Protein 3FY7 (pdb70)

Secondary structure (DSSP, 8-state):
--EEE---EEEEEEBPTTSSSBPS-HHHHHHHHHHHHHT---EEEEE---S-EEEETTEEE--HHHHHHHHHHHS-TTTS-----SSHHHHHTTTTHHHHHHHHHH---GGGHHHHHHHHHHHHHHHHHHHHSPPHHHHHH-TT--S---SSSSSSS--HHHHHHHHHHHHHHHHHHHHHS-PPPTT-HHHHHHHHHHHTSHHHHTTPPPHHHHHHHH-/-EEEE--EEEEEEBPTTSSSB-S-HHHHHHHHHHHHHT--EEEEEE----S-EEEETTEEE--HHHHHHHHHHHS-TTTS-----S-GGGGTTTTTHHHHHHHHHT---GGGHHHHHHHHHHHHHHHHHHHHSPPHHHHHH-TT--S---SSSSSSS--HHHHHHHHHHHHHHHHHHHHHS-PPPTT-HHHHHHHHHHTTSHHHHTTPPPHHHHHHHH-

Solvent-accessible surface area: 21817 Å² total; per-residue (Å²): 125,75,102,86,81,83,147,226,11,45,0,50,1,73,17,5,140,108,15,122,32,26,3,46,12,27,39,3,11,36,0,14,0,0,0,42,32,5,60,12,87,8,21,1,13,14,57,149,112,116,43,2,38,0,52,81,122,112,88,49,51,51,44,26,29,68,0,9,50,38,0,36,148,54,10,20,102,141,115,40,64,63,10,54,24,139,45,84,15,1,60,5,6,7,34,8,0,43,74,48,0,32,39,8,35,132,35,118,53,118,70,19,40,112,17,33,41,85,44,2,37,90,1,4,34,50,0,12,55,3,1,59,16,31,11,129,71,24,75,91,65,65,110,162,25,226,69,5,162,4,101,0,1,2,1,82,173,10,13,19,12,0,0,30,15,0,1,66,0,29,5,1,25,21,0,4,37,110,72,104,138,18,72,8,29,79,124,22,146,0,0,67,75,1,15,85,19,0,73,148,35,153,49,1,89,144,2,31,13,128,59,68,29,1,35,45,50,33,253,190,73,96,93,88,91,212,11,42,0,60,0,96,1,5,160,105,13,133,60,25,4,42,21,24,33,7,10,33,0,12,0,0,0,48,31,3,60,13,77,9,28,5,11,13,64,138,67,66,114,72,2,37,0,55,72,91,99,75,71,31,54,15,22,25,88,0,11,48,39,0,34,145,57,19,23,102,132,110,46,64,63,12,57,24,140,36,97,21,1,53,8,2,5,55,12,0,42,61,43,0,24,43,8,21,160,28,119,72,108,89,46,41,104,14,39,32,78,47,1,40,94,0,4,38,58,0,7,55,4,13,76,19,30,14,135,82,25,69,90,67,76,89,141,29,212,117,20,145,10,119,0,1,6,6,87,202,12,13,17,14,0,0,29,12,0,1,63,0,27,5,0,21,20,0,2,40,88,53,86,156,19,68,5,34,78,125,22,128,9,0,59,102,2,7,62,12,0,84,146,32,135,14,2,127,167,2,34,11,130,48,56,36,1,25,65,58,60,199

Radius of gyration: 23.02 Å; Cα contacts (8 Å, |Δi|>4): 706; chains: 2; bounding box: 49×56×67 Å

B-factor: mean 13.4, std 4.85, range [2.0, 45.85]

Organism: Homo sapiens (NCBI:txid9606)

CATH classification: 3.40.30.10 (+1 more: 1.20.1050.10)

Sequence (438 aa):
HHHHHHSKLQLFVKASEDGESVGHCPSCQRLFMVLLLKGVPFTLTTVDSQLPILLYDSDAKTDTLQIEDFLEETLGPPDFPSLAPRYRESNTAGNNDVFHHKFSAFIKNPVPAQDEALYQQLLRALARLDSYLRAPLEHELAGEPQLRESRRRFLDGDRLTLADCSLLPKLHIVDTVCAHFRQAPIPAELRGVRRYLDSAMQEKEFKYTCPHSAEILAAYRHHHHHSKLQLFVKASEDGESVGHCPSCQRLFMVLLLKGVPFTLTTVDGSQLPILLYDSDAKTDTLQIEDFLEETLGPPDFPSLAPRYRESNTAGNDVFHKFSAFIKNPVPAQDEALYQQLLRALARLDSYLRAPLEHELAGEPQLREESRRRFLDGDRLTLADCSLLPKLHIVDTVCAHFRQQAPIPAELRGVRRYLDSAMQEKEFKYYTCPHSAEILAAYR

Nearest PDB structures (foldseek):
  3fy7-assembly2_B  TM=1.005E+00  e=4.704E-42  Homo sapiens
  3fy7-assembly1_A  TM=9.879E-01  e=2.888E-37  Homo sapiens
  3kjy-assembly2_B  TM=9.935E-01  e=8.189E-37  Homo sapiens
  3kjy-assembly1_A  TM=9.927E-01  e=3.601E-36  Homo sapiens
  6erz-assembly2_B  TM=9.511E-01  e=1.221E-23  Mus musculus

Structure (mmCIF, N/CA/C/O backbone):
data_3FY7
#
_entry.id   3FY7
#
_cell.length_a   48.289
_cell.length_b   48.673
_cell.length_c   60.154
_cell.angle_alpha   69.11
_cell.angle_beta   80.97
_cell.angle_gamma   74.80
#
_symmetry.space_group_name_H-M   'P 1'
#
loop_
_entity.id
_entity.type
_entity.pdbx_description
1 polymer 'Chloride intracellular channel protein 3'
2 non-polymer 'SULFATE ION'
3 water water
#
loop_
_atom_site.group_PDB
_atom_site.id
_atom_site.type_symbol
_atom_site.label_atom_id
_atom_site.label_alt_id
_atom_site.label_comp_id
_atom_site.label_asym_id
_atom_site.label_entity_id
_atom_site.label_seq_id
_atom_site.pdbx_PDB_ins_code
_atom_site.Cartn_x
_atom_site.Cartn_y
_atom_site.Cartn_z
_atom_site.occupancy
_atom_site.B_iso_or_equiv
_atom_site.auth_seq_id
_atom_site.auth_comp_id
_atom_site.auth_asym_id
_atom_site.auth_atom_id
_atom_site.pdbx_PDB_model_num
ATOM 1 N N . HIS A 1 3 ? 7.369 -12.981 -19.334 1.00 34.43 -17 HIS A N 1
ATOM 2 C CA . HIS A 1 3 ? 5.928 -12.653 -19.515 1.00 33.52 -17 HIS A CA 1
ATOM 3 C C . HIS A 1 3 ? 5.687 -11.163 -19.320 1.00 32.95 -17 HIS A C 1
ATOM 4 O O . HIS A 1 3 ? 5.307 -10.464 -20.256 1.00 33.93 -17 HIS A O 1
ATOM 6 N N . HIS A 1 4 ? 5.914 -10.690 -18.098 1.00 30.93 -16 HIS A N 1
ATOM 7 C CA . HIS A 1 4 ? 5.562 -9.327 -17.688 1.00 28.83 -16 HIS A CA 1
ATOM 8 C C . HIS A 1 4 ? 6.491 -8.257 -18.276 1.00 27.90 -16 HIS A C 1
ATOM 9 O O . HIS A 1 4 ? 7.706 -8.433 -18.354 1.00 28.10 -16 HIS A O 1
ATOM 16 N N . HIS A 1 5 ? 5.893 -7.157 -18.715 1.00 26.80 -15 HIS A N 1
ATOM 17 C CA . HIS A 1 5 ? 6.587 -6.156 -19.524 1.00 25.46 -15 HIS A CA 1
ATOM 18 C C . HIS A 1 5 ? 6.474 -4.753 -18.900 1.00 25.19 -15 HIS A C 1
ATOM 19 O O . HIS A 1 5 ? 5.390 -4.175 -18.807 1.00 24.80 -15 HIS A O 1
ATOM 26 N N . HIS A 1 6 ? 7.602 -4.222 -18.447 1.00 24.63 -14 HIS A N 1
ATOM 27 C CA . HIS A 1 6 ? 7.642 -2.888 -17.858 1.00 23.72 -14 HIS A CA 1
ATOM 28 C C . HIS A 1 6 ? 8.238 -1.931 -18.889 1.00 23.68 -14 HIS A C 1
ATOM 29 O O . HIS A 1 6 ? 9.033 -2.342 -19.732 1.00 23.89 -14 HIS A O 1
ATOM 36 N N . HIS A 1 7 ? 7.834 -0.666 -18.857 1.00 23.60 -13 HIS A N 1
ATOM 37 C CA . HIS A 1 7 ? 8.170 0.239 -19.957 1.00 23.49 -13 HIS A CA 1
ATOM 38 C C . HIS A 1 7 ? 8.053 1.735 -19.611 1.00 23.53 -13 HIS A C 1
ATOM 39 O O . HIS A 1 7 ? 6.982 2.228 -19.260 1.00 23.78 -13 HIS A O 1
ATOM 46 N N . HIS A 1 8 ? 9.172 2.448 -19.691 1.00 23.40 -12 HIS A N 1
ATOM 47 C CA . HIS A 1 8 ? 9.169 3.892 -19.476 1.00 23.06 -12 HIS A CA 1
ATOM 48 C C . HIS A 1 8 ? 9.912 4.638 -20.585 1.00 23.19 -12 HIS A C 1
ATOM 49 O O . HIS A 1 8 ? 10.379 4.036 -21.554 1.00 22.97 -12 HIS A O 1
ATOM 56 N N . SER A 1 9 ? 10.018 5.953 -20.437 1.00 23.25 -11 SER A N 1
ATOM 57 C CA . SER A 1 9 ? 10.663 6.775 -21.449 1.00 23.32 -11 SER A CA 1
ATOM 58 C C . SER A 1 9 ? 10.948 8.182 -20.930 1.00 23.25 -11 SER A C 1
ATOM 59 O O . SER A 1 9 ? 11.993 8.762 -21.224 1.00 23.14 -11 SER A O 1
ATOM 62 N N . LYS A 1 25 ? -4.008 -7.585 -24.656 1.00 13.16 5 LYS A N 1
ATOM 63 C CA . LYS A 1 25 ? -2.976 -6.946 -23.861 1.00 13.39 5 LYS A CA 1
ATOM 64 C C . LYS A 1 25 ? -3.544 -6.107 -22.716 1.00 13.39 5 LYS A C 1
ATOM 65 O O . LYS A 1 25 ? -4.375 -5.220 -22.927 1.00 13.90 5 LYS A O 1
ATOM 71 N N . LEU A 1 26 ? -3.088 -6.409 -21.506 1.00 12.75 6 LEU A N 1
ATOM 72 C CA . LEU A 1 26 ? -3.374 -5.599 -20.339 1.00 12.25 6 LEU A CA 1
ATOM 73 C C . LEU A 1 26 ? -2.251 -4.582 -20.146 1.00 11.68 6 LEU A C 1
ATOM 74 O O . LEU A 1 26 ? -1.068 -4.933 -20.200 1.00 11.23 6 LEU A O 1
ATOM 79 N N . GLN A 1 27 ? -2.618 -3.326 -19.915 1.00 11.06 7 GLN A N 1
ATOM 80 C CA . GLN A 1 27 ? -1.624 -2.281 -19.674 1.00 10.37 7 GLN A CA 1
ATOM 81 C C . GLN A 1 27 ? -1.969 -1.411 -18.461 1.00 9.84 7 GLN A C 1
ATOM 82 O O . GLN A 1 27 ? -3.023 -0.783 -18.411 1.00 9.78 7 GLN A O 1
ATOM 88 N N . LEU A 1 28 ? -1.074 -1.383 -17.479 1.00 9.16 8 LEU A N 1
ATOM 89 C CA . LEU A 1 28 ? -1.283 -0.585 -16.280 1.00 8.49 8 LEU A CA 1
ATOM 90 C C . LEU A 1 28 ? -0.425 0.679 -16.292 1.00 8.47 8 LEU A C 1
ATOM 91 O O . LEU A 1 28 ? 0.794 0.610 -16.415 1.00 8.49 8 LEU A O 1
ATOM 96 N N . PHE A 1 29 ? -1.075 1.834 -16.197 1.00 8.68 9 PHE A N 1
ATOM 97 C CA . PHE A 1 29 ? -0.381 3.121 -16.123 1.00 8.24 9 PHE A CA 1
ATOM 98 C C . PHE A 1 29 ? -0.232 3.524 -14.672 1.00 7.83 9 PHE A C 1
ATOM 99 O O . PHE A 1 29 ? -1.219 3.564 -13.946 1.00 7.64 9 PHE A O 1
ATOM 107 N N . VAL A 1 30 ? 0.994 3.835 -14.262 1.00 7.37 10 VAL A N 1
ATOM 108 C CA . VAL A 1 30 ? 1.290 4.159 -12.865 1.00 7.41 10 VAL A CA 1
ATOM 109 C C . VAL A 1 30 ? 2.187 5.400 -12.801 1.00 7.63 10 VAL A C 1
ATOM 110 O O . VAL A 1 30 ? 2.703 5.854 -13.826 1.00 7.60 10 VAL A O 1
ATOM 114 N N . LYS A 1 31 ? 2.368 5.953 -11.609 1.00 7.94 11 LYS A N 1
ATOM 115 C CA . LYS A 1 31 ? 3.245 7.121 -11.454 1.00 8.88 11 LYS A CA 1
ATOM 116 C C . LYS A 1 31 ? 4.716 6.726 -11.571 1.00 9.01 11 LYS A C 1
ATOM 117 O O . LYS A 1 31 ? 5.145 5.698 -11.029 1.00 9.24 11 LYS A O 1
ATOM 123 N N . ALA A 1 32 ? 5.487 7.553 -12.268 1.00 9.42 12 ALA A N 1
ATOM 124 C CA . ALA A 1 32 ? 6.933 7.382 -12.315 1.00 9.90 12 ALA A CA 1
ATOM 125 C C . ALA A 1 32 ? 7.597 8.048 -11.099 1.00 10.30 12 ALA A C 1
ATOM 126 O O . ALA A 1 32 ? 6.951 8.786 -10.350 1.00 9.92 12 ALA A O 1
ATOM 128 N N . SER A 1 33 ? 8.884 7.781 -10.909 1.00 11.05 13 SER A N 1
ATOM 129 C CA . SER A 1 33 ? 9.657 8.414 -9.843 1.00 12.23 13 SER A CA 1
ATOM 130 C C . SER A 1 33 ? 9.985 9.864 -10.211 1.00 12.98 13 SER A C 1
ATOM 131 O O . SER A 1 33 ? 9.806 10.269 -11.352 1.00 13.14 13 SER A O 1
ATOM 134 N N . GLU A 1 34 ? 10.460 10.646 -9.247 1.00 14.48 14 GLU A N 1
ATOM 135 C CA . GLU A 1 34 ? 10.782 12.048 -9.523 1.00 15.57 14 GLU A CA 1
ATOM 136 C C . GLU A 1 34 ? 11.682 12.187 -10.740 1.00 15.81 14 GLU A C 1
ATOM 137 O O . GLU A 1 34 ? 11.395 12.968 -11.647 1.00 15.76 14 GLU A O 1
ATOM 143 N N . ASP A 1 35 ? 12.774 11.431 -10.766 1.00 16.16 15 ASP A N 1
ATOM 144 C CA . ASP A 1 35 ? 13.709 11.520 -11.887 1.00 17.12 15 ASP A CA 1
ATOM 145 C C . ASP A 1 35 ? 13.222 10.780 -13.137 1.00 17.49 15 ASP A C 1
ATOM 146 O O . ASP A 1 35 ? 13.877 10.810 -14.180 1.00 17.86 15 ASP A O 1
ATOM 151 N N . GLY A 1 36 ? 12.072 10.121 -13.031 1.00 18.01 16 GLY A N 1
ATOM 152 C CA . GLY A 1 36 ? 11.488 9.412 -14.167 1.00 18.40 16 GLY A CA 1
ATOM 153 C C . GLY A 1 36 ? 12.143 8.075 -14.454 1.00 18.60 16 GLY A C 1
ATOM 154 O O . GLY A 1 36 ? 11.758 7.378 -15.386 1.00 18.81 16 GLY A O 1
ATOM 155 N N . GLU A 1 37 ? 13.126 7.706 -13.644 1.00 19.04 17 GLU A N 1
ATOM 156 C CA . GLU A 1 37 ? 13.927 6.519 -13.921 1.00 19.36 17 GLU A CA 1
ATOM 157 C C . GLU A 1 37 ? 13.186 5.227 -13.605 1.00 19.04 17 GLU A C 1
ATOM 158 O O . GLU A 1 37 ? 13.334 4.239 -14.327 1.00 19.12 17 GLU A O 1
ATOM 164 N N . SER A 1 38 ? 12.391 5.231 -12.534 1.00 18.27 18 SER A N 1
ATOM 165 C CA . SER A 1 38 ? 11.622 4.049 -12.158 1.00 17.85 18 SER A CA 1
ATOM 166 C C . SER A 1 38 ? 10.225 4.345 -11.612 1.00 17.12 18 SER A C 1
ATOM 167 O O . SER A 1 38 ? 9.647 5.392 -11.870 1.00 16.97 18 SER A O 1
ATOM 170 N N . VAL A 1 39 ? 9.700 3.391 -10.856 1.00 16.98 19 VAL A N 1
ATOM 171 C CA . VAL A 1 39 ? 8.344 3.443 -10.313 1.00 16.82 19 VAL A CA 1
ATOM 172 C C . VAL A 1 39 ? 8.215 4.439 -9.164 1.00 16.21 19 VAL A C 1
ATOM 173 O O . VAL A 1 39 ? 9.037 4.451 -8.249 1.00 16.38 19 VAL A O 1
ATOM 177 N N . GLY A 1 40 ? 7.178 5.271 -9.211 1.00 15.31 20 GLY A N 1
ATOM 178 C CA . GLY A 1 40 ? 6.969 6.286 -8.182 1.00 14.86 20 GLY A CA 1
ATOM 179 C C . GLY A 1 40 ? 6.110 5.836 -7.010 1.00 14.26 20 GLY A C 1
ATOM 180 O O . GLY A 1 40 ? 5.421 4.819 -7.079 1.00 14.05 20 GLY A O 1
ATOM 181 N N . HIS A 1 41 ? 6.174 6.605 -5.930 1.00 13.78 21 HIS A N 1
ATOM 182 C CA . HIS A 1 41 ? 5.320 6.426 -4.765 1.00 14.09 21 HIS A CA 1
ATOM 183 C C . HIS A 1 41 ? 3.833 6.582 -5.104 1.00 13.79 21 HIS A C 1
ATOM 184 O O . HIS A 1 41 ? 3.426 7.558 -5.736 1.00 13.24 21 HIS A O 1
ATOM 191 N N . CYS A 1 42 ? 3.039 5.616 -4.646 1.00 14.17 22 CYS A N 1
ATOM 192 C CA . CYS A 1 42 ? 1.632 5.477 -5.001 1.00 14.05 22 CYS A CA 1
ATOM 193 C C . CYS A 1 42 ? 1.200 4.092 -4.524 1.00 13.55 22 CYS A C 1
ATOM 194 O O . CYS A 1 42 ? 1.398 3.110 -5.244 1.00 12.78 22 CYS A O 1
ATOM 197 N N . PRO A 1 43 ? 0.621 4.006 -3.306 1.00 12.31 23 PRO A N 1
ATOM 198 C CA . PRO A 1 43 ? 0.182 2.729 -2.730 1.00 12.09 23 PRO A CA 1
ATOM 199 C C . PRO A 1 43 ? -0.941 2.040 -3.507 1.00 12.14 23 PRO A C 1
ATOM 200 O O . PRO A 1 43 ? -1.102 0.834 -3.379 1.00 12.77 23 PRO A O 1
ATOM 204 N N . SER A 1 44 ? -1.716 2.788 -4.292 1.00 11.30 24 SER A N 1
ATOM 205 C CA . SER A 1 44 ? -2.761 2.174 -5.101 1.00 11.34 24 SER A CA 1
ATOM 206 C C . SER A 1 44 ? -2.132 1.572 -6.351 1.00 11.05 24 SER A C 1
ATOM 207 O O . SER A 1 44 ? -2.528 0.488 -6.799 1.00 9.31 24 SER A O 1
ATOM 210 N N . CYS A 1 45 ? -1.137 2.271 -6.894 1.00 11.04 25 CYS A N 1
ATOM 211 C CA . CYS A 1 45 ? -0.399 1.768 -8.047 1.00 11.68 25 CYS A CA 1
ATOM 212 C C . CYS A 1 45 ? 0.251 0.447 -7.670 1.00 11.06 25 CYS A C 1
ATOM 213 O O . CYS A 1 45 ? 0.183 -0.519 -8.422 1.00 10.95 25 CYS A O 1
ATOM 216 N N . GLN A 1 46 ? 0.850 0.393 -6.486 1.00 10.39 26 GLN A N 1
ATOM 217 C CA . GLN A 1 46 ? 1.543 -0.819 -6.075 1.00 9.94 26 GLN A CA 1
ATOM 218 C C . GLN A 1 46 ? 0.582 -1.978 -5.840 1.00 9.60 26 GLN A C 1
ATOM 219 O O . GLN A 1 46 ? 0.895 -3.115 -6.176 1.00 10.19 26 GLN A O 1
ATOM 225 N N . ARG A 1 47 ? -0.572 -1.678 -5.240 1.00 9.18 27 ARG A N 1
ATOM 226 C CA . ARG A 1 47 ? -1.614 -2.666 -4.976 1.00 8.43 27 ARG A CA 1
ATOM 227 C C . ARG A 1 47 ? -1.970 -3.443 -6.236 1.00 8.36 27 ARG A C 1
ATOM 228 O O . ARG A 1 47 ? -2.032 -4.680 -6.237 1.00 7.61 27 ARG A O 1
ATOM 236 N N . LEU A 1 48 ? -2.251 -2.704 -7.301 1.00 7.50 28 LEU A N 1
ATOM 237 C CA . LEU A 1 48 ? -2.680 -3.321 -8.537 1.00 8.17 28 LEU A CA 1
ATOM 238 C C . LEU A 1 48 ? -1.507 -4.022 -9.238 1.00 8.11 28 LEU A C 1
ATOM 239 O O . LEU A 1 48 ? -1.675 -5.098 -9.813 1.00 6.69 28 LEU A O 1
ATOM 244 N N . PHE A 1 49 ? -0.327 -3.415 -9.155 1.00 8.34 29 PHE A N 1
ATOM 245 C CA . PHE A 1 49 ? 0.903 -4.032 -9.661 1.00 8.79 29 PHE A CA 1
ATOM 246 C C . PHE A 1 49 ? 0.998 -5.433 -9.073 1.00 9.12 29 PHE A C 1
ATOM 247 O O . PHE A 1 49 ? 1.225 -6.401 -9.798 1.00 10.18 29 PHE A O 1
ATOM 255 N N . MET A 1 50 ? 0.793 -5.533 -7.761 1.00 9.63 30 MET A N 1
ATOM 256 C CA . MET A 1 50 ? 0.853 -6.800 -7.042 1.00 10.61 30 MET A CA 1
ATOM 257 C C . MET A 1 50 ? -0.201 -7.809 -7.511 1.00 10.61 30 MET A C 1
ATOM 258 O O . MET A 1 50 ? 0.123 -8.952 -7.822 1.00 10.61 30 MET A O 1
ATOM 263 N N . VAL A 1 51 ? -1.458 -7.391 -7.544 1.00 10.63 31 VAL A N 1
ATOM 264 C CA . VAL A 1 51 ? -2.522 -8.244 -8.069 1.00 11.11 31 VAL A CA 1
ATOM 265 C C . VAL A 1 51 ? -2.120 -8.859 -9.417 1.00 11.63 31 VAL A C 1
ATOM 266 O O . VAL A 1 51 ? -2.293 -10.061 -9.636 1.00 11.54 31 VAL A O 1
ATOM 270 N N . LEU A 1 52 ? -1.591 -8.035 -10.321 1.00 11.66 32 LEU A N 1
ATOM 271 C CA . LEU A 1 52 ? -1.264 -8.507 -11.668 1.00 11.87 32 LEU A CA 1
ATOM 272 C C . LEU A 1 52 ? -0.146 -9.545 -11.655 1.00 11.75 32 LEU A C 1
ATOM 273 O O . LEU A 1 52 ? -0.229 -10.562 -12.338 1.00 11.75 32 LEU A O 1
ATOM 278 N N . LEU A 1 53 ? 0.888 -9.295 -10.858 1.00 12.05 33 LEU A N 1
ATOM 279 C CA . LEU A 1 53 ? 1.989 -10.241 -10.734 1.00 11.73 33 LEU A CA 1
ATOM 280 C C . LEU A 1 53 ? 1.504 -11.576 -10.180 1.00 11.56 33 LEU A C 1
ATOM 281 O O . LEU A 1 53 ? 1.884 -12.638 -10.672 1.00 11.32 33 LEU A O 1
ATOM 286 N N . LEU A 1 54 ? 0.657 -11.507 -9.161 1.00 10.93 34 LEU A N 1
ATOM 287 C CA . LEU A 1 54 ? 0.153 -12.697 -8.480 1.00 11.00 34 LEU A CA 1
ATOM 288 C C . LEU A 1 54 ? -0.805 -13.515 -9.344 1.00 10.64 34 LEU A C 1
ATOM 289 O O . LEU A 1 54 ? -0.958 -14.728 -9.155 1.00 10.75 34 LEU A O 1
ATOM 294 N N . LYS A 1 55 ? -1.444 -12.866 -10.308 1.00 10.36 35 LYS A N 1
ATOM 295 C CA . LYS A 1 55 ? -2.284 -13.604 -11.239 1.00 9.42 35 LYS A CA 1
ATOM 296 C C . LYS A 1 55 ? -1.411 -14.421 -12.182 1.00 9.28 35 LYS A C 1
ATOM 297 O O . LYS A 1 55 ? -1.836 -15.463 -12.698 1.00 8.14 35 LYS A O 1
ATOM 303 N N . GLY A 1 56 ? -0.189 -13.942 -12.399 1.00 9.00 36 GLY A N 1
ATOM 304 C CA . GLY A 1 56 ? 0.737 -14.577 -13.336 1.00 8.81 36 GLY A CA 1
ATOM 305 C C . GLY A 1 56 ? 0.284 -14.406 -14.771 1.00 8.63 36 GLY A C 1
ATOM 306 O O . GLY A 1 56 ? 0.479 -15.285 -15.601 1.00 9.34 36 GLY A O 1
ATOM 307 N N . VAL A 1 57 ? -0.322 -13.262 -15.061 1.00 8.38 37 VAL A N 1
ATOM 308 C CA . VAL A 1 57 ? -0.845 -12.961 -16.390 1.00 8.17 37 VAL A CA 1
ATOM 309 C C . VAL A 1 57 ? 0.139 -12.047 -17.124 1.00 8.15 37 VAL A C 1
ATOM 310 O O . VAL A 1 57 ? 0.770 -11.195 -16.501 1.00 8.77 37 VAL A O 1
ATOM 314 N N . PRO A 1 58 ? 0.292 -12.227 -18.444 1.00 7.98 38 PRO A N 1
ATOM 315 C CA . PRO A 1 58 ? 1.175 -11.300 -19.144 1.00 7.87 38 PRO A CA 1
ATOM 316 C C . PRO A 1 58 ? 0.619 -9.882 -19.046 1.00 7.92 38 PRO A C 1
ATOM 317 O O . PRO A 1 58 ? -0.582 -9.691 -19.200 1.00 8.00 38 PRO A O 1
ATOM 321 N N . PHE A 1 59 ? 1.467 -8.894 -18.779 1.00 7.57 39 PHE A N 1
ATOM 322 C CA . PHE A 1 59 ? 0.984 -7.515 -18.734 1.00 7.43 39 PHE A CA 1
ATOM 323 C C . PHE A 1 59 ? 2.093 -6.493 -18.948 1.00 8.06 39 PHE A C 1
ATOM 324 O O . PHE A 1 59 ? 3.267 -6.780 -18.714 1.00 8.03 39 PHE A O 1
ATOM 332 N N . THR A 1 60 ? 1.704 -5.303 -19.398 1.00 8.12 40 THR A N 1
ATOM 333 C CA . THR A 1 60 ? 2.623 -4.181 -19.505 1.00 8.34 40 THR A CA 1
ATOM 334 C C . THR A 1 60 ? 2.308 -3.112 -18.447 1.00 8.76 40 THR A C 1
ATOM 335 O O . THR A 1 60 ? 1.151 -2.727 -18.250 1.00 8.46 40 THR A O 1
ATOM 339 N N . LEU A 1 61 ? 3.346 -2.668 -17.746 1.00 8.85 41 LEU A N 1
ATOM 340 C CA . LEU A 1 61 ? 3.232 -1.580 -16.784 1.00 8.73 41 LEU A CA 1
ATOM 341 C C . LEU A 1 61 ? 3.995 -0.388 -17.344 1.00 9.31 41 LEU A C 1
ATOM 342 O O . LEU A 1 61 ? 5.136 -0.521 -17.805 1.00 8.46 41 LEU A O 1
ATOM 347 N N . THR A 1 62 ? 3.355 0.773 -17.326 1.00 9.86 42 THR A N 1
ATOM 348 C CA . THR A 1 62 ? 3.937 1.972 -17.910 1.00 10.74 42 THR A CA 1
ATOM 349 C C . THR A 1 62 ? 3.928 3.097 -16.891 1.00 10.65 42 THR A C 1
ATOM 350 O O . THR A 1 62 ? 2.891 3.391 -16.296 1.00 10.50 42 THR A O 1
ATOM 354 N N . THR A 1 63 ? 5.085 3.718 -16.690 1.00 11.00 43 THR A N 1
ATOM 355 C CA . THR A 1 63 ? 5.223 4.798 -15.720 1.00 11.45 43 THR A CA 1
ATOM 356 C C . THR A 1 63 ? 4.892 6.118 -16.395 1.00 12.10 43 THR A C 1
ATOM 357 O O . THR A 1 63 ? 5.068 6.257 -17.606 1.00 12.04 43 THR A O 1
ATOM 361 N N . VAL A 1 64 ? 4.417 7.086 -15.620 1.00 12.69 44 VAL A N 1
ATOM 362 C CA . VAL A 1 64 ? 4.020 8.369 -16.192 1.00 13.76 44 VAL A CA 1
ATOM 363 C C . VAL A 1 64 ? 4.535 9.556 -15.389 1.00 14.35 44 VAL A C 1
ATOM 364 O O . VAL A 1 64 ? 4.411 9.586 -14.169 1.00 14.19 44 VAL A O 1
ATOM 368 N N . ASP A 1 65 ? 5.095 10.541 -16.082 1.00 14.81 45 ASP A N 1
ATOM 369 C CA . ASP A 1 65 ? 5.515 11.783 -15.437 1.00 15.70 45 ASP A CA 1
ATOM 370 C C . ASP A 1 65 ? 4.342 12.737 -15.241 1.00 15.78 45 ASP A C 1
ATOM 371 O O . ASP A 1 65 ? 3.202 12.403 -15.563 1.00 16.20 45 ASP A O 1
ATOM 376 N N . SER A 1 80 ? -9.680 12.602 -12.813 1.00 16.82 60 SER A N 1
ATOM 377 C CA . SER A 1 80 ? -9.325 11.188 -12.909 1.00 16.76 60 SER A CA 1
ATOM 378 C C . SER A 1 80 ? -7.971 10.987 -12.231 1.00 16.37 60 SER A C 1
ATOM 379 O O . SER A 1 80 ? -7.401 11.932 -11.691 1.00 16.10 60 SER A O 1
ATOM 382 N N . GLN A 1 81 ? -7.428 9.778 -12.256 1.00 16.33 61 GLN A N 1
ATOM 383 C CA . GLN A 1 81 ? -6.175 9.597 -11.536 1.00 16.26 61 GLN A CA 1
ATOM 384 C C . GLN A 1 81 ? -5.557 8.197 -11.548 1.00 15.44 61 GLN A C 1
ATOM 385 O O . GLN A 1 81 ? -6.257 7.183 -11.505 1.00 15.24 61 GLN A O 1
ATOM 391 N N . LEU A 1 82 ? -4.227 8.166 -11.590 1.00 14.63 62 LEU A N 1
ATOM 392 C CA . LEU A 1 82 ? -3.478 6.921 -11.619 1.00 13.72 62 LEU A CA 1
ATOM 393 C C . LEU A 1 82 ? -3.613 6.223 -10.275 1.00 13.59 62 LEU A C 1
ATOM 394 O O . LEU A 1 82 ? -3.675 6.887 -9.240 1.00 13.83 62 LEU A O 1
ATOM 399 N N . PRO A 1 83 ? -3.633 4.880 -10.280 1.00 13.21 63 PRO A N 1
ATOM 400 C CA . PRO A 1 83 ? -3.443 4.016 -11.457 1.00 13.26 63 PRO A CA 1
ATOM 401 C C . PRO A 1 83 ? -4.630 3.941 -12.426 1.00 13.18 63 PRO A C 1
ATOM 402 O O . PRO A 1 83 ? -5.768 4.182 -12.039 1.00 13.64 63 PRO A O 1
ATOM 406 N N . ILE A 1 84 ? -4.338 3.597 -13.679 1.00 13.14 64 ILE A N 1
ATOM 407 C CA . ILE A 1 84 ? -5.352 3.366 -14.704 1.00 13.08 64 ILE A CA 1
ATOM 408 C C . ILE A 1 84 ? -5.010 2.081 -15.457 1.00 13.19 64 ILE A C 1
ATOM 409 O O . ILE A 1 84 ? -3.831 1.746 -15.631 1.00 13.39 64 ILE A O 1
ATOM 414 N N . LEU A 1 85 ? -6.031 1.354 -15.898 1.00 12.64 65 LEU A N 1
ATOM 415 C CA . LEU A 1 85 ? -5.807 0.106 -16.619 1.00 11.96 65 LEU A CA 1
ATOM 416 C C . LEU A 1 85 ? -6.534 0.116 -17.955 1.00 12.27 65 LEU A C 1
ATOM 417 O O . LEU A 1 85 ? -7.685 0.540 -18.037 1.00 11.37 65 LEU A O 1
ATOM 422 N N . LEU A 1 86 ? -5.842 -0.336 -18.997 1.00 12.64 66 LEU A N 1
ATOM 423 C CA . LEU A 1 86 ? -6.454 -0.548 -20.299 1.00 13.71 66 LEU A CA 1
ATOM 424 C C . LEU A 1 86 ? -6.644 -2.042 -20.553 1.00 14.27 66 LEU A C 1
ATOM 425 O O . LEU A 1 86 ? -5.694 -2.818 -20.487 1.00 14.08 66 LEU A O 1
ATOM 430 N N . TYR A 1 87 ? -7.886 -2.437 -20.810 1.00 15.40 67 TYR A N 1
ATOM 431 C CA . TYR A 1 87 ? -8.211 -3.777 -21.293 1.00 16.54 67 TYR A CA 1
ATOM 432 C C . TYR A 1 87 ? -8.934 -3.595 -22.627 1.00 16.61 67 TYR A C 1
ATOM 433 O O . TYR A 1 87 ? -9.971 -2.939 -22.681 1.00 16.87 67 TYR A O 1
ATOM 442 N N . ASP A 1 88 ? -8.395 -4.172 -23.700 1.00 16.92 68 ASP A N 1
ATOM 443 C CA . ASP A 1 88 ? -8.815 -3.802 -25.052 1.00 16.90 68 ASP A CA 1
ATOM 444 C C . ASP A 1 88 ? -8.506 -2.334 -25.331 1.00 16.96 68 ASP A C 1
ATOM 445 O O . ASP A 1 88 ? -7.414 -1.865 -25.009 1.00 16.81 68 ASP A O 1
ATOM 450 N N . SER A 1 89 ? -9.449 -1.607 -25.925 1.00 16.60 69 SER A N 1
ATOM 451 C CA . SER A 1 89 ? -9.300 -0.153 -25.994 1.00 16.50 69 SER A CA 1
ATOM 452 C C . SER A 1 89 ? -9.872 0.462 -24.698 1.00 16.57 69 SER A C 1
ATOM 453 O O . SER A 1 89 ? -9.656 1.643 -24.412 1.00 16.58 69 SER A O 1
ATOM 456 N N . ASP A 1 90 ? -10.557 -0.356 -23.899 1.00 15.83 70 ASP A N 1
ATOM 457 C CA . ASP A 1 90 ? -11.338 0.136 -22.760 1.00 15.38 70 ASP A CA 1
ATOM 458 C C . ASP A 1 90 ? -10.484 0.470 -21.535 1.00 15.16 70 ASP A C 1
ATOM 459 O O . ASP A 1 90 ? -9.487 -0.198 -21.257 1.00 14.55 70 ASP A O 1
ATOM 464 N N . ALA A 1 91 ? -10.894 1.506 -20.809 1.00 14.75 71 ALA A N 1
ATOM 465 C CA . ALA A 1 91 ? -10.182 1.951 -19.619 1.00 14.51 71 ALA A CA 1
ATOM 466 C C . ALA A 1 91 ? -10.971 1.687 -18.343 1.00 14.44 71 ALA A C 1
ATOM 467 O O . ALA A 1 91 ? -12.154 1.362 -18.375 1.00 14.59 71 ALA A O 1
ATOM 469 N N . LYS A 1 92 ? -10.286 1.816 -17.217 1.00 14.39 72 LYS A N 1
ATOM 470 C CA . LYS A 1 92 ? -10.891 1.705 -15.905 1.00 14.26 72 LYS A CA 1
ATOM 471 C C . LYS A 1 92 ? -9.990 2.574 -15.061 1.00 14.13 72 LYS A C 1
ATOM 472 O O . LYS A 1 92 ? -8.770 2.448 -15.145 1.00 14.13 72 LYS A O 1
ATOM 478 N N . THR A 1 93 ? -10.568 3.466 -14.266 1.00 13.81 73 THR A N 1
ATOM 479 C CA . THR A 1 93 ? -9.769 4.494 -13.615 1.00 13.28 73 THR A CA 1
ATOM 480 C C . THR A 1 93 ? -9.836 4.432 -12.099 1.00 13.61 73 THR A C 1
ATOM 481 O O . THR A 1 93 ? -9.092 5.126 -11.402 1.00 14.40 73 THR A O 1
ATOM 485 N N . ASP A 1 94 ? -10.695 3.565 -11.581 1.00 13.19 74 ASP A N 1
ATOM 486 C CA . ASP A 1 94 ? -10.865 3.485 -10.136 1.00 12.85 74 ASP A CA 1
ATOM 487 C C . ASP A 1 94 ? -10.219 2.233 -9.535 1.00 11.73 74 ASP A C 1
ATOM 488 O O . ASP A 1 94 ? -10.523 1.101 -9.904 1.00 11.73 74 ASP A O 1
ATOM 493 N N . THR A 1 95 ? -9.309 2.448 -8.604 1.00 10.87 75 THR A N 1
ATOM 494 C CA . THR A 1 95 ? -8.548 1.348 -8.030 1.00 9.95 75 THR A CA 1
ATOM 495 C C . THR A 1 95 ? -9.401 0.137 -7.636 1.00 9.40 75 THR A C 1
ATOM 496 O O . THR A 1 95 ? -9.089 -0.988 -8.013 1.00 7.87 75 THR A O 1
ATOM 500 N N . LEU A 1 96 ? -10.459 0.367 -6.861 1.00 9.32 76 LEU A N 1
ATOM 501 C CA . LEU A 1 96 ? -11.298 -0.732 -6.378 1.00 9.62 76 LEU A CA 1
ATOM 502 C C . LEU A 1 96 ? -11.957 -1.472 -7.523 1.00 9.53 76 LEU A C 1
ATOM 503 O O . LEU A 1 96 ? -12.010 -2.701 -7.519 1.00 9.92 76 LEU A O 1
ATOM 508 N N . GLN A 1 97 ? -12.476 -0.710 -8.488 1.00 9.57 77 GLN A N 1
ATOM 509 C CA . GLN A 1 97 ? -13.071 -1.247 -9.692 1.00 9.76 77 GLN A CA 1
ATOM 510 C C . GLN A 1 97 ? -12.091 -2.076 -10.521 1.00 10.31 77 GLN A C 1
ATOM 511 O O . GLN A 1 97 ? -12.456 -3.114 -11.086 1.00 10.23 77 GLN A O 1
ATOM 517 N N . ILE A 1 98 ? -10.863 -1.593 -10.646 1.00 10.73 78 ILE A N 1
ATOM 518 C CA . ILE A 1 98 ? -9.877 -2.300 -11.444 1.00 11.81 78 ILE A CA 1
ATOM 519 C C . ILE A 1 98 ? -9.622 -3.648 -10.797 1.00 12.09 78 ILE A C 1
ATOM 520 O O . ILE A 1 98 ? -9.541 -4.675 -11.469 1.00 12.87 78 ILE A O 1
ATOM 525 N N . GLU A 1 99 ? -9.522 -3.634 -9.478 1.00 12.13 79 GLU A N 1
ATOM 526 C CA . GLU A 1 99 ? -9.222 -4.832 -8.725 1.00 12.89 79 GLU A CA 1
ATOM 527 C C . GLU A 1 99 ? -10.307 -5.899 -8.878 1.00 13.57 79 GLU A C 1
ATOM 528 O O . GLU A 1 99 ? -10.007 -7.049 -9.215 1.00 13.42 79 GLU A O 1
ATOM 534 N N . ASP A 1 100 ? -11.563 -5.518 -8.640 1.00 13.53 80 ASP A N 1
ATOM 535 C CA . ASP A 1 100 ? -12.672 -6.465 -8.754 1.00 12.74 80 ASP A CA 1
ATOM 536 C C . ASP A 1 100 ? -12.702 -7.087 -10.147 1.00 13.01 80 ASP A C 1
ATOM 537 O O . ASP A 1 100 ? -12.890 -8.298 -10.292 1.00 12.72 80 ASP A O 1
ATOM 542 N N . PHE A 1 101 ? -12.520 -6.247 -11.166 1.00 12.43 81 PHE A N 1
ATOM 543 C CA . PHE A 1 101 ? -12.416 -6.696 -12.546 1.00 12.41 81 PHE A CA 1
ATOM 544 C C . PHE A 1 101 ? -11.348 -7.777 -12.740 1.00 12.05 81 PHE A C 1
ATOM 545 O O . PHE A 1 101 ? -11.625 -8.831 -13.316 1.00 12.06 81 PHE A O 1
ATOM 553 N N . LEU A 1 102 ? -10.134 -7.512 -12.267 1.00 12.01 82 LEU A N 1
ATOM 554 C CA . LEU A 1 102 ? -9.037 -8.462 -12.436 1.00 11.89 82 LEU A CA 1
ATOM 555 C C . LEU A 1 102 ? -9.308 -9.771 -11.695 1.00 11.95 82 LEU A C 1
ATOM 556 O O . LEU A 1 102 ? -8.883 -10.843 -12.137 1.00 11.32 82 LEU A O 1
ATOM 561 N N . GLU A 1 103 ? -10.023 -9.679 -10.577 1.00 11.92 83 GLU A N 1
ATOM 562 C CA . GLU A 1 103 ? -10.362 -10.864 -9.796 1.00 12.67 83 GLU A CA 1
ATOM 563 C C . GLU A 1 103 ? -11.440 -11.678 -10.508 1.00 13.19 83 GLU A C 1
ATOM 564 O O . GLU A 1 103 ? -11.412 -12.909 -10.501 1.00 12.96 83 GLU A O 1
ATOM 570 N N . GLU A 1 104 ? -12.373 -10.989 -11.154 1.00 13.25 84 GLU A N 1
ATOM 571 C CA . GLU A 1 104 ? -13.444 -11.676 -11.846 1.00 14.19 84 GLU A CA 1
ATOM 572 C C . GLU A 1 104 ? -12.978 -12.227 -13.196 1.00 14.05 84 GLU A C 1
ATOM 573 O O . GLU A 1 104 ? -13.160 -13.404 -13.481 1.00 13.42 84 GLU A O 1
ATOM 579 N N . THR A 1 105 ? -12.359 -11.372 -14.007 1.00 14.23 85 THR A N 1
ATOM 580 C CA . THR A 1 105 ? -11.977 -11.734 -15.370 1.00 14.51 85 THR A CA 1
ATOM 581 C C . THR A 1 105 ? -10.922 -12.840 -15.434 1.00 14.58 85 THR A C 1
ATOM 582 O O . THR A 1 105 ? -10.938 -13.671 -16.344 1.00 14.12 85 THR A O 1
ATOM 586 N N . LEU A 1 106 ? -10.008 -12.837 -14.470 1.00 14.63 86 LEU A N 1
ATOM 587 C CA . LEU A 1 106 ? -8.920 -13.813 -14.417 1.00 14.93 86 LEU A CA 1
ATOM 588 C C . LEU A 1 106 ? -9.141 -14.801 -13.276 1.00 14.65 86 LEU A C 1
ATOM 589 O O . LEU A 1 106 ? -8.810 -14.514 -12.139 1.00 14.35 86 LEU A O 1
ATOM 594 N N . GLY A 1 107 ? -9.705 -15.964 -13.583 1.00 14.66 87 GLY A N 1
ATOM 595 C CA . GLY A 1 107 ? -9.982 -16.959 -12.552 1.00 14.68 87 GLY A CA 1
ATOM 596 C C . GLY A 1 107 ? -9.669 -18.377 -12.987 1.00 14.71 87 GLY A C 1
ATOM 597 O O . GLY A 1 107 ? -9.217 -18.606 -14.112 1.00 14.64 87 GLY A O 1
ATOM 598 N N . PRO A 1 108 ? -9.904 -19.347 -12.091 1.00 14.50 88 PRO A N 1
ATOM 599 C CA . PRO A 1 108 ? -9.654 -20.749 -12.403 1.00 14.38 88 PRO A CA 1
ATOM 600 C C . PRO A 1 108 ? -10.370 -21.172 -13.685 1.00 14.21 88 PRO A C 1
ATOM 601 O O . PRO A 1 108 ? -11.458 -20.671 -13.976 1.00 13.62 88 PRO A O 1
ATOM 605 N N . PRO A 1 109 ? -9.769 -22.106 -14.440 1.00 14.18 89 PRO A N 1
ATOM 606 C CA . PRO A 1 109 ? -8.491 -22.728 -14.092 1.00 14.30 89 PRO A CA 1
ATOM 607 C C . PRO A 1 109 ? -7.262 -21.946 -14.569 1.00 14.43 89 PRO A C 1
ATOM 608 O O . PRO A 1 109 ? -6.160 -22.164 -14.063 1.00 14.15 89 PRO A O 1
ATOM 612 N N . ASP A 1 110 ? -7.451 -21.045 -15.530 1.00 14.69 90 ASP A N 1
ATOM 613 C CA . ASP A 1 110 ? -6.345 -20.235 -16.055 1.00 14.92 90 ASP A CA 1
ATOM 614 C C . ASP A 1 110 ? -5.552 -19.446 -15.001 1.00 14.45 90 ASP A C 1
ATOM 615 O O . ASP A 1 110 ? -4.322 -19.366 -15.083 1.00 14.50 90 ASP A O 1
ATOM 620 N N . PHE A 1 111 ? -6.245 -18.852 -14.031 1.00 13.73 91 PHE A N 1
ATOM 621 C CA . PHE A 1 111 ? -5.596 -17.962 -13.054 1.00 13.08 91 PHE A CA 1
ATOM 622 C C . PHE A 1 111 ? -6.040 -18.201 -11.603 1.00 12.54 91 PHE A C 1
ATOM 623 O O . PHE A 1 111 ? -7.178 -18.578 -11.351 1.00 12.82 91 PHE A O 1
ATOM 631 N N . PRO A 1 112 ? -5.140 -17.962 -10.635 1.00 12.16 92 PRO A N 1
ATOM 632 C CA . PRO A 1 112 ? -5.539 -18.171 -9.250 1.00 11.93 92 PRO A CA 1
ATOM 633 C C . PRO A 1 112 ? -6.523 -17.090 -8.819 1.00 11.61 92 PRO A C 1
ATOM 634 O O . PRO A 1 112 ? -6.378 -15.935 -9.219 1.00 10.52 92 PRO A O 1
ATOM 638 N N . SER A 1 113 ? -7.530 -17.475 -8.037 1.00 11.75 93 SER A N 1
ATOM 639 C CA . SER A 1 113 ? -8.389 -16.507 -7.367 1.00 12.15 93 SER A CA 1
ATOM 640 C C . SER A 1 113 ? -7.621 -15.916 -6.195 1.00 11.91 93 SER A C 1
ATOM 641 O O . SER A 1 113 ? -6.938 -16.640 -5.480 1.00 11.16 93 SER A O 1
ATOM 644 N N . LEU A 1 114 ? -7.729 -14.605 -5.993 1.00 11.94 94 LEU A N 1
ATOM 645 C CA . LEU A 1 114 ? -7.005 -13.957 -4.905 1.00 12.41 94 LEU A CA 1
ATOM 646 C C . LEU A 1 114 ? -7.917 -13.437 -3.797 1.00 12.66 94 LEU A C 1
ATOM 647 O O . LEU A 1 114 ? -7.459 -12.756 -2.888 1.00 12.98 94 LEU A O 1
ATOM 652 N N . ALA A 1 115 ? -9.208 -13.747 -3.860 1.00 13.55 95 ALA A N 1
ATOM 653 C CA . ALA A 1 115 ? -10.098 -13.318 -2.779 1.00 13.04 95 ALA A CA 1
ATOM 654 C C . ALA A 1 115 ? -9.666 -13.984 -1.475 1.00 13.19 95 ALA A C 1
ATOM 655 O O . ALA A 1 115 ? -9.427 -15.190 -1.447 1.00 12.95 95 ALA A O 1
ATOM 657 N N . PRO A 1 116 ? -9.543 -13.201 -0.390 1.00 12.96 96 PRO A N 1
ATOM 658 C CA . PRO A 1 116 ? -9.326 -13.819 0.906 1.00 13.09 96 PRO A CA 1
ATOM 659 C C . PRO A 1 116 ? -10.452 -14.799 1.239 1.00 13.16 96 PRO A C 1
ATOM 660 O O . PRO A 1 116 ? -11.580 -14.661 0.738 1.00 12.72 96 PRO A O 1
ATOM 664 N N . ARG A 1 117 ? -10.140 -15.772 2.084 1.00 12.89 97 ARG A N 1
ATOM 665 C CA . ARG A 1 117 ? -11.115 -16.748 2.536 1.00 13.99 97 ARG A CA 1
ATOM 666 C C . ARG A 1 117 ? -12.006 -16.212 3.655 1.00 14.27 97 ARG A C 1
ATOM 667 O O . ARG A 1 117 ? -13.180 -16.553 3.723 1.00 14.17 97 ARG A O 1
ATOM 675 N N . TYR A 1 118 ? -11.443 -15.390 4.537 1.00 14.20 98 TYR A N 1
ATOM 676 C CA . TYR A 1 118 ? -12.154 -14.983 5.746 1.00 14.66 98 TYR A CA 1
ATOM 677 C C . TYR A 1 118 ? -12.480 -13.492 5.767 1.00 14.77 98 TYR A C 1
ATOM 678 O O . TYR A 1 118 ? -11.605 -12.646 5.562 1.00 15.33 98 TYR A O 1
ATOM 687 N N . ARG A 1 119 ? -13.745 -13.184 6.042 1.00 14.98 99 ARG A N 1
ATOM 688 C CA . ARG A 1 119 ? -14.221 -11.800 6.151 1.00 15.56 99 ARG A CA 1
ATOM 689 C C . ARG A 1 119 ? -13.210 -10.871 6.817 1.00 15.17 99 ARG A C 1
ATOM 690 O O . ARG A 1 119 ? -12.872 -9.809 6.293 1.00 15.37 99 ARG A O 1
ATOM 698 N N . GLU A 1 120 ? -12.703 -11.292 7.965 1.00 15.34 100 GLU A N 1
ATOM 699 C CA . GLU A 1 120 ? -11.899 -10.424 8.804 1.00 14.39 100 GLU A CA 1
ATOM 700 C C . GLU A 1 120 ? -10.555 -10.010 8.184 1.00 15.18 100 GLU A C 1
ATOM 701 O O . GLU A 1 120 ? -9.990 -8.985 8.568 1.00 14.63 100 GLU A O 1
ATOM 707 N N . SER A 1 121 ? -10.048 -10.794 7.232 1.00 15.57 101 SER A N 1
ATOM 708 C CA . SER A 1 121 ? -8.839 -10.411 6.510 1.00 15.90 101 SER A CA 1
ATOM 709 C C . SER A 1 121 ? -9.075 -9.107 5.793 1.00 16.61 101 SER A C 1
ATOM 710 O O . SER A 1 121 ? -8.149 -8.333 5.575 1.00 16.57 101 SER A O 1
ATOM 713 N N . ASN A 1 122 ? -10.324 -8.893 5.401 1.00 18.14 102 ASN A N 1
ATOM 714 C CA . ASN A 1 122 ? -10.703 -7.721 4.629 1.00 19.00 102 ASN A CA 1
ATOM 715 C C . ASN A 1 122 ? -10.810 -6.468 5.484 1.00 18.64 102 ASN A C 1
ATOM 716 O O . ASN A 1 122 ? -10.713 -5.370 4.964 1.00 19.45 102 ASN A O 1
ATOM 721 N N . THR A 1 123 ? -11.009 -6.614 6.792 1.00 18.53 103 THR A N 1
ATOM 722 C CA . THR A 1 123 ? -11.184 -5.421 7.627 1.00 17.70 103 THR A CA 1
ATOM 723 C C . THR A 1 123 ? -10.018 -5.085 8.547 1.00 17.65 103 THR A C 1
ATOM 724 O O . THR A 1 123 ? -9.787 -3.917 8.847 1.00 17.16 103 THR A O 1
ATOM 728 N N . ALA A 1 124 ? -9.275 -6.101 8.988 1.00 17.50 104 ALA A N 1
ATOM 729 C CA . ALA A 1 124 ? -8.160 -5.863 9.902 1.00 16.51 104 ALA A CA 1
ATOM 730 C C . ALA A 1 124 ? -7.143 -4.843 9.342 1.00 15.62 104 ALA A C 1
ATOM 731 O O . ALA A 1 124 ? -6.612 -5.010 8.246 1.00 15.17 104 ALA A O 1
ATOM 733 N N . GLY A 1 125 ? -6.868 -3.798 10.113 1.00 15.12 105 GLY A N 1
ATOM 734 C CA . GLY A 1 125 ? -5.892 -2.792 9.725 1.00 14.33 105 GLY A CA 1
ATOM 735 C C . GLY A 1 125 ? -6.499 -1.778 8.783 1.00 14.77 105 GLY A C 1
ATOM 736 O O . GLY A 1 125 ? -5.794 -0.925 8.248 1.00 15.73 105 GLY A O 1
ATOM 737 N N A ASN A 1 126 ? -7.826 -1.873 8.645 0.70 14.37 106 ASN A N 1
ATOM 738 N N B ASN A 1 126 ? -7.794 -1.870 8.532 0.30 14.23 106 ASN A N 1
ATOM 739 C CA A ASN A 1 126 ? -8.649 -0.998 7.799 0.70 15.08 106 ASN A CA 1
ATOM 740 C CA B ASN A 1 126 ? -8.394 -0.927 7.604 0.30 14.16 106 ASN A CA 1
ATOM 741 C C A ASN A 1 126 ? -8.533 0.489 8.134 0.70 14.67 106 ASN A C 1
ATOM 742 C C B ASN A 1 126 ? -8.154 0.528 8.016 0.30 13.79 106 ASN A C 1
ATOM 743 O O A ASN A 1 126 ? -8.885 1.353 7.324 0.70 15.14 106 ASN A O 1
ATOM 744 O O B ASN A 1 126 ? -8.081 1.407 7.158 0.30 13.73 106 ASN A O 1
ATOM 753 N N . ASP A 1 127 ? -8.009 0.781 9.319 1.00 13.29 107 ASP A N 1
ATOM 754 C CA . ASP A 1 127 ? -7.901 2.166 9.789 1.00 11.62 107 ASP A CA 1
ATOM 755 C C . ASP A 1 127 ? -6.471 2.675 10.040 1.00 10.08 107 ASP A C 1
ATOM 756 O O . ASP A 1 127 ? -6.277 3.830 10.448 1.00 7.55 107 ASP A O 1
ATOM 761 N N . VAL A 1 128 ? -5.485 1.819 9.793 1.00 9.49 108 VAL A N 1
ATOM 762 C CA . VAL A 1 128 ? -4.099 2.138 10.106 1.00 10.10 108 VAL A CA 1
ATOM 763 C C . VAL A 1 128 ? -3.634 3.310 9.300 1.00 10.51 108 VAL A C 1
ATOM 764 O O . VAL A 1 128 ? -3.063 4.257 9.838 1.00 10.15 108 VAL A O 1
ATOM 768 N N . PHE A 1 129 ? -3.882 3.246 7.996 1.00 10.16 109 PHE A N 1
ATOM 769 C CA . PHE A 1 129 ? -3.383 4.270 7.119 1.00 10.62 109 PHE A CA 1
ATOM 770 C C . PHE A 1 129 ? -4.001 5.642 7.412 1.00 10.57 109 PHE A C 1
ATOM 771 O O . PHE A 1 129 ? -3.269 6.633 7.471 1.00 11.23 109 PHE A O 1
ATOM 779 N N A HIS A 1 130 ? -5.324 5.693 7.595 0.50 9.95 110 HIS A N 1
ATOM 780 N N B HIS A 1 130 ? -5.317 5.714 7.611 0.50 10.44 110 HIS A N 1
ATOM 781 C CA A HIS A 1 130 ? -6.013 6.954 7.915 0.50 9.39 110 HIS A CA 1
ATOM 782 C CA B HIS A 1 130 ? -5.925 7.022 7.871 0.50 10.35 110 HIS A CA 1
ATOM 783 C C A HIS A 1 130 ? -5.489 7.578 9.203 0.50 9.16 110 HIS A C 1
ATOM 784 C C B HIS A 1 130 ? -5.594 7.607 9.251 0.50 9.75 110 HIS A C 1
ATOM 785 O O A HIS A 1 130 ? -5.277 8.783 9.273 0.50 8.90 110 HIS A O 1
ATOM 786 O O B HIS A 1 130 ? -5.596 8.819 9.425 0.50 9.60 110 HIS A O 1
ATOM 799 N N . LYS A 1 131 ? -5.290 6.749 10.218 1.00 9.03 111 LYS A N 1
ATOM 800 C CA . LYS A 1 131 ? -4.785 7.221 11.497 1.00 9.28 111 LYS A CA 1
ATOM 801 C C . LYS A 1 131 ? -3.324 7.675 11.444 1.00 8.30 111 LYS A C 1
ATOM 802 O O . LYS A 1 131 ? -2.932 8.622 12.137 1.00 7.38 111 LYS A O 1
ATOM 808 N N . PHE A 1 132 ? -2.521 6.996 10.632 1.00 8.19 112 PHE A N 1
ATOM 809 C CA . PHE A 1 132 ? -1.146 7.431 10.375 1.00 8.46 112 PHE A CA 1
ATOM 810 C C . PHE A 1 132 ? -1.120 8.811 9.720 1.00 8.19 112 PHE A C 1
ATOM 811 O O . PHE A 1 132 ? -0.377 9.706 10.129 1.00 7.12 112 PHE A O 1
ATOM 819 N N . SER A 1 133 ? -1.953 8.978 8.703 1.00 8.61 113 SER A N 1
ATOM 820 C CA . SER A 1 133 ? -2.033 10.223 7.969 1.00 10.08 113 SER A CA 1
ATOM 821 C C . SER A 1 133 ? -2.423 11.411 8.844 1.00 10.06 113 SER A C 1
ATOM 822 O O . SER A 1 133 ? -1.857 12.503 8.706 1.00 10.41 113 SER A O 1
ATOM 825 N N . ALA A 1 134 ? -3.379 11.213 9.748 1.00 10.88 114 ALA A N 1
ATOM 826 C CA . ALA A 1 134 ? -3.755 12.289 10.661 1.00 11.27 114 ALA A CA 1
ATOM 827 C C . ALA A 1 134 ? -2.631 12.555 11.668 1.00 11.43 114 ALA A C 1
ATOM 828 O O . ALA A 1 134 ? -2.412 13.699 12.086 1.00 11.48 114 ALA A O 1
ATOM 830 N N . PHE A 1 135 ? -1.924 11.502 12.061 1.00 10.72 115 PHE A N 1
ATOM 831 C CA . PHE A 1 135 ? -0.801 11.669 12.975 1.00 10.68 115 PHE A CA 1
ATOM 832 C C . PHE A 1 135 ? 0.329 12.461 12.304 1.00 10.76 115 PHE A C 1
ATOM 833 O O . PHE A 1 135 ? 0.830 13.443 12.864 1.00 10.00 115 PHE A O 1
ATOM 841 N N . ILE A 1 136 ? 0.696 12.046 11.090 1.00 10.21 116 ILE A N 1
ATOM 842 C CA . ILE A 1 136 ? 1.900 12.536 10.428 1.00 10.00 116 ILE A CA 1
ATOM 843 C C . ILE A 1 136 ? 1.744 13.968 9.897 1.00 10.10 116 ILE A C 1
ATOM 844 O O . ILE A 1 136 ? 2.731 14.677 9.722 1.00 9.44 116 ILE A O 1
ATOM 849 N N . LYS A 1 137 ? 0.500 14.388 9.669 1.00 10.59 117 LYS A N 1
ATOM 850 C CA . LYS A 1 137 ? 0.192 15.703 9.109 1.00 11.15 117 LYS A CA 1
ATOM 851 C C . LYS A 1 137 ? -0.206 16.733 10.180 1.00 11.10 117 LYS A C 1
ATOM 852 O O . LYS A 1 137 ? -0.326 17.924 9.898 1.00 11.71 117 LYS A O 1
ATOM 858 N N . ASN A 1 138 ? -0.391 16.273 11.411 1.00 10.57 118 ASN A N 1
ATOM 859 C CA . ASN A 1 138 ? -0.826 17.134 12.506 1.00 10.63 118 ASN A CA 1
ATOM 860 C C . ASN A 1 138 ? 0.107 18.314 12.816 1.00 10.84 118 ASN A C 1
ATOM 861 O O . ASN A 1 138 ? 1.285 18.113 13.099 1.00 10.65 118 ASN A O 1
ATOM 866 N N . PRO A 1 139 ? -0.432 19.547 12.796 1.00 11.10 119 PRO A N 1
ATOM 867 C CA . PRO A 1 139 ? 0.328 20.734 13.170 1.00 11.76 119 PRO A CA 1
ATOM 868 C C . PRO A 1 139 ? 0.055 21.232 14.588 1.00 11.96 119 PRO A C 1
ATOM 869 O O . PRO A 1 139 ? 0.572 22.278 14.975 1.00 12.19 119 PRO A O 1
ATOM 873 N N . VAL A 1 140 ? -0.743 20.497 15.353 1.00 12.57 120 VAL A N 1
ATOM 874 C CA . VAL A 1 140 ? -1.069 20.907 16.721 1.00 12.21 120 VAL A CA 1
ATOM 875 C C . VAL A 1 140 ? -0.222 20.148 17.740 1.00 12.20 120 VAL A C 1
ATOM 876 O O . VAL A 1 140 ? -0.450 18.968 1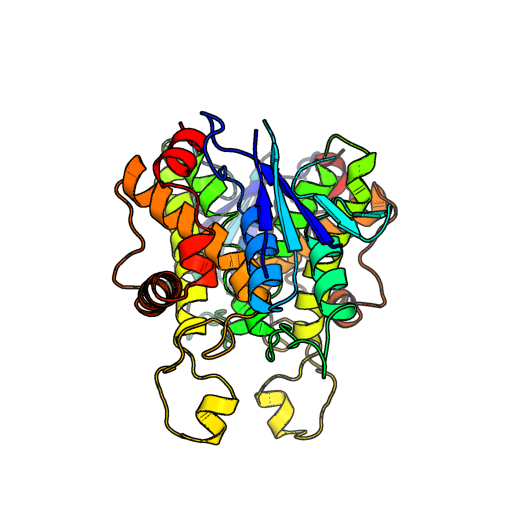7.990 1.00 12.05 120 VAL A O 1
ATOM 880 N N . PRO A 1 141 ? 0.770 20.824 18.329 1.00 11.81 121 PRO A N 1
ATOM 881 C CA . PRO A 1 141 ? 1.603 20.174 19.328 1.00 12.04 121 PRO A CA 1
ATOM 882 C C . PRO A 1 141 ? 0.788 19.357 20.340 1.00 12.20 121 PRO A C 1
ATOM 883 O O . PRO A 1 141 ? 1.076 18.181 20.556 1.00 11.85 121 PRO A O 1
ATOM 887 N N . ALA A 1 142 ? -0.231 19.969 20.937 1.00 12.65 122 ALA A N 1
ATOM 888 C CA . ALA A 1 142 ? -0.989 19.321 22.011 1.00 13.11 122 ALA A CA 1
ATOM 889 C C . ALA A 1 142 ? -1.815 18.106 21.581 1.00 13.51 122 ALA A C 1
ATOM 890 O O . ALA A 1 142 ? -2.418 17.441 22.420 1.00 14.22 122 ALA A O 1
ATOM 892 N N . GLN A 1 143 ? -1.864 17.808 20.289 1.00 13.55 123 GLN A N 1
ATOM 893 C CA . GLN A 1 143 ? -2.605 16.627 19.846 1.00 14.18 123 GLN A CA 1
ATOM 894 C C . GLN A 1 143 ? -1.672 15.486 19.438 1.00 13.92 123 GLN A C 1
ATOM 895 O O . GLN A 1 143 ? -2.128 14.393 19.098 1.00 13.50 123 GLN A O 1
ATOM 901 N N . ASP A 1 144 ? -0.365 15.742 19.489 1.00 14.25 124 ASP A N 1
ATOM 902 C CA . ASP A 1 144 ? 0.624 14.818 18.924 1.00 14.10 124 ASP A CA 1
ATOM 903 C C . ASP A 1 144 ? 0.536 13.420 19.525 1.00 13.95 124 ASP A C 1
ATOM 904 O O . ASP A 1 144 ? 0.222 12.458 18.822 1.00 12.89 124 ASP A O 1
ATOM 909 N N . GLU A 1 145 ? 0.832 13.300 20.816 1.00 14.47 125 GLU A N 1
ATOM 910 C CA . GLU A 1 145 ? 0.800 11.995 21.457 1.00 14.78 125 GLU A CA 1
ATOM 911 C C . GLU A 1 145 ? -0.570 11.353 21.283 1.00 14.45 125 GLU A C 1
ATOM 912 O O . GLU A 1 145 ? -0.673 10.186 20.910 1.00 13.98 125 GLU A O 1
ATOM 918 N N . ALA A 1 146 ? -1.624 12.126 21.525 1.00 13.45 126 ALA A N 1
ATOM 919 C CA . ALA A 1 146 ? -2.978 11.618 21.350 1.00 12.83 126 ALA A CA 1
ATOM 920 C C . ALA A 1 146 ? -3.153 10.897 20.008 1.00 12.29 126 ALA A C 1
ATOM 921 O O . ALA A 1 146 ? -3.547 9.730 19.965 1.00 11.13 126 ALA A O 1
ATOM 923 N N . LEU A 1 147 ? -2.864 11.601 18.915 1.00 11.37 127 LEU A N 1
ATOM 924 C CA . LEU A 1 147 ? -3.055 11.058 17.583 1.00 10.92 127 LEU A CA 1
ATOM 925 C C . LEU A 1 147 ? -2.118 9.876 17.319 1.00 10.80 127 LEU A C 1
ATOM 926 O O . LEU A 1 147 ? -2.486 8.931 16.618 1.00 11.01 127 LEU A O 1
ATOM 931 N N . TYR A 1 148 ? -0.910 9.937 17.873 1.00 10.80 128 TYR A N 1
ATOM 932 C CA . TYR A 1 148 ? 0.024 8.808 17.807 1.00 11.14 128 TYR A CA 1
ATOM 933 C C . TYR A 1 148 ? -0.538 7.559 18.518 1.00 11.29 128 TYR A C 1
ATOM 934 O O . TYR A 1 148 ? -0.440 6.429 17.995 1.00 9.25 128 TYR A O 1
ATOM 943 N N . GLN A 1 149 ? -1.143 7.772 19.691 1.00 11.70 129 GLN A N 1
ATOM 944 C CA . GLN A 1 149 ? -1.780 6.688 20.434 1.00 12.50 129 GLN A CA 1
ATOM 945 C C . GLN A 1 149 ? -2.897 6.048 19.619 1.00 11.79 129 GLN A C 1
ATOM 946 O O . GLN A 1 149 ? -3.058 4.830 19.637 1.00 11.14 129 GLN A O 1
ATOM 952 N N . GLN A 1 150 ? -3.674 6.860 18.913 1.00 11.54 130 GLN A N 1
ATOM 953 C CA . GLN A 1 150 ? -4.728 6.312 18.071 1.00 10.74 130 GLN A CA 1
ATOM 954 C C . GLN A 1 150 ? -4.094 5.436 16.984 1.00 10.06 130 GLN A C 1
ATOM 955 O O . GLN A 1 150 ? -4.630 4.374 16.621 1.00 8.59 130 GLN A O 1
ATOM 961 N N . LEU A 1 151 ? -2.958 5.887 16.450 1.00 9.28 131 LEU A N 1
ATOM 962 C CA . LEU A 1 151 ? -2.237 5.098 15.432 1.00 9.00 131 LEU A CA 1
ATOM 963 C C . LEU A 1 151 ? -1.823 3.753 16.019 1.00 8.94 131 LEU A C 1
ATOM 964 O O . LEU A 1 151 ? -2.087 2.691 15.443 1.00 9.53 131 LEU A O 1
ATOM 969 N N . LEU A 1 152 ? -1.196 3.807 17.183 1.00 7.93 132 LEU A N 1
ATOM 970 C CA . LEU A 1 152 ? -0.721 2.612 17.841 1.00 8.28 132 LEU A CA 1
ATOM 971 C C . LEU A 1 152 ? -1.825 1.627 18.165 1.00 7.84 132 LEU A C 1
ATOM 972 O O . LEU A 1 152 ? -1.591 0.416 18.126 1.00 8.10 132 LEU A O 1
ATOM 977 N N . ARG A 1 153 ? -3.002 2.130 18.536 1.00 7.66 133 ARG A N 1
ATOM 978 C CA . ARG A 1 153 ? -4.098 1.252 18.937 1.00 7.62 133 ARG A CA 1
ATOM 979 C C . ARG A 1 153 ? -4.624 0.477 17.746 1.00 7.24 133 ARG A C 1
ATOM 980 O O . ARG A 1 153 ? -4.944 -0.708 17.865 1.00 7.19 133 ARG A O 1
ATOM 988 N N . ALA A 1 154 ? -4.712 1.149 16.595 1.00 5.42 134 ALA A N 1
ATOM 989 C CA . ALA A 1 154 ? -5.057 0.498 15.356 1.00 6.29 134 ALA A CA 1
ATOM 990 C C . ALA A 1 154 ? -4.027 -0.543 14.920 1.00 6.04 134 ALA A C 1
ATOM 991 O O . ALA A 1 154 ? -4.401 -1.630 14.456 1.00 6.05 134 ALA A O 1
ATOM 993 N N . LEU A 1 155 ? -2.742 -0.220 15.071 1.00 7.58 135 LEU A N 1
ATOM 994 C CA . LEU A 1 155 ? -1.679 -1.184 14.753 1.00 8.02 135 LEU A CA 1
ATO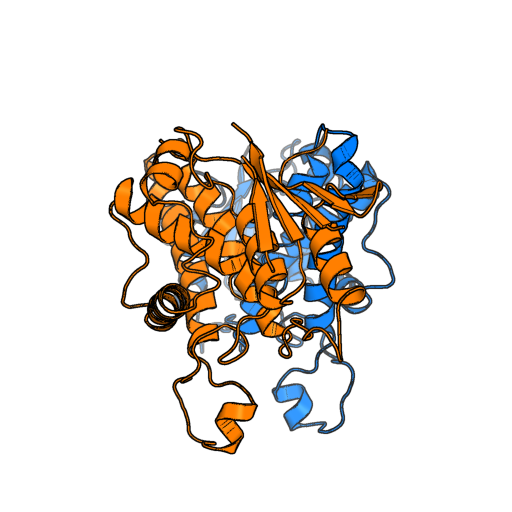M 995 C C . LEU A 1 155 ? -1.782 -2.381 15.694 1.00 8.55 135 LEU A C 1
ATOM 996 O O . LEU A 1 155 ? -1.542 -3.523 15.291 1.00 8.95 135 LEU A O 1
ATOM 1001 N N . ALA A 1 156 ? -2.160 -2.110 16.943 1.00 9.15 136 ALA A N 1
ATOM 1002 C CA . ALA A 1 156 ? -2.387 -3.155 17.951 1.00 9.61 136 ALA A CA 1
ATOM 1003 C C . ALA A 1 156 ? -3.489 -4.156 17.569 1.00 10.37 136 ALA A C 1
ATOM 1004 O O . ALA A 1 156 ? -3.323 -5.376 17.732 1.00 9.20 136 ALA A O 1
ATOM 1006 N N . ARG A 1 157 ? -4.611 -3.638 17.061 1.00 11.14 137 ARG A N 1
ATOM 1007 C CA . ARG A 1 157 ? -5.702 -4.500 16.624 1.00 11.24 137 ARG A CA 1
ATOM 1008 C C . ARG A 1 157 ? -5.318 -5.351 15.406 1.00 10.48 137 ARG A C 1
ATOM 1009 O O . ARG A 1 157 ? -5.698 -6.526 15.307 1.00 8.98 137 ARG A O 1
ATOM 1017 N N . LEU A 1 158 ? -4.591 -4.751 14.464 1.00 11.51 138 LEU A N 1
ATOM 1018 C CA . LEU A 1 158 ? -4.030 -5.496 13.336 1.00 10.48 138 LEU A CA 1
ATOM 1019 C C . LEU A 1 158 ? -3.155 -6.615 13.894 1.00 10.59 138 LEU A C 1
ATOM 1020 O O . LEU A 1 158 ? -3.268 -7.791 13.503 1.00 9.90 138 LEU A O 1
ATOM 1025 N N . ASP A 1 159 ? -2.278 -6.252 14.817 1.00 10.13 139 ASP A N 1
ATOM 1026 C CA . ASP A 1 159 ? -1.433 -7.240 15.461 1.00 9.55 139 ASP A CA 1
ATOM 1027 C C . ASP A 1 159 ? -2.213 -8.451 16.011 1.00 9.74 139 ASP A C 1
ATOM 1028 O O . ASP A 1 159 ? -1.745 -9.603 15.891 1.00 9.29 139 ASP A O 1
ATOM 1033 N N . SER A 1 160 ? -3.372 -8.205 16.638 1.00 9.81 140 SER A N 1
ATOM 1034 C CA . SER A 1 160 ? -4.074 -9.293 17.373 1.00 9.92 140 SER A CA 1
ATOM 1035 C C . SER A 1 160 ? -4.636 -10.300 16.394 1.00 9.16 140 SER A C 1
ATOM 1036 O O . SER A 1 160 ? -4.633 -11.501 16.639 1.00 7.69 140 SER A O 1
ATOM 1039 N N . TYR A 1 161 ? -5.120 -9.790 15.275 1.00 7.91 141 TYR A N 1
ATOM 1040 C CA . TYR A 1 161 ? -5.617 -10.637 14.209 1.00 8.07 141 TYR A CA 1
ATOM 1041 C C . TYR A 1 161 ? -4.524 -11.518 13.590 1.00 7.57 141 TYR A C 1
ATOM 1042 O O . TYR A 1 161 ? -4.745 -12.695 13.310 1.00 7.56 141 TYR A O 1
ATOM 1051 N N . LEU A 1 162 ? -3.366 -10.916 13.325 1.00 6.92 142 LEU A N 1
ATOM 1052 C CA . LEU A 1 162 ? -2.221 -11.625 12.748 1.00 5.95 142 LEU A CA 1
ATOM 1053 C C . LEU A 1 162 ? -1.701 -12.703 13.681 1.00 6.07 142 LEU A C 1
ATOM 1054 O O . LEU A 1 162 ? -1.072 -13.666 13.248 1.00 5.67 142 LEU A O 1
ATOM 1059 N N . ARG A 1 163 ? -1.959 -12.535 14.968 1.00 5.20 143 ARG A N 1
ATOM 1060 C CA . ARG A 1 163 ? -1.497 -13.511 15.939 1.00 6.00 143 ARG A CA 1
ATOM 1061 C C . ARG A 1 163 ? -2.566 -14.547 16.289 1.00 6.59 143 ARG A C 1
ATOM 1062 O O . ARG A 1 163 ? -2.286 -15.528 16.980 1.00 6.61 143 ARG A O 1
ATOM 1070 N N . ALA A 1 164 ? -3.780 -14.332 15.801 1.00 7.70 144 ALA A N 1
ATOM 1071 C CA . ALA A 1 164 ? -4.881 -15.254 16.080 1.00 8.79 144 ALA A CA 1
ATOM 1072 C C . ALA A 1 164 ? -4.975 -16.328 15.010 1.00 8.62 144 ALA A C 1
ATOM 1073 O O . ALA A 1 164 ? -5.072 -16.024 13.812 1.00 8.91 144 ALA A O 1
ATOM 1075 N N . PRO A 1 165 ? -4.956 -17.588 15.441 1.00 9.37 145 PRO A N 1
ATOM 1076 C CA . PRO A 1 165 ? -5.065 -18.733 14.542 1.00 9.15 145 PRO A CA 1
ATOM 1077 C C . PRO A 1 165 ? -6.349 -18.656 13.733 1.00 9.08 145 PRO A C 1
ATOM 1078 O O . PRO A 1 165 ? -7.421 -18.433 14.289 1.00 8.51 145 PRO A O 1
ATOM 1082 N N . LEU A 1 166 ? -6.228 -18.811 12.421 1.00 9.29 146 LEU A N 1
ATOM 1083 C CA . LEU A 1 166 ? -7.381 -18.824 11.540 1.00 8.97 146 LEU A CA 1
ATOM 1084 C C . LEU A 1 166 ? -8.038 -20.202 11.572 1.00 9.00 146 LEU A C 1
ATOM 1085 O O . LEU A 1 166 ? -7.491 -21.150 12.134 1.00 8.92 146 LEU A O 1
ATOM 1090 N N . GLU A 1 167 ? -9.202 -20.305 10.945 1.00 9.03 147 GLU A N 1
ATOM 1091 C CA . GLU A 1 167 ? -9.989 -21.533 10.958 1.00 9.95 147 GLU A CA 1
ATOM 1092 C C . GLU A 1 167 ? -9.179 -22.769 10.525 1.00 9.51 147 GLU A C 1
ATOM 1093 O O . GLU A 1 167 ? -8.993 -23.697 11.309 1.00 9.00 147 GLU A O 1
ATOM 1099 N N . HIS A 1 168 ? -8.688 -22.768 9.287 1.00 9.18 148 HIS A N 1
ATOM 1100 C CA . HIS A 1 168 ? -7.894 -23.886 8.773 1.00 8.90 148 HIS A CA 1
ATOM 1101 C C . HIS A 1 168 ? -6.681 -24.208 9.638 1.00 8.50 148 HIS A C 1
ATOM 1102 O O . HIS A 1 168 ? -6.204 -25.331 9.626 1.00 8.74 148 HIS A O 1
ATOM 1109 N N . GLU A 1 169 ? -6.172 -23.224 10.372 1.00 8.26 149 GLU A N 1
ATOM 1110 C CA . GLU A 1 169 ? -5.054 -23.478 11.282 1.00 7.69 149 GLU A CA 1
ATOM 1111 C C . GLU A 1 169 ? -5.501 -24.354 12.441 1.00 7.67 149 GLU A C 1
ATOM 1112 O O . GLU A 1 169 ? -4.765 -25.236 12.881 1.00 7.67 149 GLU A O 1
ATOM 1118 N N . LEU A 1 170 ? -6.716 -24.121 12.925 1.00 7.02 150 LEU A N 1
ATOM 1119 C CA . LEU A 1 170 ? -7.240 -24.872 14.050 1.00 6.51 150 LEU A CA 1
ATOM 1120 C C . LEU A 1 170 ? -7.739 -26.227 13.575 1.00 6.99 150 LEU A C 1
ATOM 1121 O O . LEU A 1 170 ? -7.580 -27.229 14.270 1.00 5.54 150 LEU A O 1
ATOM 1126 N N . ALA A 1 171 ? -8.333 -26.252 12.386 1.00 7.16 151 ALA A N 1
ATOM 1127 C CA . ALA A 1 171 ? -8.803 -27.510 11.812 1.00 8.34 151 ALA A CA 1
ATOM 1128 C C . ALA A 1 171 ? -7.739 -28.597 11.949 1.00 8.62 151 ALA A C 1
ATOM 1129 O O . ALA A 1 171 ? -8.068 -29.757 12.138 1.00 8.53 151 ALA A O 1
ATOM 1131 N N . GLY A 1 172 ? -6.466 -28.217 11.871 1.00 9.47 152 GLY A N 1
ATOM 1132 C CA . GLY A 1 172 ? -5.377 -29.189 12.002 1.00 10.81 152 GLY A CA 1
ATOM 1133 C C . GLY A 1 172 ? -4.763 -29.283 13.391 1.00 11.83 152 GLY A C 1
ATOM 1134 O O . GLY A 1 172 ? -4.374 -30.363 13.839 1.00 11.89 152 GLY A O 1
ATOM 1135 N N . GLU A 1 173 ? -4.681 -28.147 14.074 1.00 12.97 153 GLU A N 1
ATOM 1136 C CA . GLU A 1 173 ? -4.022 -28.056 15.374 1.00 13.93 153 GLU A CA 1
ATOM 1137 C C . GLU A 1 173 ? -4.945 -27.357 16.382 1.00 14.61 153 GLU A C 1
ATOM 1138 O O . GLU A 1 173 ? -4.929 -26.127 16.511 1.00 15.01 153 GLU A O 1
ATOM 1144 N N . PRO A 1 174 ? -5.746 -28.153 17.110 1.00 15.46 154 PRO A N 1
ATOM 1145 C CA . PRO A 1 174 ? -6.859 -27.727 17.963 1.00 15.83 154 PRO A CA 1
ATOM 1146 C C . PRO A 1 174 ? -6.460 -26.882 19.169 1.00 16.41 154 PRO A C 1
ATOM 1147 O O . PRO A 1 174 ? -7.288 -26.145 19.700 1.00 16.26 154 PRO A O 1
ATOM 1151 N N . GLN A 1 175 ? -5.215 -27.003 19.613 1.00 16.96 155 GLN A N 1
ATOM 1152 C CA . GLN A 1 175 ? -4.757 -26.241 20.770 1.00 17.25 155 GLN A CA 1
ATOM 1153 C C . GLN A 1 175 ? -3.699 -25.204 20.401 1.00 16.94 155 GLN A C 1
ATOM 1154 O O . GLN A 1 175 ? -2.882 -24.830 21.238 1.00 17.49 155 GLN A O 1
ATOM 1160 N N . LEU A 1 176 ? -3.701 -24.752 19.151 1.00 16.52 156 LEU A N 1
ATOM 1161 C CA . LEU A 1 176 ? -2.775 -23.706 18.722 1.00 16.11 156 LEU A CA 1
ATOM 1162 C C . LEU A 1 176 ? -3.133 -22.384 19.400 1.00 16.05 156 LEU A C 1
ATOM 1163 O O . LEU A 1 176 ? -4.298 -21.984 19.395 1.00 16.39 156 LEU A O 1
ATOM 1168 N N . ARG A 1 177 ? -2.139 -21.702 19.970 1.00 15.92 157 ARG A N 1
ATOM 1169 C CA . ARG A 1 177 ? -2.373 -20.429 20.682 1.00 15.71 157 ARG A CA 1
ATOM 1170 C C . ARG A 1 177 ? -1.999 -19.198 19.860 1.00 14.86 157 ARG A C 1
ATOM 1171 O O . ARG A 1 177 ? -2.661 -18.150 19.921 1.00 15.08 157 ARG A O 1
ATOM 1179 N N . GLU A 1 178 ? -0.925 -19.328 19.096 1.00 13.91 158 GLU A N 1
ATOM 1180 C CA . GLU A 1 178 ? -0.390 -18.227 18.318 1.00 13.30 158 GLU A CA 1
ATOM 1181 C C . GLU A 1 178 ? -0.354 -18.649 16.855 1.00 11.99 158 GLU A C 1
ATOM 1182 O O . GLU A 1 178 ? 0.235 -19.675 16.499 1.00 11.50 158 GLU A O 1
ATOM 1188 N N . SER A 1 179 ? -0.999 -17.865 16.007 1.00 10.35 159 SER A N 1
ATOM 1189 C CA . SER A 1 179 ? -1.036 -18.171 14.594 1.00 9.57 159 SER A CA 1
ATOM 1190 C C . SER A 1 179 ? 0.390 -18.349 14.061 1.00 9.92 159 SER A C 1
ATOM 1191 O O . SER A 1 179 ? 1.315 -17.647 14.482 1.00 8.85 159 SER A O 1
ATOM 1194 N N . ARG A 1 180 ? 0.562 -19.309 13.154 1.00 10.17 160 ARG A N 1
ATOM 1195 C CA . ARG A 1 180 ? 1.859 -19.562 12.514 1.00 10.22 160 ARG A CA 1
ATOM 1196 C C . ARG A 1 180 ? 1.981 -18.887 11.140 1.00 10.45 160 ARG A C 1
ATOM 1197 O O . ARG A 1 180 ? 3.036 -18.943 10.515 1.00 10.31 160 ARG A O 1
ATOM 1205 N N . ARG A 1 181 ? 0.906 -18.268 10.665 1.00 10.65 161 ARG A N 1
ATOM 1206 C CA . ARG A 1 181 ? 0.844 -17.841 9.261 1.00 11.55 161 ARG A CA 1
ATOM 1207 C C . ARG A 1 181 ? 1.682 -16.604 8.934 1.00 12.21 161 ARG A C 1
ATOM 1208 O O . ARG A 1 181 ? 2.044 -15.832 9.815 1.00 12.18 161 ARG A O 1
ATOM 1216 N N . ARG A 1 182 ? 1.964 -16.406 7.652 1.00 12.96 162 ARG A N 1
ATOM 1217 C CA . ARG A 1 182 ? 2.786 -15.282 7.231 1.00 13.95 162 ARG A CA 1
ATOM 1218 C C . ARG A 1 182 ? 1.965 -14.033 6.927 1.00 14.14 162 ARG A C 1
ATOM 1219 O O . ARG A 1 182 ? 2.368 -12.914 7.257 1.00 14.93 162 ARG A O 1
ATOM 1227 N N . PHE A 1 183 ? 0.803 -14.212 6.306 1.00 13.49 163 PHE A N 1
ATOM 1228 C CA . PHE A 1 183 ? 0.041 -13.063 5.850 1.00 12.83 163 PHE A CA 1
ATOM 1229 C C . PHE A 1 183 ? -1.347 -12.968 6.488 1.00 12.36 163 PHE A C 1
ATOM 1230 O O . PHE A 1 183 ? -1.631 -13.695 7.434 1.00 12.32 163 PHE A O 1
ATOM 1238 N N . LEU A 1 184 ? -2.185 -12.060 5.986 1.00 11.30 164 LEU A N 1
ATOM 1239 C CA . LEU A 1 184 ? -3.509 -11.802 6.555 1.00 10.95 164 LEU A CA 1
ATOM 1240 C C . LEU A 1 184 ? -4.417 -13.035 6.610 1.00 11.05 164 LEU A C 1
ATOM 1241 O O . LEU A 1 184 ? -4.958 -13.375 7.676 1.00 11.36 164 LEU A O 1
ATOM 1246 N N . ASP A 1 185 ? -4.563 -13.698 5.464 1.00 10.75 165 ASP A N 1
ATOM 1247 C CA . ASP A 1 185 ? -5.529 -14.780 5.284 1.00 10.54 165 ASP A CA 1
ATOM 1248 C C . ASP A 1 185 ? -4.883 -16.181 5.265 1.00 10.89 165 ASP A C 1
ATOM 1249 O O . ASP A 1 185 ? -5.576 -17.206 5.135 1.00 10.01 165 ASP A O 1
ATOM 1254 N N . GLY A 1 186 ? -3.561 -16.232 5.417 1.00 10.76 166 GLY A N 1
ATOM 1255 C CA . GLY A 1 186 ? -2.828 -17.496 5.332 1.00 10.76 166 GLY A CA 1
ATOM 1256 C C . GLY A 1 186 ? -1.398 -17.293 4.848 1.00 11.29 166 GLY A C 1
ATOM 1257 O O . GLY A 1 186 ? -0.822 -16.224 5.041 1.00 10.28 166 GLY A O 1
ATOM 1258 N N . ASP A 1 187 ? -0.823 -18.312 4.203 1.00 11.72 167 ASP A N 1
ATOM 1259 C CA . ASP A 1 187 ? 0.581 -18.245 3.783 1.00 12.43 167 ASP A CA 1
ATOM 1260 C C . ASP A 1 187 ? 0.762 -17.759 2.345 1.00 12.51 167 ASP A C 1
ATOM 1261 O O . ASP A 1 187 ? 1.879 -17.758 1.823 1.00 12.68 167 ASP A O 1
ATOM 1266 N N . ARG A 1 188 ? -0.337 -17.363 1.709 1.00 12.34 168 ARG A N 1
ATOM 1267 C CA . ARG A 1 188 ? -0.305 -16.773 0.372 1.00 12.97 168 ARG A CA 1
ATOM 1268 C C . ARG A 1 188 ? -0.847 -15.346 0.383 1.00 12.94 168 ARG A C 1
ATOM 1269 O O . ARG A 1 188 ? -1.852 -15.065 1.044 1.00 12.45 168 ARG A O 1
ATOM 1277 N N . LEU A 1 189 ? -0.206 -14.462 -0.377 1.00 12.98 169 LEU A N 1
ATOM 1278 C CA . LEU A 1 189 ? -0.733 -13.115 -0.585 1.00 12.79 169 LEU A CA 1
ATOM 1279 C C . LEU A 1 189 ? -2.133 -13.162 -1.212 1.00 13.29 169 LEU A C 1
ATOM 1280 O O . LEU A 1 189 ? -2.395 -13.964 -2.118 1.00 12.84 169 LEU A O 1
ATOM 1285 N N . THR A 1 190 ? -3.030 -12.316 -0.709 1.00 13.48 170 THR A N 1
ATOM 1286 C CA . THR A 1 190 ? -4.385 -12.189 -1.230 1.00 13.99 170 THR A CA 1
ATOM 1287 C C . THR A 1 190 ? -4.657 -10.734 -1.626 1.00 14.34 170 THR A C 1
ATOM 1288 O O . THR A 1 190 ? -3.791 -9.868 -1.469 1.00 14.19 170 THR A O 1
ATOM 1292 N N . LEU A 1 191 ? -5.862 -10.461 -2.126 1.00 14.36 171 LEU A N 1
ATOM 1293 C CA . LEU A 1 191 ? -6.250 -9.078 -2.419 1.00 14.05 171 LEU A CA 1
ATOM 1294 C C . LEU A 1 191 ? -6.121 -8.176 -1.191 1.00 13.39 171 LEU A C 1
ATOM 1295 O O . LEU A 1 191 ? -5.730 -7.028 -1.309 1.00 12.36 171 LEU A O 1
ATOM 1300 N N . ALA A 1 192 ? -6.442 -8.701 -0.010 1.00 13.37 172 ALA A N 1
ATOM 1301 C CA . ALA A 1 192 ? -6.327 -7.914 1.219 1.00 13.41 172 ALA A CA 1
ATOM 1302 C C . ALA A 1 192 ? -4.890 -7.413 1.469 1.00 13.32 172 ALA A C 1
ATOM 1303 O O . ALA A 1 192 ? -4.680 -6.246 1.796 1.00 13.81 172 ALA A O 1
ATOM 1305 N N . ASP A 1 193 ? -3.910 -8.294 1.317 1.00 12.87 173 ASP A N 1
ATOM 1306 C CA . ASP A 1 193 ? -2.507 -7.926 1.490 1.00 11.87 173 ASP A CA 1
ATOM 1307 C C . ASP A 1 193 ? -2.071 -6.906 0.441 1.00 12.13 173 ASP A C 1
ATOM 1308 O O . ASP A 1 193 ? -1.276 -6.006 0.729 1.00 12.06 173 ASP A O 1
ATOM 1313 N N . CYS A 1 194 ? -2.585 -7.046 -0.777 1.00 11.12 174 CYS A N 1
ATOM 1314 C CA . CYS A 1 194 ? -2.162 -6.174 -1.864 1.00 11.69 174 CYS A CA 1
ATOM 1315 C C . CYS A 1 194 ? -2.519 -4.741 -1.510 1.00 11.59 174 CYS A C 1
ATOM 1316 O O . CYS A 1 194 ? -1.824 -3.785 -1.877 1.00 12.81 174 CYS A O 1
ATOM 1319 N N . SER A 1 195 ? -3.617 -4.605 -0.790 1.00 11.04 175 SER A N 1
ATOM 1320 C CA . SER A 1 195 ? -4.138 -3.302 -0.428 1.00 11.28 175 SER A CA 1
ATOM 1321 C C . SER A 1 195 ? -3.403 -2.690 0.749 1.00 10.85 175 SER A C 1
ATOM 1322 O O . SER A 1 195 ? -3.051 -1.497 0.742 1.00 10.44 175 SER A O 1
ATOM 1325 N N . LEU A 1 196 ? -3.167 -3.523 1.758 1.00 10.90 176 LEU A N 1
ATOM 1326 C CA . LEU A 1 196 ? -2.609 -3.085 3.015 1.00 10.44 176 LEU A CA 1
ATOM 1327 C C . LEU A 1 196 ? -1.074 -2.994 3.033 1.00 11.29 176 LEU A C 1
ATOM 1328 O O . LEU A 1 196 ? -0.519 -2.030 3.553 1.00 10.86 176 LEU A O 1
ATOM 1333 N N . LEU A 1 197 ? -0.377 -3.984 2.480 1.00 10.50 177 LEU A N 1
ATOM 1334 C CA . LEU A 1 197 ? 1.091 -3.947 2.552 1.00 11.64 177 LEU A CA 1
ATOM 1335 C C . LEU A 1 197 ? 1.719 -2.643 2.028 1.00 10.97 177 LEU A C 1
ATOM 1336 O O . LEU A 1 197 ? 2.556 -2.061 2.677 1.00 10.82 177 LEU A O 1
ATOM 1341 N N . PRO A 1 198 ? 1.300 -2.170 0.853 1.00 10.90 178 PRO A N 1
ATOM 1342 C CA . PRO A 1 198 ? 1.852 -0.890 0.391 1.00 10.82 178 PRO A CA 1
ATOM 1343 C C . PRO A 1 198 ? 1.609 0.269 1.370 1.00 10.51 178 PRO A C 1
ATOM 1344 O O . PRO A 1 198 ? 2.479 1.117 1.567 1.00 10.55 178 PRO A O 1
ATOM 1348 N N . LYS A 1 199 ? 0.434 0.312 1.977 1.00 10.81 179 LYS A N 1
ATOM 1349 C CA . LYS A 1 199 ? 0.140 1.344 2.976 1.00 10.82 179 LYS A CA 1
ATOM 1350 C C . LYS A 1 199 ? 0.964 1.191 4.236 1.00 11.22 179 LYS A C 1
ATOM 1351 O O . LYS A 1 199 ? 1.534 2.164 4.742 1.00 10.16 179 LYS A O 1
ATOM 1357 N N . LEU A 1 200 ? 1.019 -0.034 4.747 1.00 10.55 180 LEU A N 1
ATOM 1358 C CA . LEU A 1 200 ? 1.757 -0.307 5.988 1.00 10.88 180 LEU A CA 1
ATOM 1359 C C . LEU A 1 200 ? 3.273 -0.080 5.851 1.00 10.98 180 LEU A C 1
ATOM 1360 O O . LEU A 1 200 ? 3.941 0.285 6.828 1.00 10.51 180 LEU A O 1
ATOM 1365 N N . HIS A 1 201 ? 3.804 -0.310 4.649 1.00 9.79 181 HIS A N 1
ATOM 1366 C CA . HIS A 1 201 ? 5.204 -0.055 4.340 1.00 9.98 181 HIS A CA 1
ATOM 1367 C C . HIS A 1 201 ? 5.548 1.444 4.459 1.00 10.16 181 HIS A C 1
ATOM 1368 O O . HIS A 1 201 ? 6.600 1.818 4.980 1.00 10.24 181 HIS A O 1
ATOM 1375 N N . ILE A 1 202 ? 4.660 2.284 3.945 1.00 10.09 182 ILE A N 1
ATOM 1376 C CA . ILE A 1 202 ? 4.772 3.733 4.067 1.00 10.72 182 ILE A CA 1
ATOM 1377 C C . ILE A 1 202 ? 4.749 4.197 5.536 1.00 11.56 182 ILE A C 1
ATOM 1378 O O . ILE A 1 202 ? 5.620 4.969 5.967 1.00 11.47 182 ILE A O 1
ATOM 1383 N N . VAL A 1 203 ? 3.770 3.704 6.301 1.00 11.28 183 VAL A N 1
ATOM 1384 C CA . VAL A 1 203 ? 3.634 4.043 7.713 1.00 10.13 183 VAL A CA 1
ATOM 1385 C C . VAL A 1 203 ? 4.974 3.778 8.406 1.00 10.10 183 VAL A C 1
ATOM 1386 O O . VAL A 1 203 ? 5.570 4.675 9.015 1.00 9.09 183 VAL A O 1
ATOM 1390 N N . ASP A 1 204 ? 5.465 2.550 8.285 1.00 9.69 184 ASP A N 1
ATOM 1391 C CA . ASP A 1 204 ? 6.764 2.203 8.864 1.00 10.36 184 ASP A CA 1
ATOM 1392 C C . ASP A 1 204 ? 7.905 3.080 8.333 1.00 9.01 184 ASP A C 1
ATOM 1393 O O . ASP A 1 204 ? 8.713 3.578 9.116 1.00 7.55 184 ASP A O 1
ATOM 1398 N N . THR A 1 205 ? 7.981 3.258 7.012 1.00 8.48 185 THR A N 1
ATOM 1399 C CA . THR A 1 205 ? 9.089 4.002 6.409 1.00 8.49 185 THR A CA 1
ATOM 1400 C C . THR A 1 205 ? 9.109 5.453 6.912 1.00 8.79 185 THR A C 1
ATOM 1401 O O . THR A 1 205 ? 10.132 5.945 7.404 1.00 7.85 185 THR A O 1
ATOM 1405 N N . VAL A 1 206 ? 7.963 6.118 6.802 1.00 8.16 186 VAL A N 1
ATOM 1406 C CA . VAL A 1 206 ? 7.831 7.528 7.165 1.00 7.92 186 VAL A CA 1
ATOM 1407 C C . VAL A 1 206 ? 7.967 7.784 8.663 1.00 7.57 186 VAL A C 1
ATOM 1408 O O . VAL A 1 206 ? 8.689 8.700 9.079 1.00 6.20 186 VAL A O 1
ATOM 1412 N N . CYS A 1 207 ? 7.312 6.963 9.487 1.00 8.79 187 CYS A N 1
ATOM 1413 C CA . CYS A 1 207 ? 7.378 7.166 10.935 1.00 8.55 187 CYS A CA 1
ATOM 1414 C C . CYS A 1 207 ? 8.800 6.945 11.457 1.00 9.18 187 CYS A C 1
ATOM 1415 O O . CYS A 1 207 ? 9.299 7.726 12.284 1.00 8.33 187 CYS A O 1
ATOM 1418 N N . ALA A 1 208 ? 9.438 5.875 10.973 1.00 8.92 188 ALA A N 1
ATOM 1419 C CA . ALA A 1 208 ? 10.838 5.581 11.277 1.00 8.99 188 ALA A CA 1
ATOM 1420 C C . ALA A 1 208 ? 11.748 6.752 10.933 1.00 8.75 188 ALA A C 1
ATOM 1421 O O . ALA A 1 208 ? 12.515 7.221 11.764 1.00 8.42 188 ALA A O 1
ATOM 1423 N N . HIS A 1 209 ? 11.668 7.229 9.699 1.00 9.08 189 HIS A N 1
ATOM 1424 C CA . HIS A 1 209 ? 12.615 8.239 9.269 1.00 9.68 189 HIS A CA 1
ATOM 1425 C C . HIS A 1 209 ? 12.336 9.627 9.859 1.00 9.84 189 HIS A C 1
ATOM 1426 O O . HIS A 1 209 ? 13.264 10.326 10.272 1.00 9.95 189 HIS A O 1
ATOM 1433 N N . PHE A 1 210 ? 11.064 10.017 9.911 1.00 9.20 190 PHE A N 1
ATOM 1434 C CA . PHE A 1 210 ? 10.695 11.383 10.279 1.00 9.87 190 PHE A CA 1
ATOM 1435 C C . PHE A 1 210 ? 10.513 11.628 11.763 1.00 9.68 190 PHE A C 1
ATOM 1436 O O . PHE A 1 210 ? 10.879 12.694 12.261 1.00 10.47 190 PHE A O 1
ATOM 1444 N N . ARG A 1 211 ? 9.934 10.658 12.456 1.00 9.78 191 ARG A N 1
ATOM 1445 C CA . ARG A 1 211 ? 9.642 10.790 13.887 1.00 9.93 191 ARG A CA 1
ATOM 1446 C C . ARG A 1 211 ? 10.440 9.774 14.721 1.00 9.94 191 ARG A C 1
ATOM 1447 O O . ARG A 1 211 ? 10.190 9.619 15.916 1.00 9.60 191 ARG A O 1
ATOM 1455 N N . GLN A 1 212 ? 11.399 9.086 14.104 1.00 10.02 192 GLN A N 1
ATOM 1456 C CA . GLN A 1 212 ? 12.119 8.019 14.802 1.00 9.77 192 GLN A CA 1
ATOM 1457 C C . GLN A 1 212 ? 11.130 7.103 15.509 1.00 10.13 192 GLN A C 1
ATOM 1458 O O . GLN A 1 212 ? 11.327 6.723 16.669 1.00 9.85 192 GLN A O 1
ATOM 1464 N N . ALA A 1 213 ? 10.061 6.754 14.807 1.00 9.59 193 ALA A N 1
ATOM 1465 C CA . ALA A 1 213 ? 9.001 5.954 15.400 1.00 10.54 193 ALA A CA 1
ATOM 1466 C C . ALA A 1 213 ? 8.734 4.696 14.591 1.00 10.46 193 ALA A C 1
ATOM 1467 O O . ALA A 1 213 ? 7.693 4.575 13.960 1.00 11.27 193 ALA A O 1
ATOM 1469 N N . PRO A 1 214 ? 9.683 3.757 14.587 1.00 10.88 194 PRO A N 1
ATOM 1470 C CA . PRO A 1 214 ? 9.378 2.509 13.887 1.00 11.40 194 PRO A CA 1
ATOM 1471 C C . PRO A 1 214 ? 8.253 1.739 14.592 1.00 11.76 194 PRO A C 1
ATOM 1472 O O . PRO A 1 214 ? 7.996 1.957 15.779 1.00 11.98 194 PRO A O 1
ATOM 1476 N N . ILE A 1 215 ? 7.590 0.852 13.855 1.00 13.00 195 ILE A N 1
ATOM 1477 C CA . ILE A 1 215 ? 6.574 -0.030 14.411 1.00 13.48 195 ILE A CA 1
ATOM 1478 C C . ILE A 1 215 ? 7.155 -0.687 15.650 1.00 13.07 195 ILE A C 1
ATOM 1479 O O . ILE A 1 215 ? 8.194 -1.330 15.575 1.00 13.37 195 ILE A O 1
ATOM 1484 N N . PRO A 1 216 ? 6.483 -0.533 16.797 1.00 13.03 196 PRO A N 1
ATOM 1485 C CA . PRO A 1 216 ? 7.004 -1.036 18.070 1.00 12.27 196 PRO A CA 1
ATOM 1486 C C . PRO A 1 216 ? 7.307 -2.539 18.034 1.00 12.54 196 PRO A C 1
ATOM 1487 O O . PRO A 1 216 ? 6.509 -3.326 17.521 1.00 11.23 196 PRO A O 1
ATOM 1491 N N . ALA A 1 217 ? 8.439 -2.938 18.608 1.00 11.87 197 ALA A N 1
ATOM 1492 C CA . ALA A 1 217 ? 8.833 -4.336 18.568 1.00 12.61 197 ALA A CA 1
ATOM 1493 C C . ALA A 1 217 ? 7.791 -5.225 19.243 1.00 12.69 197 ALA A C 1
ATOM 1494 O O . ALA A 1 217 ? 7.713 -6.417 18.961 1.00 11.77 197 ALA A O 1
ATOM 1496 N N . GLU A 1 218 ? 6.978 -4.628 20.112 1.00 12.98 198 GLU A N 1
ATOM 1497 C CA . GLU A 1 218 ? 5.965 -5.376 20.853 1.00 13.79 198 GLU A CA 1
ATOM 1498 C C . GLU A 1 218 ? 4.939 -5.990 19.921 1.00 12.56 198 GLU A C 1
ATOM 1499 O O . GLU A 1 218 ? 4.427 -7.066 20.188 1.00 13.45 198 GLU A O 1
ATOM 1505 N N . LEU A 1 219 ? 4.622 -5.293 18.837 1.00 11.86 199 LEU A N 1
ATOM 1506 C CA . LEU A 1 219 ? 3.697 -5.808 17.848 1.00 11.50 199 LEU A CA 1
ATOM 1507 C C . LEU A 1 219 ? 4.404 -6.860 16.984 1.00 12.11 199 LEU A C 1
ATOM 1508 O O . LEU A 1 219 ? 4.762 -6.619 15.829 1.00 12.88 199 LEU A O 1
ATOM 1513 N N . ARG A 1 220 ? 4.598 -8.033 17.569 1.00 12.88 200 ARG A N 1
ATOM 1514 C CA . ARG A 1 220 ? 5.364 -9.111 16.933 1.00 13.66 200 ARG A CA 1
ATOM 1515 C C . ARG A 1 220 ? 4.757 -9.560 15.599 1.00 12.57 200 ARG A C 1
ATOM 1516 O O . ARG A 1 220 ? 5.490 -9.848 14.647 1.00 11.67 200 ARG A O 1
ATOM 1524 N N . GLY A 1 221 ? 3.428 -9.622 15.547 1.00 12.63 201 GLY A N 1
ATOM 1525 C CA . GLY A 1 221 ? 2.693 -10.022 14.335 1.00 11.42 201 GLY A CA 1
ATOM 1526 C C . GLY A 1 221 ? 2.773 -9.026 13.191 1.00 12.26 201 GLY A C 1
ATOM 1527 O O . GLY A 1 221 ? 2.957 -9.400 12.021 1.00 11.95 201 GLY A O 1
ATOM 1528 N N . VAL A 1 222 ? 2.604 -7.747 13.505 1.00 11.65 202 VAL A N 1
ATOM 1529 C CA . VAL A 1 222 ? 2.850 -6.732 12.510 1.00 11.49 202 VAL A CA 1
ATOM 1530 C C . VAL A 1 222 ? 4.306 -6.803 12.015 1.00 11.76 202 VAL A C 1
ATOM 1531 O O . VAL A 1 222 ? 4.550 -6.772 10.821 1.00 11.52 202 VAL A O 1
ATOM 1535 N N . ARG A 1 223 ? 5.270 -6.904 12.930 1.00 11.85 203 ARG A N 1
ATOM 1536 C CA . ARG A 1 223 ? 6.673 -6.935 12.520 1.00 13.27 203 ARG A CA 1
ATOM 1537 C C . ARG A 1 223 ? 6.982 -8.134 11.610 1.00 12.90 203 ARG A C 1
ATOM 1538 O O . ARG A 1 223 ? 7.671 -7.988 10.598 1.00 12.67 203 ARG A O 1
ATOM 1546 N N . ARG A 1 224 ? 6.479 -9.314 11.971 1.00 12.80 204 ARG A N 1
ATOM 1547 C CA . ARG A 1 224 ? 6.743 -10.527 11.197 1.00 13.33 204 ARG A CA 1
ATOM 1548 C C . ARG A 1 224 ? 6.121 -10.406 9.808 1.00 12.84 204 ARG A C 1
ATOM 1549 O O . ARG A 1 224 ? 6.709 -10.821 8.805 1.00 11.96 204 ARG A O 1
ATOM 1557 N N . TYR A 1 225 ? 4.936 -9.807 9.772 1.00 11.67 205 TYR A N 1
ATOM 1558 C CA . TYR A 1 225 ? 4.173 -9.571 8.554 1.00 11.33 205 TYR A CA 1
ATOM 1559 C C . TYR A 1 225 ? 4.917 -8.701 7.517 1.00 11.71 205 TYR A C 1
ATOM 1560 O O . TYR A 1 225 ? 5.041 -9.079 6.348 1.00 11.42 205 TYR A O 1
ATOM 1569 N N . LEU A 1 226 ? 5.427 -7.549 7.939 1.00 11.69 206 LEU A N 1
ATOM 1570 C CA . LEU A 1 226 ? 6.284 -6.747 7.065 1.00 11.85 206 LEU A CA 1
ATOM 1571 C C . LEU A 1 226 ? 7.536 -7.496 6.582 1.00 12.01 206 LEU A C 1
ATOM 1572 O O . LEU A 1 226 ? 7.886 -7.425 5.399 1.00 11.29 206 LEU A O 1
ATOM 1577 N N . ASP A 1 227 ? 8.208 -8.205 7.483 1.00 10.90 207 ASP A N 1
ATOM 1578 C CA . ASP A 1 227 ? 9.399 -8.972 7.107 1.00 13.13 207 ASP A CA 1
ATOM 1579 C C . ASP A 1 227 ? 9.107 -10.113 6.132 1.00 12.76 207 ASP A C 1
ATOM 1580 O O . ASP A 1 227 ? 9.807 -10.276 5.146 1.00 12.93 207 ASP A O 1
ATOM 1585 N N . SER A 1 228 ? 8.074 -10.899 6.410 1.00 13.45 208 SER A N 1
ATOM 1586 C CA . SER A 1 228 ? 7.642 -11.934 5.471 1.00 13.86 208 SER A CA 1
ATOM 1587 C C . SER A 1 228 ? 7.333 -11.332 4.091 1.00 13.94 208 SER A C 1
ATOM 1588 O O . SER A 1 228 ? 7.620 -11.944 3.062 1.00 13.76 208 SER A O 1
ATOM 1591 N N . ALA A 1 229 ? 6.753 -10.134 4.073 1.00 14.17 209 ALA A N 1
ATOM 1592 C CA . ALA A 1 229 ? 6.367 -9.504 2.805 1.00 14.63 209 ALA A CA 1
ATOM 1593 C C . ALA A 1 229 ? 7.591 -9.147 1.970 1.00 15.54 209 ALA A C 1
ATOM 1594 O O . ALA A 1 229 ? 7.586 -9.288 0.738 1.00 14.39 209 ALA A O 1
ATOM 1596 N N . MET A 1 230 ? 8.642 -8.694 2.649 1.00 15.77 210 MET A N 1
ATOM 1597 C CA . MET A 1 230 ? 9.872 -8.318 1.975 1.00 16.99 210 MET A CA 1
ATOM 1598 C C . MET A 1 230 ? 10.547 -9.526 1.312 1.00 16.75 210 MET A C 1
ATOM 1599 O O . MET A 1 230 ? 11.282 -9.372 0.336 1.00 16.08 210 MET A O 1
ATOM 1604 N N . GLN A 1 231 ? 10.286 -10.723 1.837 1.00 16.95 211 GLN A N 1
ATOM 1605 C CA . GLN A 1 231 ? 10.817 -11.949 1.238 1.00 16.98 211 GLN A CA 1
ATOM 1606 C C . GLN A 1 231 ? 9.972 -12.480 0.072 1.00 17.07 211 GLN A C 1
ATOM 1607 O O . GLN A 1 231 ? 10.344 -13.475 -0.554 1.00 16.85 211 GLN A O 1
ATOM 1613 N N . GLU A 1 232 ? 8.836 -11.838 -0.205 1.00 16.83 212 GLU A N 1
ATOM 1614 C CA . GLU A 1 232 ? 7.974 -12.238 -1.323 1.00 16.96 212 GLU A CA 1
ATOM 1615 C C . GLU A 1 232 ? 8.269 -11.354 -2.517 1.00 17.19 212 GLU A C 1
ATOM 1616 O O . GLU A 1 232 ? 8.080 -10.137 -2.455 1.00 17.18 212 GLU A O 1
ATOM 1622 N N . LYS A 1 233 ? 8.722 -11.979 -3.600 1.00 16.67 213 LYS A N 1
ATOM 1623 C CA . LYS A 1 233 ? 9.085 -11.272 -4.821 1.00 16.83 213 LYS A CA 1
ATOM 1624 C C . LYS A 1 233 ? 8.036 -10.250 -5.268 1.00 16.39 213 LYS A C 1
ATOM 1625 O O . LYS A 1 233 ? 8.385 -9.149 -5.685 1.00 16.34 213 LYS A O 1
ATOM 1631 N N . GLU A 1 234 ? 6.759 -10.610 -5.204 1.00 15.60 214 GLU A N 1
ATOM 1632 C CA . GLU A 1 234 ? 5.734 -9.706 -5.716 1.00 15.99 214 GLU A CA 1
ATOM 1633 C C . GLU A 1 234 ? 5.610 -8.407 -4.897 1.00 16.22 214 GLU A C 1
ATOM 1634 O O . GLU A 1 234 ? 5.229 -7.363 -5.432 1.00 16.30 214 GLU A O 1
ATOM 1640 N N . PHE A 1 235 ? 5.924 -8.459 -3.605 1.00 15.85 215 PHE A N 1
ATOM 1641 C CA . PHE A 1 235 ? 5.918 -7.227 -2.837 1.00 16.24 215 PHE A CA 1
ATOM 1642 C C . PHE A 1 235 ? 7.254 -6.506 -2.959 1.00 15.81 215 PHE A C 1
ATOM 1643 O O . PHE A 1 235 ? 7.296 -5.293 -3.163 1.00 15.63 215 PHE A O 1
ATOM 1651 N N . LYS A 1 236 ? 8.344 -7.261 -2.848 1.00 15.98 216 LYS A N 1
ATOM 1652 C CA . LYS A 1 236 ? 9.672 -6.669 -2.852 1.00 16.40 216 LYS A CA 1
ATOM 1653 C C . LYS A 1 236 ? 9.947 -5.871 -4.121 1.00 17.02 216 LYS A C 1
ATOM 1654 O O . LYS A 1 236 ? 10.494 -4.767 -4.065 1.00 17.50 216 LYS A O 1
ATOM 1660 N N . TYR A 1 237 ? 9.567 -6.431 -5.263 1.00 16.95 217 TYR A N 1
ATOM 1661 C CA . TYR A 1 237 ? 9.944 -5.850 -6.547 1.00 17.32 217 TYR A CA 1
ATOM 1662 C C . TYR A 1 237 ? 8.932 -4.854 -7.104 1.00 16.68 217 TYR A C 1
ATOM 1663 O O . TYR A 1 237 ? 9.106 -4.331 -8.209 1.00 16.89 217 TYR A O 1
ATOM 1672 N N . THR A 1 238 ? 7.879 -4.599 -6.334 1.00 15.72 218 THR A N 1
ATOM 1673 C CA . THR A 1 238 ? 6.918 -3.548 -6.659 1.00 15.33 218 THR A CA 1
ATOM 1674 C C . THR A 1 238 ? 7.074 -2.345 -5.720 1.00 14.33 218 THR A C 1
ATOM 1675 O O . THR A 1 238 ? 6.404 -1.336 -5.884 1.00 14.08 218 THR A O 1
ATOM 1679 N N . CYS A 1 239 ? 7.944 -2.457 -4.724 1.00 13.91 219 CYS A N 1
ATOM 1680 C CA . CYS A 1 239 ? 8.213 -1.326 -3.838 1.00 14.14 219 CYS A CA 1
ATOM 1681 C C . CYS A 1 239 ? 8.981 -0.225 -4.570 1.00 13.71 219 CYS A C 1
ATOM 1682 O O . CYS A 1 239 ? 9.952 -0.500 -5.267 1.00 13.15 219 CYS A O 1
ATOM 1685 N N . PRO A 1 240 ? 8.551 1.032 -4.408 1.00 13.56 220 PRO A N 1
ATOM 1686 C CA . PRO A 1 240 ? 9.354 2.138 -4.908 1.00 13.40 220 PRO A CA 1
ATOM 1687 C C . PRO A 1 240 ? 10.556 2.319 -4.008 1.00 13.38 220 PRO A C 1
ATOM 1688 O O . PRO A 1 240 ? 10.498 1.948 -2.839 1.00 13.56 220 PRO A O 1
ATOM 1692 N N . HIS A 1 241 ? 11.639 2.879 -4.532 1.00 14.19 221 HIS A N 1
ATOM 1693 C CA . HIS A 1 241 ? 12.774 3.191 -3.673 1.00 14.72 221 HIS A CA 1
ATOM 1694 C C . HIS A 1 241 ? 12.306 4.015 -2.487 1.00 14.19 221 HIS A C 1
ATOM 1695 O O . HIS A 1 241 ? 11.392 4.828 -2.609 1.00 14.40 221 HIS A O 1
ATOM 1702 N N . SER A 1 242 ? 12.938 3.790 -1.340 1.00 14.22 222 SER A N 1
ATOM 1703 C CA . SER A 1 242 ? 12.573 4.474 -0.106 1.00 13.98 222 SER A CA 1
ATOM 1704 C C . SER A 1 242 ? 12.631 5.994 -0.267 1.00 13.36 222 SER A C 1
ATOM 1705 O O . SER A 1 242 ? 11.798 6.718 0.283 1.00 12.47 222 SER A O 1
ATOM 1708 N N . ALA A 1 243 ? 13.619 6.470 -1.024 1.00 12.42 223 ALA A N 1
ATOM 1709 C CA . ALA A 1 243 ? 13.774 7.902 -1.252 1.00 12.15 223 ALA A CA 1
ATOM 1710 C C . ALA A 1 243 ? 12.481 8.509 -1.798 1.00 11.91 223 ALA A C 1
ATOM 1711 O O . ALA A 1 243 ? 12.107 9.626 -1.438 1.00 11.46 223 ALA A O 1
ATOM 1713 N N . GLU A 1 244 ? 11.793 7.763 -2.657 1.00 11.53 224 GLU A N 1
ATOM 1714 C CA . GLU A 1 244 ? 10.553 8.248 -3.252 1.00 11.33 224 GLU A CA 1
ATOM 1715 C C . GLU A 1 244 ? 9.460 8.452 -2.202 1.00 11.39 224 GLU A C 1
ATOM 1716 O O . GLU A 1 244 ? 8.794 9.487 -2.180 1.00 12.02 224 GLU A O 1
ATOM 1722 N N . ILE A 1 245 ? 9.277 7.470 -1.329 1.00 11.03 225 ILE A N 1
ATOM 1723 C CA . ILE A 1 245 ? 8.289 7.591 -0.261 1.00 11.33 225 ILE A CA 1
ATOM 1724 C C . ILE A 1 245 ? 8.619 8.754 0.679 1.00 11.55 225 ILE A C 1
ATOM 1725 O O . ILE A 1 245 ? 7.734 9.554 1.033 1.00 10.62 225 ILE A O 1
ATOM 1730 N N . LEU A 1 246 ? 9.889 8.847 1.075 1.00 11.57 226 LEU A N 1
ATOM 1731 C CA . LEU A 1 246 ? 10.332 9.930 1.950 1.00 11.70 226 LEU A CA 1
ATOM 1732 C C . LEU A 1 246 ? 10.058 11.295 1.322 1.00 12.15 226 LEU A C 1
ATOM 1733 O O . LEU A 1 246 ? 9.580 12.203 1.996 1.00 12.34 226 LEU A O 1
ATOM 1738 N N . ALA A 1 247 ? 10.354 11.440 0.031 1.00 12.79 227 ALA A N 1
ATOM 1739 C CA . ALA A 1 247 ? 10.156 12.712 -0.655 1.00 13.22 227 ALA A CA 1
ATOM 1740 C C . ALA A 1 247 ? 8.694 13.131 -0.660 1.00 14.16 227 ALA A C 1
ATOM 1741 O O . ALA A 1 247 ? 8.379 14.319 -0.568 1.00 14.80 227 ALA A O 1
ATOM 1743 N N . ALA A 1 248 ? 7.801 12.150 -0.754 1.00 14.95 228 ALA A N 1
ATOM 1744 C CA . ALA A 1 248 ? 6.370 12.417 -0.759 1.00 15.63 228 ALA A CA 1
ATOM 1745 C C . ALA A 1 248 ? 5.914 13.091 0.527 1.00 16.19 228 ALA A C 1
ATOM 1746 O O . ALA A 1 248 ? 4.920 13.814 0.539 1.00 17.27 228 ALA A O 1
ATOM 1748 N N . TYR A 1 249 ? 6.633 12.860 1.617 1.00 16.23 229 TYR A N 1
ATOM 1749 C CA . TYR A 1 249 ? 6.237 13.452 2.887 1.00 16.25 229 TYR A CA 1
ATOM 1750 C C . TYR A 1 249 ? 7.188 14.581 3.306 1.00 17.17 229 TYR A C 1
ATOM 1751 O O . TYR A 1 249 ? 7.035 15.174 4.382 1.00 16.85 229 TYR A O 1
ATOM 1760 N N . ARG A 1 250 ? 8.168 14.844 2.440 1.00 18.14 230 ARG A N 1
ATOM 1761 C CA . ARG A 1 250 ? 8.926 16.105 2.412 1.00 19.69 230 ARG A CA 1
ATOM 1762 C C . ARG A 1 250 ? 10.449 15.963 2.449 1.00 19.95 230 ARG A C 1
ATOM 1763 O O . ARG A 1 250 ? 11.177 16.857 2.010 1.00 20.33 230 ARG A O 1
ATOM 1772 N N . HIS B 1 4 ? -28.174 8.866 38.684 1.00 19.00 -16 HIS B N 1
ATOM 1773 C CA . HIS B 1 4 ? -28.128 10.330 38.963 1.00 19.13 -16 HIS B CA 1
ATOM 1774 C C . HIS B 1 4 ? -27.171 11.045 38.013 1.00 19.64 -16 HIS B C 1
ATOM 1775 O O . HIS B 1 4 ? -25.979 11.200 38.287 1.00 20.31 -16 HIS B O 1
ATOM 1782 N N . HIS B 1 5 ? -27.707 11.456 36.871 1.00 19.72 -15 HIS B N 1
ATOM 1783 C CA . HIS B 1 5 ? -26.939 12.167 35.867 1.00 19.73 -15 HIS B CA 1
ATOM 1784 C C . HIS B 1 5 ? -27.370 13.624 35.800 1.00 19.99 -15 HIS B C 1
ATOM 1785 O O . HIS B 1 5 ? -28.464 13.951 35.342 1.00 20.80 -15 HIS B O 1
ATOM 1792 N N . HIS B 1 6 ? -26.500 14.498 36.282 1.00 19.65 -14 HIS B N 1
ATOM 1793 C CA . HIS B 1 6 ? -26.794 15.917 36.339 1.00 19.35 -14 HIS B CA 1
ATOM 1794 C C . HIS B 1 6 ? -26.482 16.571 34.990 1.00 19.41 -14 HIS B C 1
ATOM 1795 O O . HIS B 1 6 ? -25.510 16.228 34.310 1.00 18.86 -14 HIS B O 1
ATOM 1802 N N . HIS B 1 7 ? -27.333 17.494 34.580 1.00 19.20 -13 HIS B N 1
ATOM 1803 C CA . HIS B 1 7 ? -27.115 18.177 33.319 1.00 19.19 -13 HIS B CA 1
ATOM 1804 C C . HIS B 1 7 ? -27.226 19.676 33.556 1.00 18.87 -13 HIS B C 1
ATOM 1805 O O . HIS B 1 7 ? -28.094 20.152 34.298 1.00 19.17 -13 HIS B O 1
ATOM 1812 N N . HIS B 1 8 ? -26.320 20.414 32.934 1.00 18.45 -12 HIS B N 1
ATOM 1813 C CA . HIS B 1 8 ? -26.053 21.785 33.311 1.00 17.85 -12 HIS B CA 1
ATOM 1814 C C . HIS B 1 8 ? -25.653 22.589 32.073 1.00 18.19 -12 HIS B C 1
ATOM 1815 O O . HIS B 1 8 ? -24.662 22.279 31.408 1.00 17.95 -12 HIS B O 1
ATOM 1822 N N . SER B 1 9 ? -26.447 23.603 31.744 1.00 18.24 -11 SER B N 1
ATOM 1823 C CA . SER B 1 9 ? -26.187 24.418 30.560 1.00 18.40 -11 SER B CA 1
ATOM 1824 C C . SER B 1 9 ? -25.933 25.883 30.907 1.00 18.48 -11 SER B C 1
ATOM 1825 O O . SER B 1 9 ? -26.341 26.372 31.964 1.00 18.50 -11 SER B O 1
ATOM 1827 N N . LYS B 1 25 ? -16.029 13.990 41.472 1.00 16.87 5 LYS B N 1
ATOM 1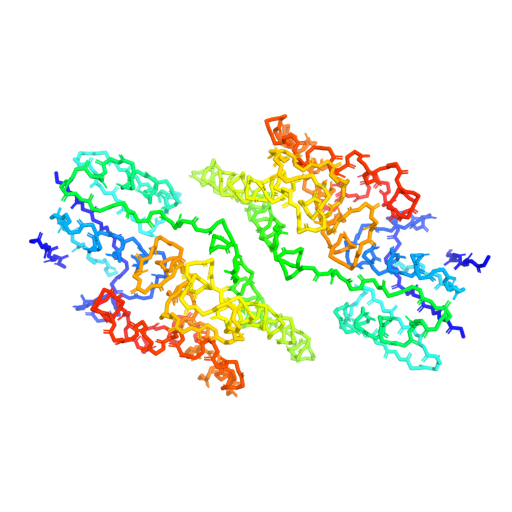828 C CA . LYS B 1 25 ? -17.063 14.277 40.487 1.00 16.05 5 LYS B CA 1
ATOM 1829 C C . LYS B 1 25 ? -16.528 14.102 39.073 1.00 15.27 5 LYS B C 1
ATOM 1830 O O . LYS B 1 25 ? -15.336 14.273 38.827 1.00 14.83 5 LYS B O 1
ATOM 1836 N N . LEU B 1 26 ? -17.424 13.767 38.150 1.00 14.20 6 LEU B N 1
ATOM 1837 C CA . LEU B 1 26 ? -17.102 13.683 36.733 1.00 13.67 6 LEU B CA 1
ATOM 1838 C C . LEU B 1 26 ? -17.892 14.745 35.980 1.00 13.08 6 LEU B C 1
ATOM 1839 O O . LEU B 1 26 ? -19.103 14.867 36.155 1.00 13.04 6 LEU B O 1
ATOM 1844 N N . GLN B 1 27 ? -17.211 15.514 35.140 1.00 12.29 7 GLN B N 1
ATOM 1845 C CA . GLN B 1 27 ? -17.875 16.545 34.353 1.00 11.44 7 GLN B CA 1
ATOM 1846 C C . GLN B 1 27 ? -17.438 16.479 32.892 1.00 11.13 7 GLN B C 1
ATOM 1847 O O . GLN B 1 27 ? -16.260 16.637 32.575 1.00 11.46 7 GLN B O 1
ATOM 1853 N N . LEU B 1 28 ? -18.396 16.240 32.004 1.00 10.94 8 LEU B N 1
ATOM 1854 C CA . LEU B 1 28 ? -18.119 16.140 30.580 1.00 10.22 8 LEU B CA 1
ATOM 1855 C C . LEU B 1 28 ? -18.625 17.387 29.843 1.00 10.57 8 LEU B C 1
ATOM 1856 O O . LEU B 1 28 ? -19.822 17.710 29.876 1.00 10.25 8 LEU B O 1
ATOM 1861 N N . PHE B 1 29 ? -17.701 18.090 29.194 1.00 10.09 9 PHE B N 1
ATOM 1862 C CA . PHE B 1 29 ? -18.0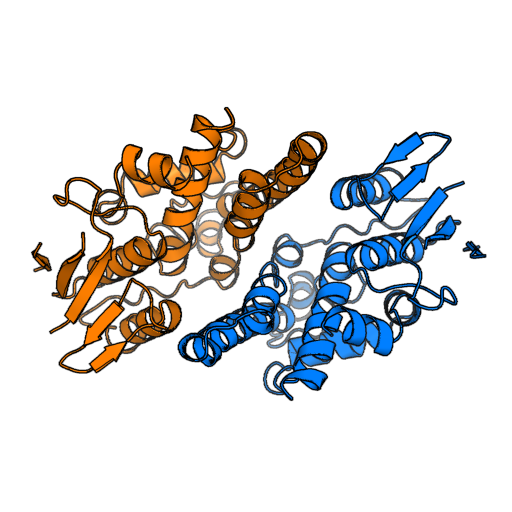30 19.253 28.381 1.00 9.66 9 PHE B CA 1
ATOM 1863 C C . PHE B 1 29 ? -18.260 18.802 26.944 1.00 9.81 9 PHE B C 1
ATOM 1864 O O . PHE B 1 29 ? -17.434 18.089 26.368 1.00 9.66 9 PHE B O 1
ATOM 1872 N N . VAL B 1 30 ? -19.392 19.201 26.374 1.00 10.07 10 VAL B N 1
ATOM 1873 C CA . VAL B 1 30 ? -19.749 18.807 25.015 1.00 9.84 10 VAL B CA 1
ATOM 1874 C C . VAL B 1 30 ? -20.345 19.981 24.248 1.00 10.59 10 VAL B C 1
ATOM 1875 O O . VAL B 1 30 ? -20.788 20.970 24.840 1.00 10.30 10 VAL B O 1
ATOM 1879 N N . LYS B 1 31 ? -20.344 19.860 22.925 1.00 11.44 11 LYS B N 1
ATOM 1880 C CA . LYS B 1 31 ? -20.952 20.851 22.051 1.00 12.13 11 LYS B CA 1
ATOM 1881 C C . LYS B 1 31 ? -22.460 20.929 22.301 1.00 11.98 11 LYS B C 1
ATOM 1882 O O . LYS B 1 31 ? -23.141 19.903 22.352 1.00 11.36 11 LYS B O 1
ATOM 1888 N N . ALA B 1 32 ? -22.973 22.148 22.454 1.00 12.05 12 ALA B N 1
ATOM 1889 C CA . ALA B 1 32 ? -24.412 22.356 22.575 1.00 12.25 12 ALA B CA 1
ATOM 1890 C C . ALA B 1 32 ? -25.034 22.564 21.194 1.00 12.50 12 ALA B C 1
ATOM 1891 O O . ALA B 1 32 ? -24.327 22.843 20.226 1.00 12.23 12 ALA B O 1
ATOM 1893 N N . SER B 1 33 ? -26.354 22.412 21.107 1.00 13.13 13 SER B N 1
ATOM 1894 C CA . SER B 1 33 ? -27.090 22.712 19.882 1.00 13.78 13 SER B CA 1
ATOM 1895 C C . SER B 1 33 ? -26.990 24.201 19.563 1.00 14.48 13 SER B C 1
ATOM 1896 O O . SER B 1 33 ? -26.494 24.982 20.372 1.00 14.31 13 SER B O 1
ATOM 1899 N N . GLU B 1 34 ? -27.470 24.597 18.387 1.00 15.50 14 GLU B N 1
ATOM 1900 C CA . GLU B 1 34 ? -27.394 25.993 17.990 1.00 16.07 14 GLU B CA 1
ATOM 1901 C C . GLU B 1 34 ? -28.135 26.877 18.987 1.00 16.42 14 GLU B C 1
ATOM 1902 O O . GLU B 1 34 ? -27.610 27.897 19.426 1.00 16.18 14 GLU B O 1
ATOM 1908 N N . ASP B 1 35 ? -29.354 26.484 19.345 1.00 16.85 15 ASP B N 1
ATOM 1909 C CA . ASP B 1 35 ? -30.164 27.278 20.264 1.00 17.32 15 ASP B CA 1
ATOM 1910 C C . ASP B 1 35 ? -29.724 27.138 21.724 1.00 17.29 15 ASP B C 1
ATOM 1911 O O . ASP B 1 35 ? -30.198 27.868 22.594 1.00 17.66 15 ASP B O 1
ATOM 1916 N N . GLY B 1 36 ? -28.825 26.196 21.987 1.00 17.58 16 GLY B N 1
ATOM 1917 C CA . GLY B 1 36 ? -28.215 26.055 23.308 1.00 17.53 16 GLY B CA 1
ATOM 1918 C C . GLY B 1 36 ? -28.942 25.165 24.302 1.00 17.81 16 GLY B C 1
ATOM 1919 O O . GLY B 1 36 ? -28.456 24.945 25.407 1.00 17.61 16 GLY B O 1
ATOM 1920 N N . GLU B 1 37 ? -30.096 24.633 23.913 1.00 18.12 17 GLU B N 1
ATOM 1921 C CA . GLU B 1 37 ? -30.949 23.918 24.864 1.00 18.71 17 GLU B CA 1
ATOM 1922 C C . GLU B 1 37 ? -30.672 22.422 24.978 1.00 18.81 17 GLU B C 1
ATOM 1923 O O . GLU B 1 37 ? -31.183 21.765 25.887 1.00 18.97 17 GLU B O 1
ATOM 1929 N N . SER B 1 38 ? -29.871 21.886 24.061 1.00 18.69 18 SER B N 1
ATOM 1930 C CA . SER B 1 38 ? -29.490 20.476 24.108 1.00 19.14 18 SER B CA 1
ATOM 1931 C C . SER B 1 38 ? -28.122 20.233 23.469 1.00 18.96 18 SER B C 1
ATOM 1932 O O . SER B 1 38 ? -27.339 21.169 23.290 1.00 19.12 18 SER B O 1
ATOM 1935 N N . VAL B 1 39 ? -27.833 18.978 23.131 1.00 18.81 19 VAL B N 1
ATOM 1936 C CA . VAL B 1 39 ? -26.540 18.624 22.528 1.00 18.31 19 VAL B CA 1
ATOM 1937 C C . VAL B 1 39 ? -26.469 18.968 21.042 1.00 17.83 19 VAL B C 1
ATOM 1938 O O . VAL B 1 39 ? -27.460 18.873 20.318 1.00 17.90 19 VAL B O 1
ATOM 1942 N N . GLY B 1 40 ? -25.290 19.377 20.594 1.00 16.96 20 GLY B N 1
ATOM 1943 C CA . GLY B 1 40 ? -25.078 19.650 19.184 1.00 17.10 20 GLY B CA 1
ATOM 1944 C C . GLY B 1 40 ? -24.342 18.501 18.522 1.00 16.98 20 GLY B C 1
ATOM 1945 O O . GLY B 1 40 ? -24.203 17.425 19.100 1.00 17.28 20 GLY B O 1
ATOM 1946 N N . HIS B 1 41 ? -23.876 18.736 17.304 1.00 16.77 21 HIS B N 1
ATOM 1947 C CA . HIS B 1 41 ? -23.128 17.747 16.549 1.00 16.75 21 HIS B CA 1
ATOM 1948 C C . HIS B 1 41 ? -21.758 17.476 17.181 1.00 16.47 21 HIS B C 1
ATOM 1949 O O . HIS B 1 41 ? -21.087 18.393 17.645 1.00 16.61 21 HIS B O 1
ATOM 1956 N N . CYS B 1 42 ? -21.355 16.211 17.201 1.00 16.08 22 CYS B N 1
ATOM 1957 C CA . CYS B 1 42 ? -20.128 15.791 17.875 1.00 15.92 22 CYS B CA 1
ATOM 1958 C C . CYS B 1 42 ? -20.184 14.283 18.122 1.00 14.88 22 CYS B C 1
ATOM 1959 O O . CYS B 1 42 ? -20.635 13.854 19.179 1.00 15.22 22 CYS B O 1
ATOM 1962 N N . PRO B 1 43 ? -19.748 13.471 17.140 1.00 13.95 23 PRO B N 1
ATOM 1963 C CA . PRO B 1 43 ? -19.826 12.008 17.351 1.00 14.00 23 PRO B CA 1
ATOM 1964 C C . PRO B 1 43 ? -18.998 11.528 18.541 1.00 12.88 23 PRO B C 1
ATOM 1965 O O . PRO B 1 43 ? -19.356 10.551 19.193 1.00 13.37 23 PRO B O 1
ATOM 1969 N N . SER B 1 44 ? -17.914 12.222 18.847 1.00 12.78 24 SER B N 1
ATOM 1970 C CA . SER B 1 44 ? -17.097 11.839 19.999 1.00 11.77 24 SER B CA 1
ATOM 1971 C C . SER B 1 44 ? -17.779 12.184 21.329 1.00 11.90 24 SER B C 1
ATOM 1972 O O . SER B 1 44 ? -17.694 11.423 22.301 1.00 11.23 24 SER B O 1
ATOM 1975 N N . CYS B 1 45 ? -18.462 13.328 21.363 1.00 11.08 25 CYS B N 1
ATOM 1976 C CA . CYS B 1 45 ? -19.199 13.724 22.556 1.00 11.17 25 CYS B CA 1
ATOM 1977 C C . CYS B 1 45 ? -20.266 12.664 22.866 1.00 10.42 25 CYS B C 1
ATOM 1978 O O . CYS B 1 45 ? -20.409 12.229 24.012 1.00 9.54 25 CYS B O 1
ATOM 1981 N N . GLN B 1 46 ? -20.996 12.229 21.841 1.00 10.34 26 GLN B N 1
ATOM 1982 C CA . GLN B 1 46 ? -22.057 11.242 22.057 1.00 10.21 26 GLN B CA 1
ATOM 1983 C C . GLN B 1 46 ? -21.483 9.930 22.549 1.00 10.36 26 GLN B C 1
ATOM 1984 O O . GLN B 1 46 ? -22.044 9.288 23.431 1.00 10.21 26 GLN B O 1
ATOM 1990 N N . ARG B 1 47 ? -20.373 9.522 21.940 1.00 10.51 27 ARG B N 1
ATOM 1991 C CA . ARG B 1 47 ? -19.665 8.331 22.339 1.00 10.07 27 ARG B CA 1
ATOM 1992 C C . ARG B 1 47 ? -19.399 8.284 23.848 1.00 9.72 27 ARG B C 1
ATOM 1993 O O . ARG B 1 47 ? -19.739 7.302 24.500 1.00 9.60 27 ARG B O 1
ATOM 2001 N N . LEU B 1 48 ? -18.797 9.331 24.411 1.00 9.31 28 LEU B N 1
ATOM 2002 C CA . LEU B 1 48 ? -18.491 9.315 25.847 1.00 9.47 28 LEU B CA 1
ATOM 2003 C C . LEU B 1 48 ? -19.750 9.543 26.701 1.00 9.51 28 LEU B C 1
ATOM 2004 O O . LEU B 1 48 ? -19.888 8.967 27.766 1.00 8.17 28 LEU B O 1
ATOM 2009 N N . PHE B 1 49 ? -20.669 10.369 26.209 1.00 8.93 29 PHE B N 1
ATOM 2010 C CA . PHE B 1 49 ? -21.965 10.536 26.857 1.00 9.44 29 PHE B CA 1
ATOM 2011 C C . PHE B 1 49 ? -22.641 9.169 26.983 1.00 9.14 29 PHE B C 1
ATOM 2012 O O . PHE B 1 49 ? -23.201 8.849 28.013 1.00 8.99 29 PHE B O 1
ATOM 2020 N N . MET B 1 50 ? -22.573 8.355 25.930 1.00 10.76 30 MET B N 1
ATOM 2021 C CA . MET B 1 50 ? -23.173 7.016 25.972 1.00 11.04 30 MET B CA 1
ATOM 2022 C C . MET B 1 50 ? -22.461 6.119 26.982 1.00 10.70 30 MET B C 1
ATOM 2023 O O . MET B 1 50 ? -23.109 5.381 27.731 1.00 10.64 30 MET B O 1
ATOM 2028 N N . VAL B 1 51 ? -21.130 6.176 26.988 1.00 10.49 31 VAL B N 1
ATOM 2029 C CA . VAL B 1 51 ? -20.332 5.340 27.886 1.00 9.65 31 VAL B CA 1
ATOM 2030 C C . VAL B 1 51 ? -20.626 5.641 29.352 1.00 10.77 31 VAL B C 1
ATOM 2031 O O . VAL B 1 51 ? -20.709 4.725 30.178 1.00 10.34 31 VAL B O 1
ATOM 2035 N N . LEU B 1 52 ? -20.749 6.930 29.668 1.00 10.62 32 LEU B N 1
ATOM 2036 C CA . LEU B 1 52 ? -21.102 7.383 31.003 1.00 10.30 32 LEU B CA 1
ATOM 2037 C C . LEU B 1 52 ? -22.487 6.905 31.458 1.00 10.06 32 LEU B C 1
ATOM 2038 O O . LEU B 1 52 ? -22.659 6.494 32.604 1.00 9.35 32 LEU B O 1
ATOM 2043 N N . LEU B 1 53 ? -23.475 6.972 30.571 1.00 10.50 33 LEU B N 1
ATOM 2044 C CA . LEU B 1 53 ? -24.815 6.471 30.897 1.00 10.55 33 LEU B CA 1
ATOM 2045 C C . LEU B 1 53 ? -24.769 4.954 31.106 1.00 10.33 33 LEU B C 1
ATOM 2046 O O . LEU B 1 53 ? -25.272 4.444 32.104 1.00 10.04 33 LEU B O 1
ATOM 2051 N N . LEU B 1 54 ? -24.139 4.243 30.172 1.00 10.01 34 LEU B N 1
ATOM 2052 C CA . LEU B 1 54 ? -24.006 2.782 30.271 1.00 9.92 34 LEU B CA 1
ATOM 2053 C C . LEU B 1 54 ? -23.323 2.312 31.547 1.00 9.60 34 LEU B C 1
ATOM 2054 O O . LEU B 1 54 ? -23.590 1.212 32.024 1.00 10.71 34 LEU B O 1
ATOM 2059 N N . LYS B 1 55 ? -22.416 3.114 32.090 1.00 8.91 35 LYS B N 1
ATOM 2060 C CA . LYS B 1 55 ? -21.757 2.725 33.336 1.00 8.25 35 LYS B CA 1
ATOM 2061 C C . LYS B 1 55 ? -22.710 2.880 34.502 1.00 8.59 35 LYS B C 1
ATOM 2062 O O . LYS B 1 55 ? -22.540 2.233 35.549 1.00 9.11 35 LYS B O 1
ATOM 2068 N N . GLY B 1 56 ? -23.714 3.737 34.327 1.00 8.35 36 GLY B N 1
ATOM 2069 C CA . GLY B 1 56 ? -24.611 4.103 35.424 1.00 8.68 36 GLY B CA 1
ATOM 2070 C C . GLY B 1 56 ? -23.882 4.831 36.542 1.00 9.12 36 GLY B C 1
ATOM 2071 O O . GLY B 1 56 ? -24.231 4.688 37.712 1.00 9.55 36 GLY B O 1
ATOM 2072 N N . VAL B 1 57 ? -22.853 5.601 36.186 1.00 9.71 37 VAL B N 1
ATOM 2073 C CA . VAL B 1 57 ? -22.126 6.413 37.161 1.00 9.89 37 VAL B CA 1
ATOM 2074 C C . VAL B 1 57 ? -22.659 7.852 37.179 1.00 9.93 37 VAL B C 1
ATOM 2075 O O . VAL B 1 57 ? -22.918 8.428 36.128 1.00 10.59 37 VAL B O 1
ATOM 2079 N N . PRO B 1 58 ? -22.826 8.434 38.376 1.00 9.88 38 PRO B N 1
ATOM 2080 C CA . PRO B 1 58 ? -23.242 9.829 38.452 1.00 9.86 38 PRO B CA 1
ATOM 2081 C C . PRO B 1 58 ? -22.208 10.740 37.792 1.00 9.71 38 PRO B C 1
ATOM 2082 O O . PRO B 1 58 ? -21.018 10.622 38.062 1.00 9.84 38 PRO B O 1
ATOM 2086 N N . PHE B 1 59 ? -22.667 11.625 36.916 1.00 9.29 39 PHE B N 1
ATOM 2087 C CA . PHE B 1 59 ? -21.787 12.576 36.254 1.00 9.15 39 PHE B CA 1
ATOM 2088 C C . PHE B 1 59 ? -22.572 13.819 35.876 1.00 8.88 39 PHE B C 1
ATOM 2089 O O . PHE B 1 59 ? -23.797 13.784 35.820 1.00 9.20 39 PHE B O 1
ATOM 2097 N N . THR B 1 60 ? -21.855 14.907 35.618 1.00 8.72 40 THR B N 1
ATOM 2098 C CA . THR B 1 60 ? -22.441 16.142 35.107 1.00 8.24 40 THR B CA 1
ATOM 2099 C C . THR B 1 60 ? -22.135 16.284 33.614 1.00 8.47 40 THR B C 1
ATOM 2100 O O . THR B 1 60 ? -20.998 16.091 33.173 1.00 8.53 40 THR B O 1
ATOM 2104 N N . LEU B 1 61 ? -23.159 16.578 32.823 1.00 8.17 41 LEU B N 1
ATOM 2105 C CA . LEU B 1 61 ? -22.946 16.896 31.424 1.00 7.90 41 LEU B CA 1
ATOM 2106 C C . LEU B 1 61 ? -23.136 18.388 31.246 1.00 7.89 41 LEU B C 1
ATOM 2107 O O . LEU B 1 61 ? -24.200 18.928 31.574 1.00 7.65 41 LEU B O 1
ATOM 2112 N N . THR B 1 62 ? -22.107 19.051 30.737 1.00 7.62 42 THR B N 1
ATOM 2113 C CA . THR B 1 62 ? -22.154 20.489 30.535 1.00 8.08 42 THR B CA 1
ATOM 2114 C C . THR B 1 62 ? -22.083 20.794 29.044 1.00 8.92 42 THR B C 1
ATOM 2115 O O . THR B 1 62 ? -21.122 20.423 28.357 1.00 9.32 42 THR B O 1
ATOM 2119 N N . THR B 1 63 ? -23.128 21.427 28.528 1.00 9.52 43 THR B N 1
ATOM 2120 C CA . THR B 1 63 ? -23.168 21.767 27.110 1.00 10.47 43 THR B CA 1
ATOM 2121 C C . THR B 1 63 ? -22.485 23.117 26.936 1.00 10.96 43 THR B C 1
ATOM 2122 O O . THR B 1 63 ? -22.446 23.911 27.875 1.00 11.78 43 THR B O 1
ATOM 2126 N N . VAL B 1 64 ? -21.939 23.371 25.750 1.00 11.54 44 VAL B N 1
ATOM 2127 C CA . VAL B 1 64 ? -21.222 24.620 25.500 1.00 12.67 44 VAL B CA 1
ATOM 2128 C C . VAL B 1 64 ? -21.649 25.256 24.178 1.00 13.18 44 VAL B C 1
ATOM 2129 O O . VAL B 1 64 ? -21.518 24.644 23.116 1.00 13.03 44 VAL B O 1
ATOM 2133 N N . ASP B 1 65 ? -22.165 26.482 24.243 1.00 13.55 45 ASP B N 1
ATOM 2134 C CA . ASP B 1 65 ? -22.549 27.192 23.024 1.00 14.54 45 ASP B CA 1
ATOM 2135 C C . ASP B 1 65 ? -21.337 27.602 22.195 1.00 14.90 45 ASP B C 1
ATOM 2136 O O . ASP B 1 65 ? -21.098 28.797 21.990 1.00 16.45 45 ASP B O 1
ATOM 2141 N N . GLY B 1 79 ? -4.725 23.811 22.091 1.00 14.94 59 GLY B N 1
ATOM 2142 C CA . GLY B 1 79 ? -4.678 22.599 21.275 1.00 14.99 59 GLY B CA 1
ATOM 2143 C C . GLY B 1 79 ? -5.856 21.665 21.483 1.00 15.16 59 GLY B C 1
ATOM 2144 O O . GLY B 1 79 ? -6.291 20.998 20.552 1.00 15.12 59 GLY B O 1
ATOM 2145 N N . SER B 1 80 ? -6.380 21.628 22.706 1.00 15.51 60 SER B N 1
ATOM 2146 C CA . SER B 1 80 ? -7.470 20.719 23.067 1.00 15.63 60 SER B CA 1
ATOM 2147 C C . SER B 1 80 ? -8.674 20.817 22.129 1.00 15.87 60 SER B C 1
ATOM 2148 O O . SER B 1 80 ? -8.769 21.735 21.311 1.00 16.53 60 SER B O 1
ATOM 2151 N N . GLN B 1 81 ? -9.595 19.869 22.268 1.00 15.44 61 GLN B N 1
ATOM 2152 C CA . GLN B 1 81 ? -10.873 19.906 21.567 1.00 15.48 61 GLN B CA 1
ATOM 2153 C C . GLN B 1 81 ? -11.914 19.137 22.367 1.00 15.14 61 GLN B C 1
ATOM 2154 O O . GLN B 1 81 ? -11.572 18.254 23.157 1.00 14.82 61 GLN B O 1
ATOM 2160 N N . LEU B 1 82 ? -13.185 19.473 22.155 1.00 14.40 62 LEU B N 1
ATOM 2161 C CA . LEU B 1 82 ? -14.288 18.771 22.794 1.00 13.83 62 LEU B CA 1
ATOM 2162 C C . LEU B 1 82 ? -14.491 17.383 22.167 1.00 13.33 62 LEU B C 1
ATOM 2163 O O . LEU B 1 82 ? -14.247 17.198 20.979 1.00 13.96 62 LEU B O 1
ATOM 2168 N N . PRO B 1 83 ? -14.955 16.404 22.960 1.00 12.43 63 PRO B N 1
ATOM 2169 C CA . PRO B 1 83 ? -15.318 16.547 24.369 1.00 11.76 63 PRO B CA 1
ATOM 2170 C C . PRO B 1 83 ? -14.106 16.593 25.277 1.00 11.33 63 PRO B C 1
ATOM 2171 O O . PRO B 1 83 ? -13.035 16.117 24.915 1.00 10.54 63 PRO B O 1
ATOM 2175 N N . ILE B 1 84 ? -14.290 17.172 26.458 1.00 10.65 64 ILE B N 1
ATOM 2176 C CA . ILE B 1 84 ? -13.277 17.125 27.481 1.00 10.52 64 ILE B CA 1
ATOM 2177 C C . ILE B 1 84 ? -13.891 16.641 28.779 1.00 10.73 64 ILE B C 1
ATOM 2178 O O . ILE B 1 84 ? -14.982 17.064 29.161 1.00 10.33 64 ILE B O 1
ATOM 2183 N N . LEU B 1 85 ? -13.200 15.729 29.446 1.00 11.11 65 LEU B N 1
ATOM 2184 C CA . LEU B 1 85 ? -13.658 15.246 30.730 1.00 11.83 65 LEU B CA 1
ATOM 2185 C C . LEU B 1 85 ? -12.852 15.921 31.820 1.00 12.67 65 LEU B C 1
ATOM 2186 O O . LEU B 1 85 ? -11.630 16.004 31.730 1.00 11.93 65 LEU B O 1
ATOM 2191 N N . LEU B 1 86 ? -13.541 16.426 32.839 1.00 13.55 66 LEU B N 1
ATOM 2192 C CA . LEU B 1 86 ? -12.877 16.883 34.047 1.00 15.36 66 LEU B CA 1
ATOM 2193 C C . LEU B 1 86 ? -13.110 15.830 35.130 1.00 16.41 66 LEU B C 1
ATOM 2194 O O . LEU B 1 86 ? -14.253 15.516 35.480 1.00 16.45 66 LEU B O 1
ATOM 2199 N N . TYR B 1 87 ? -12.018 15.270 35.636 1.00 17.59 67 TYR B N 1
ATOM 2200 C CA . TYR B 1 87 ? -12.077 14.298 36.712 1.00 18.85 67 TYR B CA 1
ATOM 2201 C C . TYR B 1 87 ? -11.479 14.955 37.950 1.00 19.44 67 TYR B C 1
ATOM 2202 O O . TYR B 1 87 ? -10.289 15.277 37.977 1.00 19.44 67 TYR B O 1
ATOM 2211 N N . ASP B 1 88 ? -12.316 15.171 38.961 1.00 20.19 68 ASP B N 1
ATOM 2212 C CA . ASP B 1 88 ? -11.932 15.960 40.129 1.00 21.19 68 ASP B CA 1
ATOM 2213 C C . ASP B 1 88 ? -11.418 17.256 39.509 1.00 21.18 68 ASP B C 1
ATOM 2214 O O . ASP B 1 88 ? -12.142 17.923 38.772 1.00 21.63 68 ASP B O 1
ATOM 2219 N N . SER B 1 89 ? -10.171 17.610 39.796 1.00 20.94 69 SER B N 1
ATOM 2220 C CA . SER B 1 89 ? -9.552 18.756 39.142 1.00 20.78 69 SER B CA 1
ATOM 2221 C C . SER B 1 89 ? -8.720 18.448 37.902 1.00 20.64 69 SER B C 1
ATOM 2222 O O . SER B 1 89 ? -8.144 19.346 37.283 1.00 20.58 69 SER B O 1
ATOM 2225 N N . ASP B 1 90 ? -8.677 17.168 37.540 1.00 20.14 70 ASP B N 1
ATOM 2226 C CA . ASP B 1 90 ? -7.772 16.683 36.506 1.00 19.79 70 ASP B CA 1
ATOM 2227 C C . ASP B 1 90 ? -8.476 16.573 35.157 1.00 19.32 70 ASP B C 1
ATOM 2228 O O . ASP B 1 90 ? -9.432 15.811 35.007 1.00 18.88 70 ASP B O 1
ATOM 2233 N N . ALA B 1 91 ? -7.990 17.331 34.179 1.00 18.88 71 ALA B N 1
ATOM 2234 C CA . ALA B 1 91 ? -8.632 17.414 32.873 1.00 18.68 71 ALA B CA 1
ATOM 2235 C C . ALA B 1 91 ? -8.070 16.411 31.860 1.00 18.58 71 ALA B C 1
ATOM 2236 O O . ALA B 1 91 ? -6.858 16.343 31.647 1.00 18.96 71 ALA B O 1
ATOM 2238 N N . LYS B 1 92 ? -8.960 15.642 31.239 1.00 18.02 72 LYS B N 1
ATOM 2239 C CA . LYS B 1 92 ? -8.586 14.679 30.197 1.00 17.63 72 LYS B CA 1
ATOM 2240 C C . LYS B 1 92 ? -9.180 15.117 28.876 1.00 16.95 72 LYS B C 1
ATOM 2241 O O . LYS B 1 92 ? -10.393 15.292 28.767 1.00 17.29 72 LYS B O 1
ATOM 2247 N N . THR B 1 93 ? -8.323 15.289 27.875 1.00 16.17 73 THR B N 1
ATOM 2248 C CA . THR B 1 93 ? -8.720 15.891 26.605 1.00 15.43 73 THR B CA 1
ATOM 2249 C C . THR B 1 93 ? -8.886 14.897 25.453 1.00 15.10 73 THR B C 1
ATOM 2250 O O . THR B 1 93 ? -9.607 15.173 24.496 1.00 15.25 73 THR B O 1
ATOM 2254 N N . ASP B 1 94 ? -8.232 13.742 25.523 1.00 14.26 74 ASP B N 1
ATOM 2255 C CA . ASP B 1 94 ? -8.353 12.803 24.406 1.00 13.77 74 ASP B CA 1
ATOM 2256 C C . ASP B 1 94 ? -9.458 11.770 24.580 1.00 12.46 74 ASP B C 1
ATOM 2257 O O . ASP B 1 94 ? -9.546 11.082 25.594 1.00 11.31 74 ASP B O 1
ATOM 2262 N N . THR B 1 95 ? -10.273 11.661 23.541 1.00 11.85 75 THR B N 1
ATOM 2263 C CA . THR B 1 95 ? -11.418 10.775 23.511 1.00 11.83 75 THR B CA 1
ATOM 2264 C C . THR B 1 95 ? -11.058 9.336 23.864 1.00 11.84 75 THR B C 1
ATOM 2265 O O . THR B 1 95 ? -11.694 8.721 24.732 1.00 12.28 75 THR B O 1
ATOM 2269 N N . LEU B 1 96 ? -10.044 8.801 23.188 1.00 11.18 76 LEU B N 1
ATOM 2270 C CA . LEU B 1 96 ? -9.636 7.420 23.408 1.00 11.14 76 LEU B CA 1
ATOM 2271 C C . LEU B 1 96 ? -9.134 7.248 24.827 1.00 10.90 76 LEU B C 1
ATOM 2272 O O . LEU B 1 96 ? -9.470 6.265 25.481 1.00 11.14 76 LEU B O 1
ATOM 2277 N N . GLN B 1 97 ? -8.343 8.221 25.297 1.00 10.86 77 GLN B N 1
ATOM 2278 C CA . GLN B 1 97 ? -7.813 8.258 26.662 1.00 10.85 77 GLN B CA 1
ATOM 2279 C C . GLN B 1 97 ? -8.922 8.276 27.731 1.00 10.73 77 GLN B C 1
ATOM 2280 O O . GLN B 1 97 ? -8.836 7.596 28.760 1.00 9.88 77 GLN B O 1
ATOM 2286 N N . ILE B 1 98 ? -9.949 9.082 27.490 1.00 10.79 78 ILE B N 1
ATOM 2287 C CA . ILE B 1 98 ? -11.066 9.197 28.422 1.00 10.81 78 ILE B CA 1
ATOM 2288 C C . ILE B 1 98 ? -11.775 7.840 28.495 1.00 10.68 78 ILE B C 1
ATOM 2289 O O . ILE B 1 98 ? -12.003 7.285 29.573 1.00 10.11 78 ILE B O 1
ATOM 2294 N N . GLU B 1 99 ? -12.075 7.289 27.333 1.00 10.71 79 GLU B N 1
ATOM 2295 C CA . GLU B 1 99 ? -12.806 6.032 27.270 1.00 12.00 79 GLU B CA 1
ATOM 2296 C C . GLU B 1 99 ? -12.126 4.889 28.020 1.00 11.94 79 GLU B C 1
ATOM 2297 O O . GLU B 1 99 ? -12.784 4.194 28.795 1.00 12.08 79 GLU B O 1
ATOM 2303 N N . ASP B 1 100 ? -10.818 4.709 27.812 1.00 12.03 80 ASP B N 1
ATOM 2304 C CA . ASP B 1 100 ? -10.061 3.666 28.514 1.00 12.30 80 ASP B CA 1
ATOM 2305 C C . ASP B 1 100 ? -9.972 3.948 30.009 1.00 12.17 80 ASP B C 1
ATOM 2306 O O . ASP B 1 100 ? -9.940 3.027 30.826 1.00 11.86 80 ASP B O 1
ATOM 2311 N N . PHE B 1 101 ? -9.903 5.229 30.358 1.00 12.40 81 PHE B N 1
ATOM 2312 C CA . PHE B 1 101 ? -9.940 5.636 31.753 1.00 12.29 81 PHE B CA 1
ATOM 2313 C C . PHE B 1 101 ? -11.244 5.188 32.401 1.00 11.53 81 PHE B C 1
ATOM 2314 O O . PHE B 1 101 ? -11.230 4.523 33.431 1.00 10.75 81 PHE B O 1
ATOM 2322 N N . LEU B 1 102 ? -12.368 5.546 31.790 1.00 11.11 82 LEU B N 1
ATOM 2323 C CA . LEU B 1 102 ? -13.672 5.179 32.339 1.00 11.21 82 LEU B CA 1
ATOM 2324 C C . LEU B 1 102 ? -13.757 3.667 32.490 1.00 11.52 82 LEU B C 1
ATOM 2325 O O . LEU B 1 102 ? -14.094 3.155 33.559 1.00 11.18 82 LEU B O 1
ATOM 2330 N N . GLU B 1 103 ? -13.438 2.959 31.408 1.00 12.05 83 GLU B N 1
ATOM 2331 C CA . GLU B 1 103 ? -13.543 1.505 31.381 1.00 12.51 83 GLU B CA 1
ATOM 2332 C C . GLU B 1 103 ? -12.700 0.875 32.471 1.00 12.71 83 GLU B C 1
ATOM 2333 O O . GLU B 1 103 ? -13.136 -0.062 33.138 1.00 13.44 83 GLU B O 1
ATOM 2339 N N . GLU B 1 104 ? -11.493 1.393 32.665 1.00 12.85 84 GLU B N 1
ATOM 2340 C CA . GLU B 1 104 ? -10.600 0.823 33.672 1.00 12.95 84 GLU B CA 1
ATOM 2341 C C . GLU B 1 104 ? -10.883 1.260 35.107 1.00 12.83 84 GLU B C 1
ATOM 2342 O O . GLU B 1 104 ? -10.705 0.479 36.034 1.00 12.58 84 GLU B O 1
ATOM 2348 N N . THR B 1 105 ? -11.302 2.503 35.306 1.00 12.85 85 THR B N 1
ATOM 2349 C CA . THR B 1 105 ? -11.500 2.974 36.670 1.00 13.63 85 THR B CA 1
ATOM 2350 C C . THR B 1 105 ? -12.922 2.732 37.181 1.00 13.70 85 THR B C 1
ATOM 2351 O O . THR B 1 105 ? -13.164 2.801 38.381 1.00 14.09 85 THR B O 1
ATOM 2355 N N . LEU B 1 106 ? -13.846 2.433 36.268 1.00 13.94 86 LEU B N 1
ATOM 2356 C CA . LEU B 1 106 ? -15.227 2.120 36.628 1.00 13.59 86 LEU B CA 1
ATOM 2357 C C . LEU B 1 106 ? -15.640 0.737 36.127 1.00 13.38 86 LEU B C 1
ATOM 2358 O O . LEU B 1 106 ? -16.143 0.596 35.007 1.00 12.84 86 LEU B O 1
ATOM 2363 N N . GLY B 1 107 ? -15.453 -0.277 36.968 1.00 13.42 87 GLY B N 1
ATOM 2364 C CA . GLY B 1 107 ? -15.771 -1.654 36.595 1.00 12.99 87 GLY B CA 1
ATOM 2365 C C . GLY B 1 107 ? -16.366 -2.467 37.731 1.00 13.23 87 GLY B C 1
ATOM 2366 O O . GLY B 1 107 ? -16.595 -1.945 38.825 1.00 12.95 87 GLY B O 1
ATOM 2367 N N . PRO B 1 108 ? -16.620 -3.760 37.477 1.00 13.21 88 PRO B N 1
ATOM 2368 C CA . PRO B 1 108 ? -17.276 -4.623 38.451 1.00 13.31 88 PRO B CA 1
ATOM 2369 C C . PRO B 1 108 ? -16.755 -4.399 39.859 1.00 13.18 88 PRO B C 1
ATOM 2370 O O . PRO B 1 108 ? -15.549 -4.233 40.052 1.00 13.59 88 PRO B O 1
ATOM 2374 N N . PRO B 1 109 ? -17.659 -4.425 40.850 1.00 13.10 89 PRO B N 1
ATOM 2375 C CA . PRO B 1 109 ? -19.044 -4.838 40.669 1.00 12.65 89 PRO B CA 1
ATOM 2376 C C . PRO B 1 109 ? -20.075 -3.698 40.646 1.00 12.14 89 PRO B C 1
ATOM 2377 O O . PRO B 1 109 ? -21.264 -3.963 40.450 1.00 12.08 89 PRO B O 1
ATOM 2381 N N . ASP B 1 110 ? -19.635 -2.458 40.861 1.00 10.88 90 ASP B N 1
ATOM 2382 C CA . ASP B 1 110 ? -20.560 -1.325 40.943 1.00 9.59 90 ASP B CA 1
ATOM 2383 C C . ASP B 1 110 ? -20.909 -0.782 39.573 1.00 9.37 90 ASP B C 1
ATOM 2384 O O . ASP B 1 110 ? -21.883 -0.052 39.425 1.00 9.24 90 ASP B O 1
ATOM 2389 N N . PHE B 1 111 ? -20.094 -1.132 38.586 1.00 8.56 91 PHE B N 1
ATOM 2390 C CA . PHE B 1 111 ? -20.270 -0.652 37.223 1.00 8.42 91 PHE B CA 1
ATOM 2391 C C . PHE B 1 111 ? -19.975 -1.815 36.273 1.00 8.64 91 PHE B C 1
ATOM 2392 O O . PHE B 1 111 ? -19.065 -2.605 36.532 1.00 9.34 91 PHE B O 1
ATOM 2400 N N . PRO B 1 112 ? -20.736 -1.932 35.173 1.00 8.51 92 PRO B N 1
ATOM 2401 C CA . PRO B 1 112 ? -20.475 -3.037 34.255 1.00 8.85 92 PRO B CA 1
ATOM 2402 C C . PRO B 1 112 ? -19.223 -2.775 33.417 1.00 9.13 92 PRO B C 1
ATOM 2403 O O . PRO B 1 112 ? -18.853 -1.615 33.183 1.00 9.09 92 PRO B O 1
ATOM 2407 N N . SER B 1 113 ? -18.576 -3.844 32.966 1.00 9.34 93 SER B N 1
ATOM 2408 C CA . SER B 1 113 ? -17.506 -3.703 31.993 1.00 9.92 93 SER B CA 1
ATOM 2409 C C . SER B 1 113 ? -18.182 -3.611 30.648 1.00 8.90 93 SER B C 1
ATOM 2410 O O . SER B 1 113 ? -19.162 -4.296 30.417 1.00 8.98 93 SER B O 1
ATOM 2413 N N . LEU B 1 114 ? -17.661 -2.765 29.771 1.00 8.59 94 LEU B N 1
ATOM 2414 C CA . LEU B 1 114 ? -18.282 -2.532 28.470 1.00 8.32 94 LEU B CA 1
ATOM 2415 C C . LEU B 1 114 ? -17.386 -2.981 27.315 1.00 8.67 94 LEU B C 1
ATOM 2416 O O . LEU B 1 114 ? -17.741 -2.824 26.150 1.00 7.48 94 LEU B O 1
ATOM 2421 N N . ALA B 1 115 ? -16.215 -3.528 27.631 1.00 9.41 95 ALA B N 1
ATOM 2422 C CA . ALA B 1 115 ? -15.326 -4.035 26.580 1.00 10.45 95 ALA B CA 1
ATOM 2423 C C . ALA B 1 115 ? -16.010 -5.158 25.801 1.00 10.84 95 ALA B C 1
ATOM 2424 O O . ALA B 1 115 ? -16.598 -6.049 26.394 1.00 10.61 95 ALA B O 1
ATOM 2426 N N . PRO B 1 116 ? -15.956 -5.114 24.458 1.00 11.15 96 PRO B N 1
ATOM 2427 C CA . PRO B 1 116 ? -16.598 -6.203 23.729 1.00 11.06 96 PRO B CA 1
ATOM 2428 C C . PRO B 1 116 ? -15.896 -7.511 24.004 1.00 11.60 96 PRO B C 1
ATOM 2429 O O . PRO B 1 116 ? -14.728 -7.513 24.387 1.00 10.44 96 PRO B O 1
ATOM 2433 N N . ARG B 1 117 ? -16.582 -8.630 23.807 1.00 11.50 97 ARG B N 1
ATOM 2434 C CA . ARG B 1 117 ? -15.906 -9.900 24.020 1.00 11.39 97 ARG B CA 1
ATOM 2435 C C . ARG B 1 117 ? -15.390 -10.533 22.727 1.00 10.82 97 ARG B C 1
ATOM 2436 O O . ARG B 1 117 ? -14.622 -11.471 22.774 1.00 10.15 97 ARG B O 1
ATOM 2444 N N . TYR B 1 118 ? -15.776 -9.994 21.574 1.00 10.33 98 TYR B N 1
ATOM 2445 C CA . TYR B 1 118 ? -15.234 -10.492 20.307 1.00 10.29 98 TYR B CA 1
ATOM 2446 C C . TYR B 1 118 ? -14.308 -9.487 19.595 1.00 10.23 98 TYR B C 1
ATOM 2447 O O . TYR B 1 118 ? -14.725 -8.392 19.175 1.00 8.53 98 TYR B O 1
ATOM 2456 N N . ARG B 1 119 ? -13.054 -9.901 19.433 1.00 10.16 99 ARG B N 1
ATOM 2457 C CA . ARG B 1 119 ? -12.033 -9.087 18.802 1.00 10.09 99 ARG B CA 1
ATOM 2458 C C . ARG B 1 119 ? -12.589 -8.412 17.566 1.00 9.99 99 ARG B C 1
ATOM 2459 O O . ARG B 1 119 ? -12.420 -7.210 17.358 1.00 9.42 99 ARG B O 1
ATOM 2467 N N . GLU B 1 120 ? -13.250 -9.193 16.734 1.00 10.26 100 GLU B N 1
ATOM 2468 C CA . GLU B 1 120 ? -13.764 -8.638 15.486 1.00 10.22 100 GLU B CA 1
ATOM 2469 C C . GLU B 1 120 ? -14.784 -7.513 15.731 1.00 10.64 100 GLU B C 1
ATOM 2470 O O . GLU B 1 120 ? -15.039 -6.684 14.841 1.00 10.51 100 GLU B O 1
ATOM 2476 N N . SER B 1 121 ? -15.373 -7.473 16.924 1.00 9.97 101 SER B N 1
ATOM 2477 C CA . SER B 1 121 ? -16.315 -6.402 17.215 1.00 12.04 101 SER B CA 1
ATOM 2478 C C . SER B 1 121 ? -15.581 -5.056 17.143 1.00 12.46 101 SER B C 1
ATOM 2479 O O . SER B 1 121 ? -16.120 -4.062 16.652 1.00 11.58 101 SER B O 1
ATOM 2482 N N . ASN B 1 122 ? -14.322 -5.063 17.566 1.00 13.02 102 ASN B N 1
ATOM 2483 C CA . ASN B 1 122 ? -13.503 -3.851 17.578 1.00 13.99 102 ASN B CA 1
ATOM 2484 C C . ASN B 1 122 ? -13.052 -3.332 16.225 1.00 13.78 102 ASN B C 1
ATOM 2485 O O . ASN B 1 122 ? -12.508 -2.235 16.158 1.00 14.22 102 ASN B O 1
ATOM 2490 N N . THR B 1 123 ? -13.232 -4.104 15.157 1.00 13.77 103 THR B N 1
ATOM 2491 C CA . THR B 1 123 ? -12.705 -3.665 13.860 1.00 13.02 103 THR B CA 1
ATOM 2492 C C . THR B 1 123 ? -13.746 -3.503 12.761 1.00 13.41 103 THR B C 1
ATOM 2493 O O . THR B 1 123 ? -13.530 -2.747 11.816 1.00 13.01 103 THR B O 1
ATOM 2497 N N . ALA B 1 124 ? -14.872 -4.204 12.873 1.00 13.32 104 ALA B N 1
ATOM 2498 C CA . ALA B 1 124 ? -15.907 -4.072 11.838 1.00 12.76 104 ALA B CA 1
ATOM 2499 C C . ALA B 1 124 ? -16.342 -2.616 11.718 1.00 12.18 104 ALA B C 1
ATOM 2500 O O . ALA B 1 124 ? -16.645 -1.959 12.724 1.00 11.51 104 ALA B O 1
ATOM 2502 N N . GLY B 1 125 ? -16.383 -2.132 10.479 1.00 11.57 105 GLY B N 1
ATOM 2503 C CA . GLY B 1 125 ? -16.836 -0.801 10.177 1.00 12.86 105 GLY B CA 1
ATOM 2504 C C . GLY B 1 125 ? -15.855 0.320 10.473 1.00 13.03 105 GLY B C 1
ATOM 2505 O O . GLY B 1 125 ? -16.237 1.488 10.440 1.00 12.28 105 GLY B O 1
ATOM 2506 N N . ASN B 1 126 ? -14.594 -0.010 10.748 1.00 13.27 106 ASN B N 1
ATOM 2507 C CA . ASN B 1 126 ? -13.674 1.028 11.202 1.00 14.32 106 ASN B CA 1
ATOM 2508 C C . ASN B 1 126 ? -13.150 1.972 10.103 1.00 13.86 106 ASN B C 1
ATOM 2509 O O . ASN B 1 126 ? -12.440 2.939 10.397 1.00 14.03 106 ASN B O 1
ATOM 2514 N N . ASP B 1 127 ? -13.538 1.717 8.854 1.00 13.14 107 ASP B N 1
ATOM 2515 C CA . ASP B 1 127 ? -13.204 2.614 7.748 1.00 12.52 107 ASP B CA 1
ATOM 2516 C C . ASP B 1 127 ? -14.414 3.337 7.140 1.00 12.24 107 ASP B C 1
ATOM 2517 O O . ASP B 1 127 ? -14.256 4.165 6.233 1.00 10.99 107 ASP B O 1
ATOM 2522 N N . VAL B 1 128 ? -15.605 3.037 7.652 1.00 11.55 108 VAL B N 1
ATOM 2523 C CA . VAL B 1 128 ? -16.840 3.604 7.124 1.00 11.09 108 VAL B CA 1
ATOM 2524 C C . VAL B 1 128 ? -16.874 5.137 7.218 1.00 11.68 108 VAL B C 1
ATOM 2525 O O . VAL B 1 128 ? -17.151 5.802 6.227 1.00 11.06 108 VAL B O 1
ATOM 2529 N N . PHE B 1 129 ? -16.575 5.687 8.397 1.00 11.66 109 PHE B N 1
ATOM 2530 C CA . PHE B 1 129 ? -16.676 7.134 8.601 1.00 12.91 109 PHE B CA 1
ATOM 2531 C C . PHE B 1 129 ? -15.610 7.885 7.842 1.00 12.79 109 PHE B C 1
ATOM 2532 O O . PHE B 1 129 ? -15.870 8.947 7.285 1.00 13.95 109 PHE B O 1
ATOM 2540 N N . HIS B 1 130 ? -14.410 7.326 7.804 1.00 12.90 110 HIS B N 1
ATOM 2541 C CA . HIS B 1 130 ? -13.356 7.867 6.962 1.00 13.07 110 HIS B CA 1
ATOM 2542 C C . HIS B 1 130 ? -13.731 7.889 5.460 1.00 12.21 110 HIS B C 1
ATOM 2543 O O . HIS B 1 130 ? -13.472 8.873 4.758 1.00 11.90 110 HIS B O 1
ATOM 2550 N N . LYS B 1 131 ? -14.332 6.813 4.958 1.00 11.33 111 LYS B N 1
ATOM 2551 C CA . LYS B 1 131 ? -14.731 6.775 3.548 1.00 10.58 111 LYS B CA 1
ATOM 2552 C C . LYS B 1 131 ? -15.904 7.726 3.282 1.00 9.64 111 LYS B C 1
ATOM 2553 O O . LYS B 1 131 ? -16.017 8.308 2.202 1.00 8.74 111 LYS B O 1
ATOM 2559 N N . PHE B 1 132 ? -16.779 7.871 4.276 1.00 9.05 112 PHE B N 1
ATOM 2560 C CA . PHE B 1 132 ? -17.887 8.828 4.190 1.00 8.37 112 PHE B CA 1
ATOM 2561 C C . PHE B 1 132 ? -17.322 10.249 4.065 1.00 8.28 112 PHE B C 1
ATOM 2562 O O . PHE B 1 132 ? -17.662 10.992 3.140 1.00 7.92 112 PHE B O 1
ATOM 2570 N N . SER B 1 133 ? -16.428 10.618 4.980 1.00 8.19 113 SER B N 1
ATOM 2571 C CA . SER B 1 133 ? -15.830 11.958 4.955 1.00 8.23 113 SER B CA 1
ATOM 2572 C C . SER B 1 133 ? -15.173 12.235 3.607 1.00 8.52 113 SER B C 1
ATOM 2573 O O . SER B 1 133 ? -15.379 13.288 3.006 1.00 8.85 113 SER B O 1
ATOM 2576 N N . ALA B 1 134 ? -14.377 11.293 3.116 1.00 8.79 114 ALA B N 1
ATOM 2577 C CA . ALA B 1 134 ? -13.739 11.502 1.826 1.00 9.58 114 ALA B CA 1
ATOM 2578 C C . ALA B 1 134 ? -14.778 11.675 0.723 1.00 9.21 114 ALA B C 1
ATOM 2579 O O . ALA B 1 134 ? -14.577 12.450 -0.210 1.00 10.00 114 ALA B O 1
ATOM 2581 N N . PHE B 1 135 ? -15.896 10.961 0.835 1.00 9.00 115 PHE B N 1
ATOM 2582 C CA . PHE B 1 135 ? -16.953 11.053 -0.169 1.00 8.95 115 PHE B CA 1
ATOM 2583 C C . PHE B 1 135 ? -17.689 12.389 -0.110 1.00 9.31 115 PHE B C 1
ATOM 2584 O O . PHE B 1 135 ? -17.925 13.021 -1.138 1.00 7.78 115 PHE B O 1
ATOM 2592 N N . ILE B 1 136 ? -18.048 12.820 1.094 1.00 10.23 116 ILE B N 1
ATOM 2593 C CA . ILE B 1 136 ? -18.892 14.007 1.237 1.00 11.27 116 ILE B CA 1
ATOM 2594 C C . ILE B 1 136 ? -18.118 15.321 1.099 1.00 12.63 116 ILE B C 1
ATOM 2595 O O . ILE B 1 136 ? -18.701 16.359 0.772 1.00 12.24 116 ILE B O 1
ATOM 2600 N N . LYS B 1 137 ? -16.804 15.275 1.307 1.00 13.87 117 LYS B N 1
ATOM 2601 C CA . LYS B 1 137 ? -15.984 16.484 1.184 1.00 15.24 117 LYS B CA 1
ATOM 2602 C C . LYS B 1 137 ? -15.240 16.603 -0.147 1.00 15.26 117 LYS B C 1
ATOM 2603 O O . LYS B 1 137 ? -14.444 17.522 -0.335 1.00 15.71 117 LYS B O 1
ATOM 2609 N N . ASN B 1 138 ? -15.519 15.689 -1.075 1.00 15.54 118 ASN B N 1
ATOM 2610 C CA . ASN B 1 138 ? -14.858 15.686 -2.383 1.00 15.41 118 ASN B CA 1
ATOM 2611 C C . ASN B 1 138 ? -15.332 16.805 -3.307 1.00 16.14 118 ASN B C 1
ATOM 2612 O O . ASN B 1 138 ? -16.529 16.979 -3.520 1.00 16.03 118 ASN B O 1
ATOM 2617 N N . PRO B 1 139 ? -14.382 17.544 -3.890 1.00 16.64 119 PRO B N 1
ATOM 2618 C CA . PRO B 1 139 ? -14.681 18.704 -4.710 1.00 17.19 119 PRO B CA 1
ATOM 2619 C C . PRO B 1 139 ? -14.838 18.416 -6.208 1.00 17.86 119 PRO B C 1
ATOM 2620 O O . PRO B 1 139 ? -14.999 19.353 -6.987 1.00 17.64 119 PRO B O 1
ATOM 2624 N N . VAL B 1 140 ? -14.808 17.150 -6.618 1.00 18.59 120 VAL B N 1
ATOM 2625 C CA . VAL B 1 140 ? -14.904 16.832 -8.053 1.00 19.66 120 VAL B CA 1
ATOM 2626 C C . VAL B 1 140 ? -15.974 15.792 -8.384 1.00 20.44 120 VAL B C 1
ATOM 2627 O O . VAL B 1 140 ? -15.781 14.593 -8.156 1.00 20.91 120 VAL B O 1
ATOM 2631 N N . PRO B 1 141 ? -17.106 16.259 -8.938 1.00 20.83 121 PRO B N 1
ATOM 2632 C CA . PRO B 1 141 ? -18.321 15.500 -9.252 1.00 21.10 121 PRO B CA 1
ATOM 2633 C C . PRO B 1 141 ? -18.093 14.190 -10.010 1.00 21.24 121 PRO B C 1
ATOM 2634 O O . PRO B 1 141 ? -18.773 13.194 -9.743 1.00 21.10 121 PRO B O 1
ATOM 2638 N N . ALA B 1 142 ? -17.156 14.188 -10.947 1.00 21.17 122 ALA B N 1
ATOM 2639 C CA . ALA B 1 142 ? -16.862 12.978 -11.701 1.00 21.26 122 ALA B CA 1
ATOM 2640 C C . ALA B 1 142 ? -16.448 11.847 -10.765 1.00 21.17 122 ALA B C 1
ATOM 2641 O O . ALA B 1 142 ? -16.757 10.681 -11.011 1.00 21.54 122 ALA B O 1
ATOM 2643 N N . GLN B 1 143 ? -15.771 12.199 -9.677 1.00 20.84 123 GLN B N 1
ATOM 2644 C CA . GLN B 1 143 ? -15.212 11.202 -8.761 1.00 20.08 123 GLN B CA 1
ATOM 2645 C C . GLN B 1 143 ? -16.199 10.696 -7.713 1.00 19.83 123 GLN B C 1
ATOM 2646 O O . GLN B 1 143 ? -15.920 9.722 -7.007 1.00 19.37 123 GLN B O 1
ATOM 2652 N N . ASP B 1 144 ? -17.353 11.347 -7.609 1.00 19.45 124 ASP B N 1
ATOM 2653 C CA . ASP B 1 144 ? -18.315 10.997 -6.557 1.00 18.69 124 ASP B CA 1
ATOM 2654 C C . ASP B 1 144 ? -18.619 9.508 -6.507 1.00 18.05 124 ASP B C 1
ATOM 2655 O O . ASP B 1 144 ? -18.519 8.878 -5.443 1.00 17.90 124 ASP B O 1
ATOM 2660 N N . GLU B 1 145 ? -18.993 8.947 -7.655 1.00 17.60 125 GLU B N 1
ATOM 2661 C CA . GLU B 1 145 ? -19.397 7.548 -7.724 1.00 17.25 125 GLU B CA 1
ATOM 2662 C C . GLU B 1 145 ? -18.253 6.639 -7.287 1.00 16.82 125 GLU B C 1
ATOM 2663 O O . GLU B 1 145 ? -18.470 5.660 -6.569 1.00 16.82 125 GLU B O 1
ATOM 2669 N N . ALA B 1 146 ? -17.034 6.975 -7.695 1.00 15.33 126 ALA B N 1
ATOM 2670 C CA . ALA B 1 146 ? -15.865 6.251 -7.209 1.00 14.22 126 ALA B CA 1
ATOM 2671 C C . ALA B 1 146 ? -15.802 6.252 -5.680 1.00 13.32 126 ALA B C 1
ATOM 2672 O O . ALA B 1 146 ? -15.760 5.191 -5.045 1.00 12.78 126 ALA B O 1
ATOM 2674 N N . LEU B 1 147 ? -15.780 7.446 -5.091 1.00 12.11 127 LEU B N 1
ATOM 2675 C CA . LEU B 1 147 ? -15.707 7.574 -3.636 1.00 11.44 127 LEU B CA 1
ATOM 2676 C C . LEU B 1 147 ? -16.935 6.959 -2.966 1.00 10.64 127 LEU B C 1
ATOM 2677 O O . LEU B 1 147 ? -16.851 6.426 -1.849 1.00 9.78 127 LEU B O 1
ATOM 2682 N N . TYR B 1 148 ? -18.069 7.001 -3.656 1.00 10.57 128 TYR B N 1
ATOM 2683 C CA . TYR B 1 148 ? -19.293 6.410 -3.124 1.00 11.65 128 TYR B CA 1
ATOM 2684 C C . TYR B 1 148 ? -19.195 4.882 -3.079 1.00 11.46 128 TYR B C 1
ATOM 2685 O O . TYR B 1 148 ? -19.518 4.266 -2.056 1.00 12.50 128 TYR B O 1
ATOM 2694 N N . GLN B 1 149 ? -18.725 4.276 -4.171 1.00 11.05 129 GLN B N 1
ATOM 2695 C CA . GLN B 1 149 ? -18.545 2.813 -4.211 1.00 10.67 129 GLN B CA 1
ATOM 2696 C C . GLN B 1 149 ? -17.629 2.285 -3.096 1.00 9.83 129 GLN B C 1
ATOM 2697 O O . GLN B 1 149 ? -17.902 1.241 -2.498 1.00 9.72 129 GLN B O 1
ATOM 2703 N N . GLN B 1 150 ? -16.536 2.989 -2.827 1.00 9.21 130 GLN B N 1
ATOM 2704 C CA . GLN B 1 150 ? -15.700 2.657 -1.669 1.00 9.36 130 GLN B CA 1
ATOM 2705 C C . GLN B 1 150 ? -16.460 2.693 -0.348 1.00 8.54 130 GLN B C 1
ATOM 2706 O O . GLN B 1 150 ? -16.312 1.788 0.493 1.00 8.85 130 GLN B O 1
ATOM 2712 N N 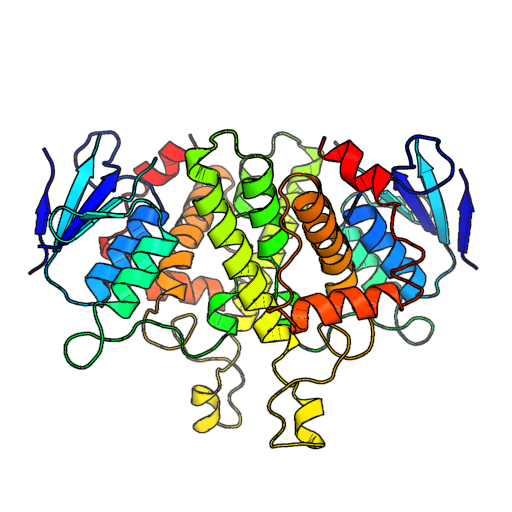. LEU B 1 151 ? -17.257 3.743 -0.139 1.00 7.69 131 LEU B N 1
ATOM 2713 C CA . LEU B 1 151 ? -18.053 3.838 1.093 1.00 6.48 131 LEU B CA 1
ATOM 2714 C C . LEU B 1 151 ? -19.036 2.659 1.211 1.00 6.25 131 LEU B C 1
ATOM 2715 O O . LEU B 1 151 ? -19.192 2.066 2.275 1.00 6.75 131 LEU B O 1
ATOM 2720 N N . LEU B 1 152 ? -19.698 2.334 0.110 1.00 7.41 132 LEU B N 1
ATOM 2721 C CA . LEU B 1 152 ? -20.626 1.206 0.066 1.00 8.22 132 LEU B CA 1
ATOM 2722 C C . LEU B 1 152 ? -19.945 -0.121 0.374 1.00 8.06 132 LEU B C 1
ATOM 2723 O O . LEU B 1 152 ? -20.497 -0.942 1.110 1.00 7.91 132 LEU B O 1
ATOM 2728 N N . ARG B 1 153 ? -18.759 -0.334 -0.203 1.00 7.90 133 ARG B N 1
ATOM 2729 C CA . ARG B 1 153 ? -17.997 -1.548 0.055 1.00 8.64 133 ARG B CA 1
ATOM 2730 C C . ARG B 1 153 ? -17.625 -1.657 1.529 1.00 8.01 133 ARG B C 1
ATOM 2731 O O . ARG B 1 153 ? -17.625 -2.759 2.082 1.00 9.66 133 ARG B O 1
ATOM 2739 N N . ALA B 1 154 ? -17.302 -0.534 2.173 1.00 6.46 134 ALA B N 1
ATOM 2740 C CA . ALA B 1 154 ? -16.997 -0.571 3.608 1.00 6.58 134 ALA B CA 1
ATOM 2741 C C . ALA B 1 154 ? -18.274 -0.908 4.383 1.00 5.77 134 ALA B C 1
ATOM 2742 O O . ALA B 1 154 ? -18.244 -1.581 5.407 1.00 5.29 134 ALA B O 1
ATOM 2744 N N . LEU B 1 155 ? -19.401 -0.426 3.889 1.00 5.50 135 LEU B N 1
ATOM 2745 C CA . LEU B 1 155 ? -20.677 -0.634 4.568 1.00 6.52 135 LEU B CA 1
ATOM 2746 C C . LEU B 1 155 ? -21.121 -2.080 4.366 1.00 6.70 135 LEU B C 1
ATOM 2747 O O . LEU B 1 155 ? -21.862 -2.631 5.176 1.00 7.09 135 LEU B O 1
ATOM 2752 N N . ALA B 1 156 ? -20.652 -2.702 3.288 1.00 7.58 136 ALA B N 1
ATOM 2753 C CA . ALA B 1 156 ? -21.057 -4.081 2.988 1.00 9.04 136 ALA B CA 1
ATOM 2754 C C . ALA B 1 156 ? -20.278 -5.058 3.847 1.00 9.83 136 ALA B C 1
ATOM 2755 O O . ALA B 1 156 ? -20.830 -6.078 4.278 1.00 10.84 136 ALA B O 1
ATOM 2757 N N . ARG B 1 157 ? -19.013 -4.729 4.119 1.00 9.05 137 ARG B N 1
ATOM 2758 C CA . ARG B 1 157 ? -18.188 -5.494 5.063 1.00 9.67 137 ARG B CA 1
ATOM 2759 C C . ARG B 1 157 ? -18.740 -5.447 6.499 1.00 8.88 137 ARG B C 1
ATOM 2760 O O . ARG B 1 157 ? -18.900 -6.473 7.136 1.00 10.26 137 ARG B O 1
ATOM 2768 N N . LEU B 1 158 ? -19.027 -4.256 7.013 1.00 9.11 138 LEU B N 1
ATOM 2769 C CA . LEU B 1 158 ? -19.750 -4.139 8.275 1.00 7.74 138 LEU B CA 1
ATOM 2770 C C . LEU B 1 158 ? -21.059 -4.948 8.292 1.00 8.57 138 LEU B C 1
ATOM 2771 O O . LEU B 1 158 ? -21.390 -5.588 9.292 1.00 8.45 138 LEU B O 1
ATOM 2776 N N . ASP B 1 159 ? -21.826 -4.891 7.205 1.00 7.31 139 ASP B N 1
ATOM 2777 C CA . ASP B 1 159 ? -23.075 -5.653 7.109 1.00 8.72 139 ASP B CA 1
ATOM 2778 C C . ASP B 1 159 ? -22.819 -7.150 7.268 1.00 8.74 139 ASP B C 1
ATOM 2779 O O . ASP B 1 159 ? -23.556 -7.842 7.964 1.00 8.40 139 ASP B O 1
ATOM 2784 N N . SER B 1 160 ? -21.777 -7.652 6.611 1.00 9.79 140 SER B N 1
ATOM 2785 C CA . SER B 1 160 ? -21.476 -9.069 6.669 1.00 10.17 140 SER B CA 1
ATOM 2786 C C . SER B 1 160 ? -21.228 -9.455 8.110 1.00 10.20 140 SER B C 1
ATOM 2787 O O . SER B 1 160 ? -21.668 -10.508 8.558 1.00 10.56 140 SER B O 1
ATOM 2790 N N . TYR B 1 161 ? -20.507 -8.609 8.840 1.00 10.44 141 TYR B N 1
ATOM 2791 C CA . TYR B 1 161 ? -20.209 -8.910 10.236 1.00 10.48 141 TYR B CA 1
ATOM 2792 C C . TYR B 1 161 ? -21.477 -8.924 11.117 1.00 11.04 141 TYR B C 1
ATOM 2793 O O . TYR B 1 161 ? -21.634 -9.787 11.987 1.00 11.00 141 TYR B O 1
ATOM 2802 N N . LEU B 1 162 ? -22.377 -7.972 10.891 1.00 11.37 142 LEU B N 1
ATOM 2803 C CA . LEU B 1 162 ? -23.608 -7.893 11.687 1.00 11.98 142 LEU B CA 1
ATOM 2804 C C . LEU B 1 162 ? -24.551 -9.071 11.392 1.00 11.65 142 LEU B C 1
ATOM 2805 O O . LEU B 1 162 ? -25.414 -9.381 12.196 1.00 11.50 142 LEU B O 1
ATOM 2810 N N . ARG B 1 163 ? -24.365 -9.728 10.249 1.00 11.23 143 ARG B N 1
ATOM 2811 C CA . ARG B 1 163 ? -25.252 -10.825 9.831 1.00 11.20 143 ARG B CA 1
ATOM 2812 C C . ARG B 1 163 ? -24.647 -12.197 10.072 1.00 10.95 143 ARG B C 1
ATOM 2813 O O . ARG B 1 163 ? -25.349 -13.213 9.994 1.00 9.98 143 ARG B O 1
ATOM 2821 N N . ALA B 1 164 ? -23.353 -12.226 10.385 1.00 11.06 144 ALA B N 1
ATOM 2822 C CA . ALA B 1 164 ? -22.669 -13.484 10.702 1.00 11.08 144 ALA B CA 1
ATOM 2823 C C . ALA B 1 164 ? -22.917 -13.914 12.155 1.00 11.11 144 ALA B C 1
ATOM 2824 O O . ALA B 1 164 ? -22.624 -13.164 13.080 1.00 10.03 144 ALA B O 1
ATOM 2826 N N . PRO B 1 165 ? -23.447 -15.134 12.356 1.00 11.43 145 PRO B N 1
ATOM 2827 C CA . PRO B 1 165 ? -23.732 -15.599 13.709 1.00 11.97 145 PRO B CA 1
ATOM 2828 C C . PRO B 1 165 ? -22.479 -15.600 14.575 1.00 13.05 145 PRO B C 1
ATOM 2829 O O . PRO B 1 165 ? -21.401 -15.978 14.106 1.00 12.98 145 PRO B O 1
ATOM 2833 N N . LEU B 1 166 ? -22.629 -15.188 15.833 1.00 13.48 146 LEU B N 1
ATOM 2834 C CA . LEU B 1 166 ? -21.525 -15.192 16.779 1.00 13.83 146 LEU B CA 1
ATOM 2835 C C . LEU B 1 166 ? -21.424 -16.508 17.554 1.00 14.34 146 LEU B C 1
ATOM 2836 O O . LEU B 1 166 ? -22.383 -17.296 17.635 1.00 14.73 146 LEU B O 1
ATOM 2841 N N . GLU B 1 167 ? -20.249 -16.757 18.117 1.00 14.30 147 GLU B N 1
ATOM 2842 C CA . GLU B 1 167 ? -19.983 -18.044 18.745 1.00 13.87 147 GLU B CA 1
ATOM 2843 C C . GLU B 1 167 ? -21.149 -18.544 19.585 1.00 13.39 147 GLU B C 1
ATOM 2844 O O . GLU B 1 167 ? -21.598 -19.682 19.420 1.00 13.52 147 GLU B O 1
ATOM 2850 N N . HIS B 1 168 ? -21.635 -17.706 20.495 1.00 12.61 148 HIS B N 1
ATOM 2851 C CA . HIS B 1 168 ? -22.672 -18.151 21.420 1.00 12.39 148 HIS B CA 1
ATOM 2852 C C . HIS B 1 168 ? -24.013 -18.380 20.729 1.00 11.50 148 HIS B C 1
ATOM 2853 O O . HIS B 1 168 ? -24.818 -19.176 21.197 1.00 11.90 148 HIS B O 1
ATOM 2860 N N . GLU B 1 169 ? -24.256 -17.700 19.610 1.00 11.10 149 GLU B N 1
ATOM 2861 C CA . GLU B 1 169 ? -25.468 -17.970 18.850 1.00 10.29 149 GLU B CA 1
ATOM 2862 C C . GLU B 1 169 ? -25.447 -19.400 18.319 1.00 10.46 149 GLU B C 1
ATOM 2863 O O . GLU B 1 169 ? -26.477 -20.074 18.272 1.00 9.93 149 GLU B O 1
ATOM 2869 N N . LEU B 1 170 ? -24.260 -19.861 17.931 1.00 10.63 150 LEU B N 1
ATOM 2870 C CA . LEU B 1 170 ? -24.099 -21.185 17.321 1.00 10.45 150 LEU B CA 1
ATOM 2871 C C . LEU B 1 170 ? -24.243 -22.338 18.314 1.00 10.11 150 LEU B C 1
ATOM 2872 O O . LEU B 1 170 ? -24.435 -23.490 17.912 1.00 9.80 150 LEU B O 1
ATOM 2877 N N . ALA B 1 171 ? -24.161 -22.038 19.607 1.00 9.93 151 ALA B N 1
ATOM 2878 C CA . ALA B 1 171 ? -24.415 -23.051 20.629 1.00 10.11 151 ALA B CA 1
ATOM 2879 C C . ALA B 1 171 ? -25.880 -23.489 20.617 1.00 10.03 151 ALA B C 1
ATOM 2880 O O . ALA B 1 171 ? -26.185 -24.674 20.733 1.00 9.63 151 ALA B O 1
ATOM 2882 N N . GLY B 1 172 ? -26.787 -22.530 20.473 1.00 10.18 152 GLY B N 1
ATOM 2883 C CA . GLY B 1 172 ? -28.215 -22.844 20.459 1.00 10.80 152 GLY B CA 1
ATOM 2884 C C . GLY B 1 172 ? -28.697 -23.233 19.075 1.00 10.86 152 GLY B C 1
ATOM 2885 O O . GLY B 1 172 ? -29.765 -23.836 18.914 1.00 10.73 152 GLY B O 1
ATOM 2886 N N . GLU B 1 173 ? -27.900 -22.884 18.072 1.00 10.97 153 GLU B N 1
ATOM 2887 C CA . GLU B 1 173 ? -28.242 -23.176 16.691 1.00 11.50 153 GLU B CA 1
ATOM 2888 C C . GLU B 1 173 ? -26.998 -23.301 15.818 1.00 11.35 153 GLU B C 1
ATOM 2889 O O . GLU B 1 173 ? -26.556 -22.326 15.212 1.00 11.01 153 GLU B O 1
ATOM 2895 N N . PRO B 1 174 ? -26.429 -24.516 15.762 1.00 11.45 154 PRO B N 1
ATOM 2896 C CA . PRO B 1 174 ? -25.222 -24.814 14.991 1.00 11.60 154 PRO B CA 1
ATOM 2897 C C . PRO B 1 174 ? -25.416 -24.594 13.489 1.00 11.89 154 PRO B C 1
ATOM 2898 O O . PRO B 1 174 ? -24.440 -24.404 12.763 1.00 12.00 154 PRO B O 1
ATOM 2902 N N . GLN B 1 175 ? -26.667 -24.600 13.034 1.00 12.02 155 GLN B N 1
ATOM 2903 C CA . GLN B 1 175 ? -26.972 -24.415 11.614 1.00 12.24 155 GLN B CA 1
ATOM 2904 C C . GLN B 1 175 ? -27.373 -22.985 11.250 1.00 12.37 155 GLN B C 1
ATOM 2905 O O . GLN B 1 175 ? -27.575 -22.675 10.075 1.00 11.84 155 GLN B O 1
ATOM 2911 N N . LEU B 1 176 ? -27.476 -22.113 12.251 1.00 12.65 156 LEU B N 1
ATOM 2912 C CA . LEU B 1 176 ? -27.919 -20.744 12.015 1.00 12.78 156 LEU B CA 1
ATOM 2913 C C . LEU B 1 176 ? -27.085 -20.105 10.907 1.00 13.30 156 LEU B C 1
ATOM 2914 O O . LEU B 1 176 ? -25.862 -20.208 10.911 1.00 13.60 156 LEU B O 1
ATOM 2919 N N . ARG B 1 177 ? -27.748 -19.460 9.954 1.00 13.43 157 ARG B N 1
ATOM 2920 C CA . ARG B 1 177 ? -27.047 -18.793 8.860 1.00 13.99 157 ARG B CA 1
ATOM 2921 C C . ARG B 1 177 ? -27.020 -17.280 9.062 1.00 13.95 157 ARG B C 1
ATOM 2922 O O . ARG B 1 177 ? -26.044 -16.607 8.704 1.00 14.13 157 ARG B O 1
ATOM 2930 N N A GLU B 1 178 ? -28.080 -16.765 9.677 0.50 13.76 158 GLU B N 1
ATOM 2931 N N B GLU B 1 178 ? -28.102 -16.736 9.608 0.50 13.74 158 GLU B N 1
ATOM 2932 C CA A GLU B 1 178 ? -28.275 -15.329 9.840 0.50 13.64 158 GLU B CA 1
ATOM 2933 C CA B GLU B 1 178 ? -28.199 -15.294 9.815 0.50 13.54 158 GLU B CA 1
ATOM 2934 C C A GLU B 1 178 ? -28.304 -14.950 11.319 0.50 13.22 158 GLU B C 1
ATOM 2935 C C B GLU B 1 178 ? -28.286 -14.949 11.295 0.50 13.19 158 GLU B C 1
ATOM 2936 O O A GLU B 1 178 ? -29.108 -15.481 12.083 0.50 13.14 158 GLU B O 1
ATOM 2937 O O B GLU B 1 178 ? -29.109 -15.497 12.027 0.50 13.12 158 GLU B O 1
ATOM 2948 N N . SER B 1 179 ? -27.424 -14.039 11.727 1.00 12.82 159 SER B N 1
ATOM 2949 C CA . SER B 1 179 ? -27.351 -13.644 13.130 1.00 12.19 159 SER B CA 1
ATOM 2950 C C . SER B 1 179 ? -28.656 -12.996 13.588 1.00 11.74 159 SER B C 1
ATOM 2951 O O . SER B 1 179 ? -29.357 -12.378 12.800 1.00 11.18 159 SER B O 1
ATOM 2954 N N . ARG B 1 180 ? -28.978 -13.114 14.848 1.00 11.74 160 ARG B N 1
ATOM 2955 C CA . ARG B 1 180 ? -30.176 -12.558 15.421 1.00 12.18 160 ARG B CA 1
ATOM 2956 C C . ARG B 1 180 ? -29.934 -11.399 16.380 1.00 12.35 160 ARG B C 1
ATOM 2957 O O . ARG B 1 180 ? -30.858 -10.869 16.911 1.00 13.12 160 ARG B O 1
ATOM 2965 N N . ARG B 1 181 ? -28.687 -11.064 16.644 1.00 11.44 161 ARG B N 1
ATOM 2966 C CA . ARG B 1 181 ? -28.376 -10.087 17.691 1.00 11.49 161 ARG B CA 1
ATOM 2967 C C . ARG B 1 181 ? -28.620 -8.637 17.282 1.00 10.87 161 ARG B C 1
ATOM 2968 O O . ARG B 1 181 ? -28.591 -8.291 16.094 1.00 11.03 161 ARG B O 1
ATOM 2976 N N . ARG B 1 182 ? -28.873 -7.790 18.278 1.00 11.16 162 ARG B N 1
ATOM 2977 C CA . ARG B 1 182 ? -29.143 -6.370 18.022 1.00 11.44 162 ARG B CA 1
ATOM 2978 C C . ARG B 1 182 ? -27.893 -5.571 17.645 1.00 10.89 162 ARG B C 1
ATOM 2979 O O . ARG B 1 182 ? -27.936 -4.740 16.734 1.00 10.21 162 ARG B O 1
ATOM 2987 N N . PHE B 1 183 ? -26.783 -5.819 18.332 1.00 9.60 163 PHE B N 1
ATOM 2988 C CA . PHE B 1 183 ? -25.594 -4.964 18.192 1.00 9.14 163 PHE B CA 1
ATOM 2989 C C . PHE B 1 183 ? -24.288 -5.688 17.750 1.00 9.20 163 PHE B C 1
ATOM 2990 O O . PHE B 1 183 ? -24.341 -6.803 17.244 1.00 9.33 163 PHE B O 1
ATOM 2998 N N . LEU B 1 184 ? -23.123 -5.055 17.907 1.00 9.47 164 LEU B N 1
ATOM 2999 C CA . LEU B 1 184 ? -21.876 -5.623 17.334 1.00 10.01 164 LEU B CA 1
ATOM 3000 C C . LEU B 1 184 ? -21.423 -6.925 17.991 1.00 9.57 164 LEU B C 1
ATOM 3001 O O . LEU B 1 184 ? -20.888 -7.820 17.346 1.00 10.70 164 LEU B O 1
ATOM 3006 N N . ASP B 1 185 ? -21.642 -7.010 19.285 1.00 8.95 165 ASP B N 1
ATOM 3007 C CA . ASP B 1 185 ? -20.998 -8.010 20.093 1.00 8.52 165 ASP B CA 1
ATOM 3008 C C . ASP B 1 185 ? -22.061 -8.840 20.771 1.00 8.69 165 ASP B C 1
ATOM 3009 O O . ASP B 1 185 ? -21.762 -9.743 21.542 1.00 8.73 165 ASP B O 1
ATOM 3014 N N . GLY B 1 186 ? -23.315 -8.517 20.467 1.00 9.30 166 GLY B N 1
ATOM 3015 C CA . GLY B 1 186 ? -24.455 -9.180 21.066 1.00 10.31 166 GLY B CA 1
ATOM 3016 C C . GLY B 1 186 ? -25.624 -8.238 21.226 1.00 10.97 166 GLY B C 1
ATOM 3017 O O . GLY B 1 186 ? -25.818 -7.314 20.418 1.00 11.78 166 GLY B O 1
ATOM 3018 N N . ASP B 1 187 ? -26.399 -8.456 22.281 1.00 11.54 167 ASP B N 1
ATOM 3019 C CA . ASP B 1 187 ? -27.652 -7.729 22.480 1.00 12.09 167 ASP B CA 1
ATOM 3020 C C . ASP B 1 187 ? -27.512 -6.580 23.475 1.00 12.18 167 ASP B C 1
ATOM 3021 O O . ASP B 1 187 ? -28.501 -5.995 23.903 1.00 11.52 167 ASP B O 1
ATOM 3026 N N . ARG B 1 188 ? -26.280 -6.255 23.850 1.00 12.46 168 ARG B N 1
ATOM 3027 C CA . ARG B 1 188 ? -26.061 -5.119 24.729 1.00 13.06 168 ARG B CA 1
ATOM 3028 C C . ARG B 1 188 ? -25.007 -4.211 24.138 1.00 12.83 168 ARG B C 1
ATOM 3029 O O . ARG B 1 188 ? -24.099 -4.674 23.452 1.00 12.75 168 ARG B O 1
ATOM 3037 N N . LEU B 1 189 ? -25.129 -2.914 24.400 1.00 11.82 169 LEU B N 1
ATOM 3038 C CA . LEU B 1 189 ? -24.135 -1.971 23.926 1.00 12.15 169 LEU B CA 1
ATOM 3039 C C . LEU B 1 189 ? -22.774 -2.149 24.605 1.00 11.60 169 LEU B C 1
ATOM 3040 O O . LEU B 1 189 ? -22.679 -2.260 25.824 1.00 12.22 169 LEU B O 1
ATOM 3045 N N . THR B 1 190 ? -21.734 -2.178 23.782 1.00 12.22 170 THR B N 1
ATOM 3046 C CA . THR B 1 190 ? -20.360 -2.156 24.227 1.00 10.99 170 THR B CA 1
ATOM 3047 C C . THR B 1 190 ? -19.704 -0.856 23.749 1.00 11.31 170 THR B C 1
ATOM 3048 O O . THR B 1 190 ? -20.291 -0.096 22.959 1.00 10.67 170 THR B O 1
ATOM 3052 N N . LEU B 1 191 ? -18.476 -0.624 24.213 1.00 11.43 171 LEU B N 1
ATOM 3053 C CA . LEU B 1 191 ? -17.643 0.489 23.741 1.00 11.53 171 LEU B CA 1
ATOM 3054 C C . LEU B 1 191 ? -17.580 0.581 22.224 1.00 10.98 171 LEU B C 1
ATOM 3055 O O . LEU B 1 191 ? -17.572 1.682 21.653 1.00 10.55 171 LEU B O 1
ATOM 3060 N N . ALA B 1 192 ? -17.541 -0.568 21.549 1.00 10.79 172 ALA B N 1
ATOM 3061 C CA . ALA B 1 192 ? -17.463 -0.534 20.073 1.00 10.72 172 ALA B CA 1
ATOM 3062 C C . ALA B 1 192 ? -18.681 0.115 19.416 1.00 10.78 172 ALA B C 1
ATOM 3063 O O . ALA B 1 192 ? -18.570 0.740 18.356 1.00 11.30 172 ALA B O 1
ATOM 3065 N N . ASP B 1 193 ? -19.847 -0.057 20.019 1.00 10.25 173 ASP B N 1
ATOM 3066 C CA . ASP B 1 193 ? -21.050 0.560 19.478 1.00 11.28 173 ASP B CA 1
ATOM 3067 C C . ASP B 1 193 ? -21.096 2.040 19.797 1.00 10.72 173 ASP B C 1
ATOM 3068 O O . ASP B 1 193 ? -21.517 2.847 18.955 1.00 8.89 173 ASP B O 1
ATOM 3073 N N . CYS B 1 194 ? -20.666 2.386 21.015 1.00 9.72 174 CYS B N 1
ATOM 3074 C CA . CYS B 1 194 ? -20.591 3.792 21.452 1.00 10.88 174 CYS B CA 1
ATOM 3075 C C . CYS B 1 194 ? -19.806 4.620 20.438 1.00 10.59 174 CYS B C 1
ATOM 3076 O O . CYS B 1 194 ? -20.155 5.772 20.124 1.00 11.30 174 CYS B O 1
ATOM 3079 N N . SER B 1 195 ? -18.754 4.013 19.911 1.00 10.98 175 SER B N 1
ATOM 3080 C CA . SER B 1 195 ? -17.893 4.660 18.942 1.00 11.83 175 SER B CA 1
ATOM 3081 C C . SER B 1 195 ? -18.511 4.672 17.540 1.00 12.22 175 SER B C 1
ATOM 3082 O O . SER B 1 195 ? -18.566 5.715 16.897 1.00 11.72 175 SER B O 1
ATOM 3085 N N . LEU B 1 196 ? -18.973 3.509 17.070 1.00 11.96 176 LEU B N 1
ATOM 3086 C CA . LEU B 1 196 ? -19.535 3.394 15.711 1.00 12.15 176 LEU B CA 1
ATOM 3087 C C . LEU B 1 196 ? -20.928 4.010 15.498 1.00 11.78 176 LEU B C 1
ATOM 3088 O O . LEU B 1 196 ? -21.165 4.689 14.499 1.00 13.39 176 LEU B O 1
ATOM 3093 N N . LEU B 1 197 ? -21.860 3.761 16.409 1.00 11.63 177 LEU B N 1
ATOM 3094 C CA . LEU B 1 197 ? -23.251 4.208 16.200 1.00 12.00 177 LEU B CA 1
ATOM 3095 C C . LEU B 1 197 ? -23.413 5.719 15.874 1.00 10.86 177 LEU B C 1
ATOM 3096 O O . LEU B 1 197 ? -24.111 6.090 14.940 1.00 11.68 177 LEU B O 1
ATOM 3101 N N . PRO B 1 198 ? -22.757 6.599 16.638 1.00 10.64 178 PRO B N 1
ATOM 3102 C CA . PRO B 1 198 ? -22.900 8.020 16.327 1.00 10.68 178 PRO B CA 1
ATOM 3103 C C . PRO B 1 198 ? -22.415 8.362 14.920 1.00 10.83 178 PRO B C 1
ATOM 3104 O O . PRO B 1 198 ? -23.061 9.155 14.223 1.00 10.24 178 PRO B O 1
ATOM 3108 N N . LYS B 1 199 ? -21.292 7.760 14.516 1.00 10.07 179 LYS B N 1
ATOM 3109 C CA . LYS B 1 199 ? -20.742 7.994 13.196 1.00 10.78 179 LYS B CA 1
ATOM 3110 C C . LYS B 1 199 ? -21.666 7.419 12.122 1.00 10.46 179 LYS B C 1
ATOM 3111 O O . LYS B 1 199 ? -21.985 8.100 11.160 1.00 9.27 179 LYS B O 1
ATOM 3117 N N . LEU B 1 200 ? -22.104 6.169 12.299 1.00 10.66 180 LEU B N 1
ATOM 3118 C CA . LEU B 1 200 ? -22.968 5.514 11.312 1.00 10.88 180 LEU B CA 1
ATOM 3119 C C . LEU B 1 200 ? -24.258 6.312 11.092 1.00 10.44 180 LEU B C 1
ATOM 3120 O O . LEU B 1 200 ? -24.685 6.558 9.944 1.00 9.70 180 LEU B O 1
ATOM 3125 N N . HIS B 1 201 ? -24.864 6.745 12.199 1.00 10.99 181 HIS B N 1
ATOM 3126 C CA . HIS B 1 201 ? -26.056 7.599 12.167 1.00 11.22 181 HIS B CA 1
ATOM 3127 C C . HIS B 1 201 ? -25.783 8.861 11.361 1.00 11.40 181 HIS B C 1
ATOM 3128 O O . HIS B 1 201 ? -26.602 9.276 10.538 1.00 11.91 181 HIS B O 1
ATOM 3135 N N . ILE B 1 202 ? -24.618 9.467 11.579 1.00 10.65 182 ILE B N 1
ATOM 3136 C CA . ILE B 1 202 ? -24.241 10.648 10.809 1.00 10.77 182 ILE B CA 1
ATOM 3137 C C . ILE B 1 202 ? -24.149 10.329 9.321 1.00 10.39 182 ILE B C 1
ATOM 3138 O O . ILE B 1 202 ? -24.571 11.116 8.490 1.00 10.63 182 ILE B O 1
ATOM 3143 N N . VAL B 1 203 ? -23.562 9.183 9.001 1.00 9.81 183 VAL B N 1
ATOM 3144 C CA . VAL B 1 203 ? -23.410 8.756 7.618 1.00 9.79 183 VAL B CA 1
ATOM 3145 C C . VAL B 1 203 ? -24.781 8.609 6.953 1.00 10.10 183 VAL B C 1
ATOM 3146 O O . VAL B 1 203 ? -25.031 9.148 5.866 1.00 8.58 183 VAL B O 1
ATOM 3150 N N . ASP B 1 204 ? -25.668 7.885 7.623 1.00 10.12 184 ASP B N 1
ATOM 3151 C CA . ASP B 1 204 ? -27.029 7.672 7.150 1.00 11.04 184 ASP B CA 1
ATOM 3152 C C . ASP B 1 204 ? -27.757 9.006 6.924 1.00 11.56 184 ASP B C 1
ATOM 3153 O O . ASP B 1 204 ? -28.361 9.226 5.876 1.00 11.67 184 ASP B O 1
ATOM 3158 N N . THR B 1 205 ? -27.698 9.894 7.916 1.00 11.91 185 THR B N 1
ATOM 3159 C CA . THR B 1 205 ? -28.424 11.168 7.867 1.00 11.82 185 THR B CA 1
ATOM 3160 C C . THR B 1 205 ? -27.949 12.104 6.739 1.00 11.22 185 THR B C 1
ATOM 3161 O O . THR B 1 205 ? -28.757 12.600 5.937 1.00 11.27 185 THR B O 1
ATOM 3165 N N . VAL B 1 206 ? -26.641 12.351 6.693 1.00 11.00 186 VAL B N 1
ATOM 3166 C CA . VAL B 1 206 ? -26.062 13.293 5.729 1.00 9.98 186 VAL B CA 1
ATOM 3167 C C . VAL B 1 206 ? -26.172 12.760 4.311 1.00 10.07 186 VAL B C 1
ATOM 3168 O O . VAL B 1 206 ? -26.453 13.518 3.382 1.00 9.20 186 VAL B O 1
ATOM 3172 N N . CYS B 1 207 ? -25.949 11.461 4.131 1.00 9.83 187 CYS B N 1
ATOM 3173 C CA . CYS B 1 207 ? -26.002 10.885 2.780 1.00 10.77 187 CYS B CA 1
ATOM 3174 C C . CYS B 1 207 ? -27.439 10.919 2.227 1.00 10.73 187 CYS B C 1
ATOM 3175 O O . CYS B 1 207 ? -27.671 11.286 1.068 1.00 10.85 187 CYS B O 1
ATOM 3178 N N . ALA B 1 208 ? -28.405 10.571 3.073 1.00 11.01 188 ALA B N 1
ATOM 3179 C CA . ALA B 1 208 ? -29.832 10.664 2.702 1.00 10.44 188 ALA B CA 1
ATOM 3180 C C . ALA B 1 208 ? -30.255 12.077 2.341 1.00 10.30 188 ALA B C 1
ATOM 3181 O O . ALA B 1 208 ? -30.944 12.286 1.346 1.00 10.18 188 ALA B O 1
ATOM 3183 N N . HIS B 1 209 ? -29.857 13.055 3.145 1.00 9.95 189 HIS B N 1
ATOM 3184 C CA . HIS B 1 209 ? -30.291 14.424 2.889 1.00 10.15 189 HIS B CA 1
ATOM 3185 C C . HIS B 1 209 ? -29.592 15.098 1.713 1.00 9.81 189 HIS B C 1
ATOM 3186 O O . HIS B 1 209 ? -30.254 15.591 0.809 1.00 9.98 189 HIS B O 1
ATOM 3193 N N . PHE B 1 210 ? -28.261 15.124 1.718 1.00 9.85 190 PHE B N 1
ATOM 3194 C CA . PHE B 1 210 ? -27.528 15.896 0.707 1.00 9.53 190 PHE B CA 1
ATOM 3195 C C . PHE B 1 210 ? -27.226 15.129 -0.585 1.00 9.43 190 PHE B C 1
ATOM 3196 O O . PHE B 1 210 ? -26.874 15.731 -1.601 1.00 9.19 190 PHE B O 1
ATOM 3204 N N . ARG B 1 211 ? -27.351 13.806 -0.547 1.00 9.21 191 ARG B N 1
ATOM 3205 C CA . ARG B 1 211 ? -26.969 12.983 -1.686 1.00 9.33 191 ARG B CA 1
ATOM 3206 C C . ARG B 1 211 ? -27.985 11.894 -1.993 1.00 9.19 191 ARG B C 1
ATOM 3207 O O . ARG B 1 211 ? -27.644 10.885 -2.606 1.00 8.94 191 ARG B O 1
ATOM 3215 N N A GLN B 1 212 ? -29.227 12.093 -1.561 0.70 9.41 192 GLN B N 1
ATOM 3216 N N B GLN B 1 212 ? -29.224 12.088 -1.552 0.30 8.92 192 GLN B N 1
ATOM 3217 C CA A GLN B 1 212 ? -30.281 11.100 -1.778 0.70 9.72 192 GLN B CA 1
ATOM 3218 C CA B GLN B 1 212 ? -30.279 11.104 -1.786 0.30 8.72 192 GLN B CA 1
ATOM 3219 C C A GLN B 1 212 ? -29.738 9.677 -1.701 0.70 9.35 192 GLN B C 1
ATOM 3220 C C B GLN B 1 212 ? -29.744 9.679 -1.701 0.30 8.77 192 GLN B C 1
ATOM 3221 O O A GLN B 1 212 ? -30.014 8.846 -2.561 0.70 9.94 192 GLN B O 1
ATOM 3222 O O B GLN B 1 212 ? -30.036 8.848 -2.559 0.30 9.10 192 GLN B O 1
ATOM 3233 N N . ALA B 1 213 ? -28.960 9.390 -0.671 1.00 8.99 193 ALA B N 1
ATOM 3234 C CA . ALA B 1 213 ? -28.387 8.063 -0.544 1.00 8.31 193 ALA B CA 1
ATOM 3235 C C . ALA B 1 213 ? -28.346 7.612 0.886 1.00 7.68 193 ALA B C 1
ATOM 3236 O O . ALA B 1 213 ? -27.272 7.539 1.469 1.00 9.31 193 ALA B O 1
ATOM 3238 N N . PRO B 1 214 ? -29.518 7.316 1.472 1.00 7.00 194 PRO B N 1
ATOM 3239 C CA . PRO B 1 214 ? -29.472 6.677 2.787 1.00 5.40 194 PRO B CA 1
ATOM 3240 C C . PRO B 1 214 ? -28.792 5.331 2.630 1.00 5.33 194 PRO B C 1
ATOM 3241 O O . PRO B 1 214 ? -28.739 4.785 1.533 1.00 3.96 194 PRO B O 1
ATOM 3245 N N . ILE B 1 215 ? -28.234 4.806 3.711 1.00 4.79 195 ILE B N 1
ATOM 3246 C CA . ILE B 1 215 ? -27.631 3.499 3.652 1.00 6.12 195 ILE B CA 1
ATOM 3247 C C . ILE B 1 215 ? -28.646 2.486 3.128 1.00 6.65 195 ILE B C 1
ATOM 3248 O O . ILE B 1 215 ? -29.735 2.373 3.684 1.00 5.79 195 ILE B O 1
ATOM 3253 N N . PRO B 1 216 ? -28.277 1.718 2.087 1.00 8.67 196 PRO B N 1
ATOM 3254 C CA . PRO B 1 216 ? -29.209 0.786 1.403 1.00 10.28 196 PRO B CA 1
ATOM 3255 C C . PRO B 1 216 ? -29.846 -0.297 2.284 1.00 10.75 196 PRO B C 1
ATOM 3256 O O . PRO B 1 216 ? -29.156 -0.978 3.044 1.00 13.31 196 PRO B O 1
ATOM 3260 N N . ALA B 1 217 ? -31.154 -0.472 2.136 1.00 12.37 197 ALA B N 1
ATOM 3261 C CA . ALA B 1 217 ? -31.918 -1.479 2.868 1.00 12.50 197 ALA B CA 1
ATOM 3262 C C . ALA B 1 217 ? -31.459 -2.911 2.588 1.00 13.11 197 ALA B C 1
ATOM 3263 O O . ALA B 1 217 ? -31.648 -3.802 3.427 1.00 13.41 197 ALA B O 1
ATOM 3265 N N . GLU B 1 218 ? -30.858 -3.133 1.421 1.00 13.00 198 GLU B N 1
ATOM 3266 C CA . GLU B 1 218 ? -30.250 -4.415 1.116 1.00 13.40 198 GLU B CA 1
ATOM 3267 C C . GLU B 1 218 ? -29.251 -4.772 2.212 1.00 13.54 198 GLU B C 1
ATOM 3268 O O . GLU B 1 218 ? -29.005 -5.944 2.487 1.00 13.38 198 GLU B O 1
ATOM 3274 N N . LEU B 1 219 ? -28.649 -3.746 2.807 1.00 12.79 199 LEU B N 1
ATOM 3275 C CA . LEU B 1 219 ? -27.739 -3.947 3.925 1.00 12.18 199 LEU B CA 1
ATOM 3276 C C . LEU B 1 219 ? -28.560 -4.125 5.202 1.00 12.48 199 LEU B C 1
ATOM 3277 O O . LEU B 1 219 ? -28.485 -3.326 6.131 1.00 12.65 199 LEU B O 1
ATOM 3282 N N . ARG B 1 220 ? -29.340 -5.202 5.226 1.00 12.90 200 ARG B N 1
ATOM 3283 C CA . ARG B 1 220 ? -30.290 -5.469 6.303 1.00 12.87 200 ARG B CA 1
ATOM 3284 C C . ARG B 1 220 ? -29.649 -5.513 7.681 1.00 12.49 200 ARG B C 1
ATOM 3285 O O . ARG B 1 220 ? -30.247 -5.089 8.679 1.00 12.60 200 ARG B O 1
ATOM 3293 N N . GLY B 1 221 ? -28.437 -6.034 7.758 1.00 12.20 201 GLY B N 1
ATOM 3294 C CA . GLY B 1 221 ? -27.733 -6.036 9.039 1.00 11.64 201 GLY B CA 1
ATOM 3295 C C . GLY B 1 221 ? -27.478 -4.613 9.525 1.00 11.43 201 GLY B C 1
ATOM 3296 O O . GLY B 1 221 ? -27.653 -4.298 10.707 1.00 10.68 201 GLY B O 1
ATOM 3297 N N . VAL B 1 222 ? -27.053 -3.750 8.610 1.00 9.83 202 VAL B N 1
ATOM 3298 C CA . VAL B 1 222 ? -26.731 -2.382 8.974 1.00 9.67 202 VAL B CA 1
ATOM 3299 C C . VAL B 1 222 ? -27.973 -1.593 9.401 1.00 9.78 202 VAL B C 1
ATOM 3300 O O . VAL B 1 222 ? -27.932 -0.864 10.389 1.00 9.75 202 VAL B O 1
ATOM 3304 N N . ARG B 1 223 ? -29.077 -1.760 8.670 1.00 9.90 203 ARG B N 1
ATOM 3305 C CA . ARG B 1 223 ? -30.313 -1.050 8.973 1.00 10.15 203 ARG B CA 1
ATOM 3306 C C . ARG B 1 223 ? -30.943 -1.542 10.262 1.00 10.27 203 ARG B C 1
ATOM 3307 O O . ARG B 1 223 ? -31.428 -0.747 11.066 1.00 9.58 203 ARG B O 1
ATOM 3315 N N . ARG B 1 224 ? -30.967 -2.855 10.451 1.00 10.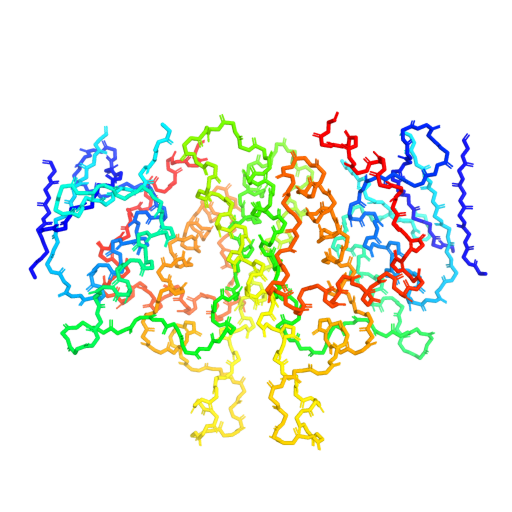11 204 ARG B N 1
ATOM 3316 C CA . ARG B 1 224 ? -31.459 -3.400 11.709 1.00 11.26 204 ARG B CA 1
ATOM 3317 C C . ARG B 1 224 ? -30.639 -2.827 12.857 1.00 11.01 204 ARG B C 1
ATOM 3318 O O . ARG B 1 224 ? -31.174 -2.441 13.911 1.00 11.80 204 ARG B O 1
ATOM 3326 N N . TYR B 1 225 ? -29.331 -2.785 12.649 1.00 10.54 205 TYR B N 1
ATOM 3327 C CA . TYR B 1 225 ? -28.401 -2.243 13.641 1.00 9.47 205 TYR B CA 1
ATOM 3328 C C . TYR B 1 225 ? -28.825 -0.832 14.069 1.00 9.70 205 TYR B C 1
ATOM 3329 O O . TYR B 1 225 ? -28.944 -0.529 15.256 1.00 7.32 205 TYR B O 1
ATOM 3338 N N . LEU B 1 226 ? -29.092 0.024 13.088 1.00 9.21 206 LEU B N 1
ATOM 3339 C CA . LEU B 1 226 ? -29.436 1.398 13.399 1.00 10.24 206 LEU B CA 1
ATOM 3340 C C . LEU B 1 226 ? -30.803 1.471 14.070 1.00 10.40 206 LEU B C 1
ATOM 3341 O O . LEU B 1 226 ? -31.016 2.312 14.931 1.00 11.06 206 LEU B O 1
ATOM 3346 N N . ASP B 1 227 ? -31.725 0.589 13.677 1.00 11.05 207 ASP B N 1
ATOM 3347 C CA . ASP B 1 227 ? -33.065 0.561 14.273 1.00 11.25 207 ASP B CA 1
ATOM 3348 C C . ASP B 1 227 ? -33.053 0.131 15.731 1.00 11.19 207 ASP B C 1
ATOM 3349 O O . ASP B 1 227 ? -33.821 0.634 16.546 1.00 11.00 207 ASP B O 1
ATOM 3354 N N . SER B 1 228 ? -32.219 -0.848 16.039 1.00 10.82 208 SER B N 1
ATOM 3355 C CA . SER B 1 228 ? -32.090 -1.316 17.419 1.00 10.82 208 SER B CA 1
ATOM 3356 C C . SER B 1 228 ? -31.529 -0.211 18.309 1.00 11.20 208 SER B C 1
ATOM 3357 O O . SER B 1 228 ? -31.946 -0.050 19.457 1.00 12.59 208 SER B O 1
ATOM 3360 N N . ALA B 1 229 ? -30.564 0.536 17.789 1.00 10.83 209 ALA B N 1
ATOM 3361 C CA . ALA B 1 229 ? -29.972 1.618 18.563 1.00 11.48 209 ALA B CA 1
ATOM 3362 C C . ALA B 1 229 ? -31.005 2.695 18.869 1.00 11.14 209 ALA B C 1
ATOM 3363 O O . ALA B 1 229 ? -30.973 3.289 19.939 1.00 10.34 209 ALA B O 1
ATOM 3365 N N . MET B 1 230 ? -31.912 2.947 17.927 1.00 11.47 210 MET B N 1
ATOM 3366 C CA . MET B 1 230 ? -32.917 3.987 18.110 1.00 12.01 210 MET B CA 1
ATOM 3367 C C . MET B 1 230 ? -33.966 3.589 19.159 1.00 12.40 210 MET B C 1
ATOM 3368 O O . MET B 1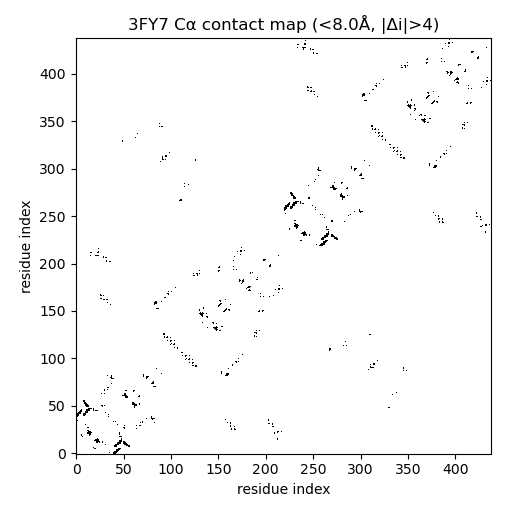 230 ? -34.766 4.416 19.593 1.00 12.52 210 MET B O 1
ATOM 3373 N N . GLN B 1 231 ? -33.936 2.324 19.569 1.00 12.66 211 GLN B N 1
ATOM 3374 C CA . GLN B 1 231 ? -34.837 1.820 20.593 1.00 13.09 211 GLN B CA 1
ATOM 3375 C C . GLN B 1 231 ? -34.093 1.551 21.900 1.00 13.02 211 GLN B C 1
ATOM 3376 O O . GLN B 1 231 ? -34.683 1.079 22.872 1.00 12.44 211 GLN B O 1
ATOM 3382 N N . GLU B 1 232 ? -32.799 1.867 21.926 1.00 13.55 212 GLU B N 1
ATOM 3383 C CA . GLU B 1 232 ? -32.006 1.765 23.165 1.00 14.04 212 GLU B CA 1
ATOM 3384 C C . GLU B 1 232 ? -31.895 3.135 23.816 1.00 14.29 212 GLU B C 1
ATOM 3385 O O . GLU B 1 232 ? -31.393 4.083 23.203 1.00 13.37 212 GLU B O 1
ATOM 3391 N N . LYS B 1 233 ? -32.365 3.234 25.056 1.00 14.30 213 LYS B N 1
ATOM 3392 C CA . LYS B 1 233 ? -32.376 4.507 25.765 1.00 14.97 213 LYS B CA 1
ATOM 3393 C C . LYS B 1 233 ? -31.069 5.283 25.588 1.00 14.69 213 LYS B C 1
ATOM 3394 O O . LYS B 1 233 ? -31.088 6.478 25.283 1.00 14.99 213 LYS B O 1
ATOM 3400 N N . GLU B 1 234 ? -29.941 4.608 25.770 1.00 14.10 214 GLU B N 1
ATOM 3401 C CA . GLU B 1 234 ? -28.648 5.293 25.782 1.00 13.84 214 GLU B CA 1
ATOM 3402 C C . GLU B 1 234 ? -28.260 5.901 24.457 1.00 13.73 214 GLU B C 1
ATOM 3403 O O . GLU B 1 234 ? -27.521 6.885 24.427 1.00 13.10 214 GLU B O 1
ATOM 3409 N N . PHE B 1 235 ? -28.733 5.323 23.357 1.00 13.54 215 PHE B N 1
ATOM 3410 C CA . PHE B 1 235 ? -28.458 5.943 22.073 1.00 13.68 215 PHE B CA 1
ATOM 3411 C C . PHE B 1 235 ? -29.463 7.040 21.730 1.00 13.24 215 PHE B C 1
ATOM 3412 O O . PHE B 1 235 ? -29.087 8.113 21.265 1.00 13.27 215 PHE B O 1
ATOM 3420 N N . LYS B 1 236 ? -30.742 6.760 21.940 1.00 13.39 216 LYS B N 1
ATOM 3421 C CA . LYS B 1 236 ? -31.786 7.721 21.613 1.00 14.32 216 LYS B CA 1
ATOM 3422 C C . LYS B 1 236 ? -31.689 9.007 22.429 1.00 13.84 216 LYS B C 1
ATOM 3423 O O . LYS B 1 236 ? -31.923 10.089 21.910 1.00 13.60 216 LYS B O 1
ATOM 3429 N N A TYR B 1 237 ? -31.340 8.900 23.704 0.70 14.08 217 TYR B N 1
ATOM 3430 N N B TYR B 1 237 ? -31.327 8.858 23.703 0.30 13.45 217 TYR B N 1
ATOM 3431 C CA A TYR B 1 237 ? -31.329 10.088 24.552 0.70 14.42 217 TYR B CA 1
ATOM 3432 C CA B TYR B 1 237 ? -31.258 9.961 24.666 0.30 13.13 217 TYR B CA 1
ATOM 3433 C C A TYR B 1 237 ? -30.027 10.895 24.524 0.70 13.81 217 TYR B C 1
ATOM 3434 C C B TYR B 1 237 ? -30.089 10.916 24.413 0.30 13.14 217 TYR B C 1
ATOM 3435 O O A TYR B 1 237 ? -29.941 11.959 25.134 0.70 14.07 217 TYR B O 1
ATOM 3436 O O B TYR B 1 237 ? -30.151 12.093 24.769 0.30 13.34 217 TYR B O 1
ATOM 3453 N N . THR B 1 238 ? -29.027 10.404 23.802 1.00 13.39 218 THR B N 1
ATOM 3454 C CA . THR B 1 238 ? -27.796 11.167 23.605 1.00 12.96 218 THR B CA 1
ATOM 3455 C C . THR B 1 238 ? -27.618 11.604 22.156 1.00 12.77 218 THR B C 1
ATOM 3456 O O . THR B 1 238 ? -26.590 12.163 21.792 1.00 12.35 218 THR B O 1
ATOM 3460 N N . CYS B 1 239 ? -28.629 11.349 21.335 1.00 13.30 219 CYS B N 1
ATOM 3461 C CA . CYS B 1 239 ? -28.547 11.596 19.901 1.00 13.83 219 CYS B CA 1
ATOM 3462 C C . CYS B 1 239 ? -28.964 13.022 19.570 1.00 14.02 219 CYS B C 1
ATOM 3463 O O . CYS B 1 239 ? -30.082 13.413 19.877 1.00 13.07 219 CYS B O 1
ATOM 3466 N N . PRO B 1 240 ? -28.066 13.801 18.940 1.00 13.83 220 PRO B N 1
ATOM 3467 C CA . PRO B 1 240 ? -28.427 15.164 18.583 1.00 14.07 220 PRO B CA 1
ATOM 3468 C C . PRO B 1 240 ? -29.549 15.114 17.570 1.00 14.27 220 PRO B C 1
ATOM 3469 O O . PRO B 1 240 ? -29.720 14.092 16.903 1.00 14.22 220 PRO B O 1
ATOM 3473 N N . HIS B 1 241 ? -30.325 16.188 17.470 1.00 14.05 221 HIS B N 1
ATOM 3474 C CA . HIS B 1 241 ? -31.409 16.220 16.498 1.00 13.70 221 HIS B CA 1
ATOM 3475 C C . HIS B 1 241 ? -30.840 16.252 15.089 1.00 13.55 221 HIS B C 1
ATOM 3476 O O . HIS B 1 241 ? -29.740 16.755 14.853 1.00 12.69 221 HIS B O 1
ATOM 3483 N N . SER B 1 242 ? -31.607 15.729 14.145 1.00 13.55 222 SER B N 1
ATOM 3484 C CA . SER B 1 242 ? -31.117 15.618 12.789 1.00 13.49 222 SER B CA 1
ATOM 3485 C C . SER B 1 242 ? -30.691 16.970 12.231 1.00 13.37 222 SER B C 1
ATOM 3486 O O . SER B 1 242 ? -29.694 17.056 11.515 1.00 13.47 222 SER B O 1
ATOM 3489 N N . ALA B 1 243 ? -31.428 18.021 12.598 1.00 12.71 223 ALA B N 1
ATOM 3490 C CA . ALA B 1 243 ? -31.175 19.378 12.107 1.00 12.05 223 ALA B CA 1
ATOM 3491 C C . ALA B 1 243 ? -29.755 19.848 12.403 1.00 11.74 223 ALA B C 1
ATOM 3492 O O . ALA B 1 243 ? -29.136 20.530 11.587 1.00 12.09 223 ALA B O 1
ATOM 3494 N N . GLU B 1 244 ? -29.254 19.489 13.579 1.00 11.13 224 GLU B N 1
ATOM 3495 C CA . GLU B 1 244 ? -27.886 19.809 13.983 1.00 10.43 224 GLU B CA 1
ATOM 3496 C C . GLU B 1 244 ? -26.852 19.069 13.138 1.00 10.23 224 GLU B C 1
ATOM 3497 O O . GLU B 1 244 ? -25.821 19.634 12.757 1.00 9.28 224 GLU B O 1
ATOM 3503 N N . ILE B 1 245 ? -27.108 17.794 12.860 1.00 9.55 225 ILE B N 1
ATOM 3504 C CA . ILE B 1 245 ? -26.152 17.028 12.081 1.00 10.17 225 ILE B CA 1
ATOM 3505 C C . ILE B 1 245 ? -26.045 17.627 10.691 1.00 10.79 225 ILE B C 1
ATOM 3506 O O . ILE B 1 245 ? -24.941 17.804 10.174 1.00 11.23 225 ILE B O 1
ATOM 3511 N N . LEU B 1 246 ? -27.196 17.975 10.115 1.00 11.15 226 LEU B N 1
ATOM 3512 C CA . LEU B 1 246 ? -27.286 18.488 8.747 1.00 11.55 226 LEU B CA 1
ATOM 3513 C C . LEU B 1 246 ? -26.646 19.861 8.553 1.00 12.04 226 LEU B C 1
ATOM 3514 O O . LEU B 1 246 ? -26.068 20.146 7.499 1.00 12.03 226 LEU B O 1
ATOM 3519 N N . ALA B 1 247 ? -26.790 20.726 9.551 1.00 12.17 227 ALA B N 1
ATOM 3520 C CA . ALA B 1 247 ? -26.249 22.077 9.474 1.00 12.46 227 ALA B CA 1
ATOM 3521 C C . ALA B 1 247 ? -24.726 22.057 9.455 1.00 12.61 227 ALA B C 1
ATOM 3522 O O . ALA B 1 247 ? -24.093 22.901 8.833 1.00 12.59 227 ALA B O 1
ATOM 3524 N N . ALA B 1 248 ? -24.144 21.078 10.136 1.00 12.86 228 ALA B N 1
ATOM 3525 C CA . ALA B 1 248 ? -22.690 20.945 10.216 1.00 13.08 228 ALA B CA 1
ATOM 3526 C C . ALA B 1 248 ? -22.032 20.583 8.880 1.00 13.20 228 ALA B C 1
ATOM 3527 O O . ALA B 1 248 ? -20.883 20.953 8.621 1.00 13.85 228 ALA B O 1
ATOM 3529 N N . TYR B 1 249 ? -22.762 19.867 8.033 1.00 12.58 229 TYR B N 1
ATOM 3530 C CA . TYR B 1 249 ? -22.228 19.423 6.761 1.00 12.10 229 TYR B CA 1
ATOM 3531 C C . TYR B 1 249 ? -22.727 20.286 5.616 1.00 12.25 229 TYR B C 1
ATOM 3532 O O . TYR B 1 249 ? -22.249 20.175 4.488 1.00 11.97 229 TYR B O 1
ATOM 3541 N N . ARG B 1 250 ? -23.666 21.164 5.928 1.00 12.38 230 ARG B N 1
ATOM 3542 C CA . ARG B 1 250 ? -24.145 22.145 4.959 1.00 12.22 230 ARG B CA 1
ATOM 354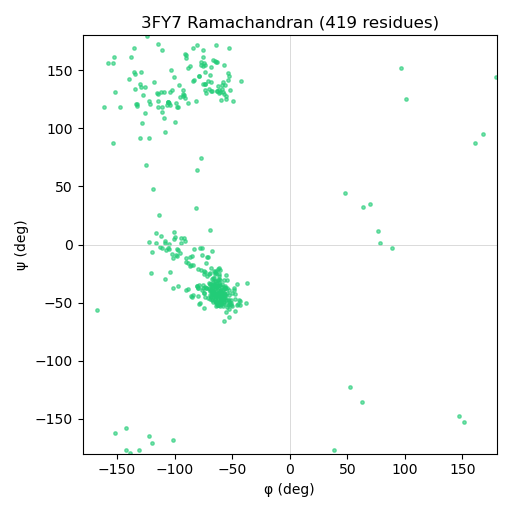3 C C . ARG B 1 250 ? -23.001 23.062 4.651 1.00 12.49 230 ARG B C 1
ATOM 3544 O O . ARG B 1 250 ? -22.820 23.362 3.511 1.00 12.63 230 ARG B O 1
#

InterPro domains:
  IPR002946 Intracellular chloride channel [PR01263] (30-45)
  IPR002946 Intracellular chloride channel [PR01263] (72-83)
  IPR002946 Intracellular chloride channel [PR01263] (109-118)
  IPR002946 Intracellular chloride channel [PR01263] (159-167)
  IPR002946 Intracellular chloride channel [PR01263] (169-180)
  IPR010987 Glutathione S-transferase, C-terminal-like [PS50405] (68-235)
  IPR036249 Thioredoxin-like superfamily [SSF52833] (18-88)
  IPR036282 Glutathione S-transferase, C-terminal domain superfamily [SSF47616] (92-234)
  IPR040079 Glutathione transferase family [SFLDS00019] (21-209)
  IPR053823 CLIC, N-terminal domain [PF22441] (5-89)
  IPR053823 CLIC, N-terminal domain [cd03061] (1-91)

Foldseek 3Di:
DEAEDECCKEWEAAAFPVRPGGFQDLLSLLVLLLVVQFVDYHYYYHDPCDPGKMDDPNDIDSDSVVVNVCSQVVRDPPSGDRQAFPDPVLQPQLVCLLVLLVCQLPDPDPVCNVVSVVVNLVSLVRSLVQLQDADDVRCVVPVPDRGHPAQESRGVDHGSSCSNVLSSLVLSQLQCCVPVVDHNDVVSVRSVSNNVSQCVDCSNVVSDDPSVNSNVVSD/DEAEEVCKEWEAEAFCVSPGHFDDLLSLLVLLVCVQFVDYHYYNHDVVADPTWMQDPNDIDGDSVVVNVVCQVVRDPPSGHRQAFPDPVLQPQLPCLLVLLCCLLVDPDPVCNVVSVVVNLVSLLRSLVQLQCADPVSCVVPVPDRGHDAQERRGPDHGSSCSNPLLSLVLSQLQCCPVPVCGRDCVSVSSVSNNVSLCVDCSNVVSHDDSVSSNVVSD

GO terms:
  GO:0031012 extracellular matrix (C, IDA)
  GO:1903672 positive regulation of sprouting angiogenesis (P, IDA)
  GO:0019153 protein-disulfide reductase (glutathione) activity (F, IDA)
  GO:0005886 plasma membrane (C, EXP)
  GO:0007165 signal transduction (P, TAS)
  GO:0005515 protein binding (F, IPI)
  GO:0016604 nuclear body (C, IDA)
  GO:0005634 nucleus (C, IDA)
  GO:0005737 cytoplasm (C, IDA)
  GO:0005254 chloride channel activity (F, IMP)
  GO:0070062 extracellular exosome (C, HDA)
  GO:0006821 chloride transport (P, IMP)